Protein AF-A0A5C5W074-F1 (afdb_monomer)

Nearest PDB structures (foldseek):
  8ye5-assembly1_B  TM=7.922E-01  e=2.888E-03  Dehalobacter sp.
  8ye5-assembly1_A  TM=7.714E-01  e=2.249E-03  Dehalobacter sp.
  5lyp-assembly1_A  TM=6.395E-01  e=1.062E-03  Saccharomyces cerevisiae
  5lyn-assembly1_B  TM=6.339E-01  e=1.433E-03  Saccharomyces cerevisiae
  2gw1-assembly1_B  TM=4.947E-01  e=5.813E-02  Saccharomyces cerevisiae

Mean predicted aligned error: 18.04 Å

Radius of gyration: 32.76 Å; Cα contacts (8 Å, |Δi|>4): 871; chains: 1; bounding box: 97×70×92 Å

Structure (mmCIF, N/CA/C/O backbone):
data_AF-A0A5C5W074-F1
#
_entry.id   AF-A0A5C5W074-F1
#
loop_
_atom_site.group_PDB
_atom_site.id
_atom_site.type_symbol
_atom_site.label_atom_id
_atom_site.label_alt_id
_atom_site.label_comp_id
_atom_site.label_asym_id
_atom_site.label_entity_id
_atom_site.label_seq_id
_atom_site.pdbx_PDB_ins_code
_atom_site.Cartn_x
_atom_site.Cartn_y
_atom_site.Cartn_z
_atom_site.occupancy
_atom_site.B_iso_or_equiv
_atom_site.auth_seq_id
_atom_site.auth_comp_id
_atom_site.auth_asym_id
_atom_site.auth_atom_id
_atom_site.pdbx_PDB_model_num
ATOM 1 N N . MET A 1 1 ? 22.746 -14.419 -32.318 1.00 62.41 1 MET A N 1
ATOM 2 C CA . MET A 1 1 ? 24.098 -14.282 -31.760 1.00 62.41 1 MET A CA 1
ATOM 3 C C . MET A 1 1 ? 23.910 -13.602 -30.438 1.00 62.41 1 MET A C 1
ATOM 5 O O . MET A 1 1 ? 23.234 -12.578 -30.419 1.00 62.41 1 MET A O 1
ATOM 9 N N . ASP A 1 2 ? 24.419 -14.206 -29.378 1.00 82.12 2 ASP A N 1
ATOM 10 C CA . ASP A 1 2 ? 24.445 -13.544 -28.083 1.00 82.12 2 ASP A CA 1
ATOM 11 C C . ASP A 1 2 ? 25.554 -12.498 -28.132 1.00 82.12 2 ASP A C 1
ATOM 13 O O . ASP A 1 2 ? 26.564 -12.685 -28.812 1.00 82.12 2 ASP A O 1
ATOM 17 N N . ALA A 1 3 ? 25.307 -11.354 -27.521 1.00 85.56 3 ALA A N 1
ATOM 18 C CA . ALA A 1 3 ? 26.272 -10.278 -27.383 1.00 85.56 3 ALA A CA 1
ATOM 19 C C . ALA A 1 3 ? 26.004 -9.581 -26.053 1.00 85.56 3 ALA A C 1
ATOM 21 O O . ALA A 1 3 ? 24.945 -9.752 -25.444 1.00 85.56 3 ALA A O 1
ATOM 22 N N . PHE A 1 4 ? 26.931 -8.759 -25.590 1.00 87.69 4 PHE A N 1
ATOM 23 C CA . PHE A 1 4 ? 26.681 -7.907 -24.439 1.00 87.69 4 PHE A CA 1
ATOM 24 C C . PHE A 1 4 ? 27.452 -6.599 -24.545 1.00 87.69 4 PHE A C 1
ATOM 26 O O . PHE A 1 4 ? 28.442 -6.483 -25.262 1.00 87.69 4 PHE A O 1
ATOM 33 N N . ILE A 1 5 ? 26.968 -5.588 -23.833 1.00 85.81 5 ILE A N 1
ATOM 34 C CA . ILE A 1 5 ? 27.649 -4.306 -23.691 1.00 85.81 5 ILE A CA 1
ATOM 35 C C . ILE A 1 5 ? 28.096 -4.163 -22.252 1.00 85.81 5 ILE A C 1
ATOM 37 O O . ILE A 1 5 ? 27.284 -4.269 -21.334 1.00 85.81 5 ILE A O 1
ATOM 41 N N . GLU A 1 6 ? 29.374 -3.865 -22.071 1.00 87.06 6 GLU A N 1
ATOM 42 C CA . GLU A 1 6 ? 29.959 -3.536 -20.786 1.00 87.06 6 GLU A CA 1
ATOM 43 C C . GLU A 1 6 ? 30.150 -2.018 -20.671 1.00 87.06 6 GLU A C 1
ATOM 45 O O . GLU A 1 6 ? 30.940 -1.419 -21.392 1.00 87.06 6 GLU A O 1
ATOM 50 N N . LEU A 1 7 ? 29.443 -1.375 -19.747 1.00 84.06 7 LEU A N 1
ATOM 51 C CA . LEU A 1 7 ? 29.682 0.010 -19.356 1.00 84.06 7 LEU A CA 1
ATOM 52 C C . LEU A 1 7 ? 30.682 0.036 -18.197 1.00 84.06 7 LEU A C 1
ATOM 54 O O . LEU A 1 7 ? 30.386 -0.480 -17.117 1.00 84.06 7 LEU A O 1
ATOM 58 N N . THR A 1 8 ? 31.816 0.707 -18.399 1.00 80.38 8 THR A N 1
ATOM 59 C CA . THR A 1 8 ? 32.782 0.992 -17.331 1.00 80.38 8 THR A CA 1
ATOM 60 C C . THR A 1 8 ? 32.800 2.487 -17.041 1.00 80.38 8 THR A C 1
ATOM 62 O O . THR A 1 8 ? 33.003 3.303 -17.941 1.00 80.38 8 THR A O 1
ATOM 65 N N . TYR A 1 9 ? 32.595 2.868 -15.780 1.00 78.38 9 TYR A N 1
ATOM 66 C CA . TYR A 1 9 ? 32.749 4.261 -15.360 1.00 78.38 9 TYR A CA 1
ATOM 67 C C . TYR A 1 9 ? 33.273 4.387 -13.932 1.00 78.38 9 TYR A C 1
ATOM 69 O O . TYR A 1 9 ? 32.958 3.577 -13.060 1.00 78.38 9 TYR A O 1
ATOM 77 N N . THR A 1 10 ? 34.031 5.453 -13.676 1.00 73.06 10 THR A N 1
ATOM 78 C CA . THR A 1 10 ? 34.528 5.779 -12.338 1.00 73.06 10 THR A CA 1
ATOM 79 C C . THR A 1 10 ? 33.495 6.621 -11.592 1.00 73.06 10 THR A C 1
ATOM 81 O O . THR A 1 10 ? 33.108 7.719 -12.012 1.00 73.06 10 THR A O 1
ATOM 84 N N . ARG A 1 11 ? 33.009 6.114 -10.459 1.00 67.75 11 ARG A N 1
ATOM 85 C CA . ARG A 1 11 ? 31.995 6.797 -9.656 1.00 67.75 11 ARG A CA 1
ATOM 86 C C . ARG A 1 11 ? 32.613 7.977 -8.902 1.00 67.75 11 ARG A C 1
ATOM 88 O O . ARG A 1 11 ? 33.387 7.789 -7.975 1.00 67.75 11 ARG A O 1
ATOM 95 N N . ARG A 1 12 ? 32.162 9.200 -9.201 1.00 58.00 12 ARG A N 1
ATOM 96 C CA . ARG A 1 12 ? 32.668 10.454 -8.590 1.00 58.00 12 ARG A CA 1
ATOM 97 C C . ARG A 1 12 ? 32.648 10.527 -7.057 1.00 58.00 12 ARG A C 1
ATOM 99 O O . ARG A 1 12 ? 33.283 11.411 -6.496 1.00 58.00 12 ARG A O 1
ATOM 106 N N . ILE A 1 13 ? 31.846 9.703 -6.378 1.00 51.53 13 ILE A N 1
ATOM 107 C CA . ILE A 1 13 ? 31.707 9.783 -4.916 1.00 51.53 13 ILE A CA 1
ATOM 108 C C . ILE A 1 13 ? 32.888 9.141 -4.181 1.00 51.53 13 ILE A C 1
ATOM 110 O O . ILE A 1 13 ? 33.173 9.526 -3.050 1.00 51.53 13 ILE A O 1
ATOM 114 N N . ASP A 1 14 ? 33.544 8.157 -4.798 1.00 61.69 14 ASP A N 1
ATOM 115 C CA . ASP A 1 14 ? 34.573 7.340 -4.149 1.00 61.69 14 ASP A CA 1
ATOM 116 C C . ASP A 1 14 ? 35.661 6.814 -5.095 1.00 61.69 14 ASP A C 1
ATOM 118 O O . ASP A 1 14 ? 36.441 5.953 -4.692 1.00 61.69 14 ASP A O 1
ATOM 122 N N . ASP A 1 15 ? 35.703 7.319 -6.329 1.00 73.19 15 ASP A N 1
ATOM 123 C CA . ASP A 1 15 ? 36.675 6.983 -7.373 1.00 73.19 15 ASP A CA 1
ATOM 124 C C . ASP A 1 15 ? 36.816 5.475 -7.647 1.00 73.19 15 ASP A C 1
ATOM 126 O O . ASP A 1 15 ? 37.870 4.998 -8.063 1.00 73.19 15 ASP A O 1
ATOM 130 N N . ARG A 1 16 ? 35.750 4.700 -7.411 1.00 65.25 16 ARG A N 1
ATOM 131 C CA . ARG A 1 16 ? 35.710 3.273 -7.748 1.00 65.25 16 ARG A CA 1
ATOM 132 C C . ARG A 1 16 ? 35.143 3.056 -9.137 1.00 65.25 16 ARG A C 1
ATOM 134 O O . ARG A 1 16 ? 34.126 3.658 -9.492 1.00 65.25 16 ARG A O 1
ATOM 141 N N . ASP A 1 17 ? 35.753 2.134 -9.867 1.00 74.75 17 ASP A N 1
ATOM 142 C CA . ASP A 1 17 ? 35.232 1.671 -11.145 1.00 74.75 17 ASP A CA 1
ATOM 143 C C . ASP A 1 17 ? 34.003 0.785 -10.928 1.00 74.75 17 ASP A C 1
ATOM 145 O O . ASP A 1 17 ? 33.969 -0.095 -10.062 1.00 74.75 17 ASP A O 1
ATOM 149 N N . VAL A 1 18 ? 32.961 1.067 -11.701 1.00 70.88 18 VAL A N 1
ATOM 150 C CA . VAL A 1 18 ? 31.712 0.314 -11.741 1.00 70.88 18 VAL A CA 1
ATOM 151 C C . VAL A 1 18 ? 31.592 -0.300 -13.127 1.00 70.88 18 VAL A C 1
ATOM 153 O O . VAL A 1 18 ? 31.662 0.417 -14.125 1.00 70.88 18 VAL A O 1
ATOM 156 N N . HIS A 1 19 ? 31.381 -1.615 -13.162 1.00 77.62 19 HIS A N 1
ATOM 157 C CA . HIS A 1 19 ? 31.169 -2.387 -14.382 1.00 77.62 19 HIS A CA 1
ATOM 158 C C . HIS A 1 19 ? 29.713 -2.843 -14.438 1.00 77.62 19 HIS A C 1
ATOM 160 O O . HIS A 1 19 ? 29.252 -3.599 -13.577 1.00 77.62 19 HIS A O 1
ATOM 166 N N . LEU A 1 20 ? 28.975 -2.371 -15.433 1.00 77.19 20 LEU A N 1
ATOM 167 C CA . LEU A 1 20 ? 27.599 -2.779 -15.689 1.00 77.19 20 LEU A CA 1
ATOM 168 C C . LEU A 1 20 ? 27.561 -3.537 -17.013 1.00 77.19 20 LEU A C 1
ATOM 170 O O . LEU A 1 20 ? 28.110 -3.056 -17.996 1.00 77.19 20 LEU A O 1
ATOM 174 N N . VAL A 1 21 ? 26.884 -4.682 -17.059 1.00 82.25 21 VAL A N 1
ATOM 175 C CA . VAL A 1 21 ? 26.731 -5.469 -18.290 1.00 82.25 21 VAL A CA 1
ATOM 176 C C . VAL A 1 21 ? 25.268 -5.548 -18.720 1.00 82.25 21 VAL A C 1
ATOM 178 O O . VAL A 1 21 ? 24.417 -5.872 -17.899 1.00 82.25 21 VAL A O 1
ATOM 181 N N . ALA A 1 22 ? 24.968 -5.290 -19.990 1.00 80.12 22 ALA A N 1
ATOM 182 C CA . ALA A 1 22 ? 23.648 -5.494 -20.589 1.00 80.12 22 ALA A CA 1
ATOM 183 C C . ALA A 1 22 ? 23.718 -6.560 -21.688 1.00 80.12 22 ALA A C 1
ATOM 185 O O . ALA A 1 22 ? 24.549 -6.463 -22.586 1.00 80.12 22 ALA A O 1
ATOM 186 N N . ILE A 1 23 ? 22.839 -7.563 -21.624 1.00 82.88 23 ILE A N 1
ATOM 187 C CA . ILE A 1 23 ? 22.784 -8.669 -22.594 1.00 82.88 23 ILE A CA 1
ATOM 188 C C . ILE A 1 23 ? 21.986 -8.243 -23.832 1.00 82.88 23 ILE A C 1
ATOM 190 O O . ILE A 1 23 ? 20.931 -7.615 -23.723 1.00 82.88 23 ILE A O 1
ATOM 194 N N . LEU A 1 24 ? 22.485 -8.624 -25.002 1.00 79.19 24 LEU A N 1
ATOM 195 C CA . LEU A 1 24 ? 21.924 -8.403 -26.327 1.00 79.19 24 LEU A CA 1
ATOM 196 C C . LEU A 1 24 ? 21.700 -9.752 -27.049 1.00 79.19 24 LEU A C 1
ATOM 198 O O . LEU A 1 24 ? 22.423 -10.712 -26.788 1.00 79.19 24 LEU A O 1
ATOM 202 N N . PRO A 1 25 ? 20.746 -9.840 -27.996 1.00 62.56 25 PRO A N 1
ATOM 203 C CA . PRO A 1 25 ? 19.878 -8.769 -28.472 1.00 62.56 25 PRO A CA 1
ATOM 204 C C . PRO A 1 25 ? 18.751 -8.450 -27.487 1.00 62.56 25 PRO A C 1
ATOM 206 O O . PRO A 1 25 ? 18.104 -9.332 -26.930 1.00 62.56 25 PRO A O 1
ATOM 209 N N . THR A 1 26 ? 18.466 -7.163 -27.311 1.00 63.34 26 THR A N 1
ATOM 210 C CA . THR A 1 26 ? 17.226 -6.719 -26.672 1.00 63.34 26 THR A CA 1
ATOM 211 C C . THR A 1 26 ? 16.082 -6.743 -27.683 1.00 63.34 26 THR A C 1
ATOM 213 O O . THR A 1 26 ? 16.281 -6.535 -28.877 1.00 63.34 26 THR A O 1
ATOM 216 N N . VAL A 1 27 ? 14.848 -6.955 -27.213 1.00 55.09 27 VAL A N 1
ATOM 217 C CA . VAL A 1 27 ? 13.659 -7.022 -28.091 1.00 55.09 27 VAL A CA 1
ATOM 218 C C . VAL A 1 27 ? 13.381 -5.710 -28.844 1.00 55.09 27 VAL A C 1
ATOM 220 O O . VAL A 1 27 ? 12.707 -5.699 -29.872 1.00 55.09 27 VAL A O 1
ATOM 223 N N . ARG A 1 28 ? 13.905 -4.589 -28.342 1.00 71.56 28 ARG A N 1
ATOM 224 C CA . ARG A 1 28 ? 13.913 -3.291 -29.024 1.00 71.56 28 ARG A CA 1
ATOM 225 C C . ARG A 1 28 ? 15.347 -2.783 -29.152 1.00 71.56 28 ARG A C 1
ATOM 227 O O . ARG A 1 28 ? 16.177 -3.192 -28.335 1.00 71.56 28 ARG A O 1
ATOM 234 N N . PRO A 1 29 ? 15.619 -1.872 -30.100 1.00 82.44 29 PRO A N 1
ATOM 235 C CA . PRO A 1 29 ? 16.871 -1.137 -30.108 1.00 82.44 29 PRO A CA 1
ATOM 236 C C . PRO A 1 29 ? 17.114 -0.468 -28.748 1.00 82.44 29 PRO A C 1
ATOM 238 O O . PRO A 1 29 ? 16.187 0.089 -28.160 1.00 82.44 29 PRO A O 1
ATOM 241 N N . LEU A 1 30 ? 18.334 -0.584 -28.235 1.00 83.38 30 LEU A N 1
ATOM 242 C CA . LEU A 1 30 ? 18.757 -0.071 -26.938 1.00 83.38 30 LEU A CA 1
ATOM 243 C C . LEU A 1 30 ? 19.098 1.419 -27.070 1.00 83.38 30 LEU A C 1
ATOM 245 O O . LEU A 1 30 ? 20.127 1.757 -27.651 1.00 83.38 30 LEU A O 1
ATOM 249 N N . SER A 1 31 ? 18.259 2.305 -26.534 1.00 86.44 31 SER A N 1
ATOM 250 C CA . SER A 1 31 ? 18.546 3.748 -26.489 1.00 86.44 31 SER A CA 1
ATOM 251 C C . SER A 1 31 ? 19.517 4.087 -25.351 1.00 86.44 31 SER A C 1
ATOM 253 O O . SER A 1 31 ? 19.350 3.604 -24.230 1.00 86.44 31 SER A O 1
ATOM 255 N N . ILE A 1 32 ? 20.514 4.933 -25.620 1.00 86.94 32 ILE A N 1
ATOM 256 C CA . ILE A 1 32 ? 21.580 5.340 -24.694 1.00 86.94 32 ILE A CA 1
ATOM 257 C C . ILE A 1 32 ? 21.481 6.835 -24.393 1.00 86.94 32 ILE A C 1
ATOM 259 O O . ILE A 1 32 ? 21.684 7.656 -25.286 1.00 86.94 32 ILE A O 1
ATOM 263 N N . GLY A 1 33 ? 21.243 7.218 -23.135 1.00 84.75 33 GLY A N 1
ATOM 264 C CA . GLY A 1 33 ? 21.153 8.630 -22.763 1.00 84.75 33 GLY A CA 1
ATOM 265 C C . GLY A 1 33 ? 20.686 8.914 -21.340 1.00 84.75 33 GLY A C 1
ATOM 266 O O . GLY A 1 33 ? 21.059 8.238 -20.387 1.00 84.75 33 GLY A O 1
ATOM 267 N N . GLY A 1 34 ? 19.902 9.977 -21.183 1.00 70.12 34 GLY A N 1
ATOM 268 C CA . GLY A 1 34 ? 19.206 10.339 -19.954 1.00 70.12 34 GLY A CA 1
ATOM 269 C C . GLY A 1 34 ? 17.771 9.812 -19.944 1.00 70.12 34 GLY A C 1
ATOM 270 O O . GLY A 1 34 ? 17.312 9.165 -20.879 1.00 70.12 34 GLY A O 1
ATOM 271 N N . ASN A 1 35 ? 17.032 10.040 -18.860 1.00 48.75 35 ASN A N 1
ATOM 272 C CA . ASN A 1 35 ? 15.677 9.496 -18.711 1.00 48.75 35 ASN A CA 1
ATOM 273 C C . ASN A 1 35 ? 14.675 10.140 -19.701 1.00 48.75 35 ASN A C 1
ATOM 275 O O . ASN A 1 35 ? 14.510 11.352 -19.608 1.00 48.75 35 ASN A O 1
ATOM 279 N N . PRO A 1 36 ? 13.939 9.413 -20.560 1.00 53.22 36 PRO A N 1
ATOM 280 C CA . PRO A 1 36 ? 13.868 7.957 -20.664 1.00 53.22 36 PRO A CA 1
ATOM 281 C C . PRO A 1 36 ? 14.793 7.391 -21.756 1.00 53.22 36 PRO A C 1
ATOM 283 O O . PRO A 1 36 ? 14.598 7.658 -22.933 1.00 53.22 36 PRO A O 1
ATOM 286 N N . SER A 1 37 ? 15.744 6.547 -21.355 1.00 67.06 37 SER A N 1
ATOM 287 C CA . SER A 1 37 ? 16.586 5.701 -22.220 1.00 67.06 37 SER A CA 1
ATOM 288 C C . SER A 1 37 ? 16.736 4.322 -21.570 1.00 67.06 37 SER A C 1
ATOM 290 O O . SER A 1 37 ? 16.529 4.189 -20.354 1.00 67.06 37 SER A O 1
ATOM 292 N N . ASP A 1 38 ? 17.055 3.303 -22.373 1.00 68.94 38 ASP A N 1
ATOM 293 C CA . ASP A 1 38 ? 17.299 1.936 -21.896 1.00 68.94 38 ASP A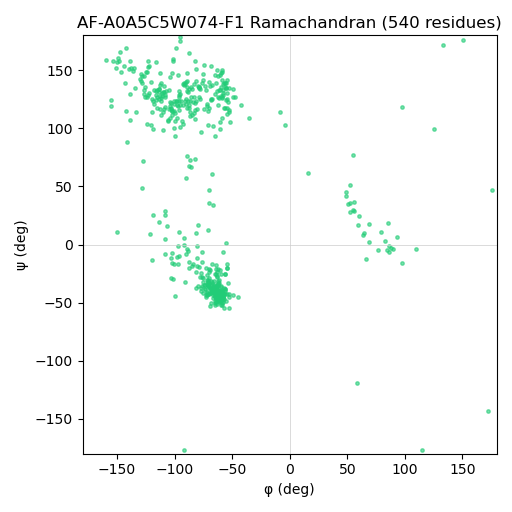 CA 1
ATOM 294 C C . ASP A 1 38 ? 18.626 1.846 -21.125 1.00 68.94 38 ASP A C 1
ATOM 296 O O . ASP A 1 38 ? 18.696 1.262 -20.044 1.00 68.94 38 ASP A O 1
ATOM 300 N N . LEU A 1 39 ? 19.671 2.492 -21.650 1.00 76.69 39 LEU A N 1
ATOM 301 C CA . LEU A 1 39 ? 20.938 2.720 -20.971 1.00 76.69 39 LEU A CA 1
ATOM 302 C C . LEU A 1 39 ? 20.978 4.150 -20.425 1.00 76.69 39 LEU A C 1
ATOM 304 O O . LEU A 1 39 ? 21.280 5.102 -21.148 1.00 76.69 39 LEU A O 1
ATOM 308 N N . ARG A 1 40 ? 20.709 4.289 -19.123 1.00 77.12 40 ARG A N 1
ATOM 309 C CA . ARG A 1 40 ? 20.773 5.580 -18.432 1.00 77.12 40 ARG A CA 1
ATOM 310 C C . ARG A 1 40 ? 22.188 5.890 -17.977 1.00 77.12 40 ARG A C 1
ATOM 312 O O . ARG A 1 40 ? 22.690 5.282 -17.033 1.00 77.12 40 ARG A O 1
ATOM 319 N N . LEU A 1 41 ? 22.791 6.892 -18.595 1.00 78.00 41 LEU A N 1
ATOM 320 C CA . LEU A 1 41 ? 24.086 7.422 -1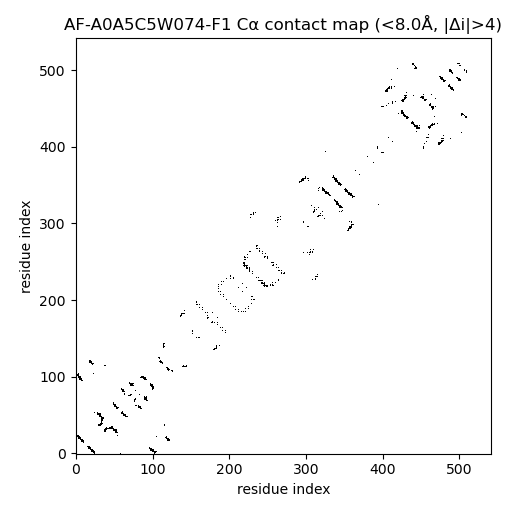8.199 1.00 78.00 41 LEU A CA 1
ATOM 321 C C . LEU A 1 41 ? 23.907 8.401 -17.020 1.00 78.00 41 LEU A C 1
ATOM 323 O O . LEU A 1 41 ? 23.136 9.364 -17.120 1.00 78.00 41 LEU A O 1
ATOM 327 N N . PRO A 1 42 ? 24.576 8.182 -15.871 1.00 70.12 42 PRO A N 1
ATOM 328 C CA . PRO A 1 42 ? 24.468 9.081 -14.727 1.00 70.12 42 PRO A CA 1
ATOM 329 C C . PRO A 1 42 ? 24.811 10.538 -15.086 1.00 70.12 42 PRO A C 1
ATOM 331 O O . PRO A 1 42 ? 25.750 10.823 -15.819 1.00 70.12 42 PRO A O 1
ATOM 334 N N . GLY A 1 43 ? 24.062 11.506 -14.561 1.00 73.50 43 GLY A N 1
ATOM 335 C CA . GLY A 1 43 ? 24.340 12.928 -14.813 1.00 73.50 43 GLY A CA 1
ATOM 336 C C . GLY A 1 43 ? 23.921 13.456 -16.192 1.00 73.50 43 GLY A C 1
ATOM 337 O O . GLY A 1 43 ? 23.979 14.667 -16.390 1.00 73.50 43 GLY A O 1
ATOM 338 N N . VAL A 1 44 ? 23.425 12.603 -17.093 1.00 78.25 44 VAL A N 1
ATOM 339 C CA . VAL A 1 44 ? 22.810 13.030 -18.355 1.00 78.25 44 VAL A CA 1
ATOM 340 C C . VAL A 1 44 ? 21.381 13.519 -18.100 1.00 78.25 44 VAL A C 1
ATOM 342 O O . VAL A 1 44 ? 20.613 12.901 -17.355 1.00 78.25 44 VAL A O 1
ATOM 345 N N . ALA A 1 45 ? 21.017 14.657 -18.697 1.00 75.19 45 ALA A N 1
ATOM 346 C CA . ALA A 1 45 ? 19.706 15.274 -18.513 1.00 75.19 45 ALA A CA 1
ATOM 347 C C . ALA A 1 45 ? 18.566 14.400 -19.066 1.00 75.19 45 ALA A C 1
ATOM 349 O O . ALA A 1 45 ? 18.707 13.722 -20.082 1.00 75.19 45 ALA A O 1
ATOM 350 N N . ALA A 1 46 ? 17.405 14.447 -18.409 1.00 74.56 46 ALA A N 1
ATOM 351 C CA . ALA A 1 46 ? 16.205 13.774 -18.895 1.00 74.56 46 ALA A CA 1
ATOM 352 C C . ALA A 1 46 ? 15.819 14.266 -20.308 1.00 74.56 46 ALA A C 1
ATOM 354 O O . ALA A 1 46 ? 15.882 15.462 -20.587 1.00 74.56 46 ALA A O 1
ATOM 355 N N . GLY A 1 47 ? 15.419 13.346 -21.185 1.00 78.06 47 GLY A N 1
ATOM 356 C CA . GLY A 1 47 ? 15.030 13.591 -22.574 1.00 78.06 47 GLY A CA 1
ATOM 357 C C . GLY A 1 47 ? 16.191 13.640 -23.569 1.00 78.06 47 GLY A C 1
ATOM 358 O O . GLY A 1 47 ? 15.941 13.753 -24.764 1.00 78.06 47 GLY A O 1
ATOM 359 N N . VAL A 1 48 ? 17.443 13.551 -23.107 1.00 84.31 48 VAL A N 1
ATOM 360 C CA . VAL A 1 48 ? 18.615 13.466 -23.988 1.00 84.31 48 VAL A CA 1
ATOM 361 C C . VAL A 1 48 ? 18.846 12.012 -24.370 1.00 84.31 48 VAL A C 1
ATOM 363 O O . VAL A 1 48 ? 18.984 11.170 -23.489 1.00 84.31 48 VAL A O 1
ATOM 366 N N . SER A 1 49 ? 18.940 11.730 -25.664 1.00 86.44 49 SER A N 1
ATOM 367 C CA . SER A 1 49 ? 19.408 10.446 -26.175 1.00 86.44 49 SER A CA 1
ATOM 368 C C . SER A 1 49 ? 20.560 10.669 -27.145 1.00 86.44 49 SER A C 1
ATOM 370 O O . SER A 1 49 ? 20.514 11.591 -27.964 1.00 86.44 49 SER A O 1
ATOM 372 N N . TYR A 1 50 ? 21.610 9.866 -27.003 1.00 89.69 50 TYR A N 1
ATOM 373 C CA . TYR A 1 50 ? 22.844 9.977 -27.774 1.00 89.69 50 TYR A CA 1
ATOM 374 C C . TYR A 1 50 ? 22.900 8.977 -28.920 1.00 89.69 50 TYR A C 1
ATOM 376 O O . TYR A 1 50 ? 23.322 9.332 -30.018 1.00 89.69 50 TYR A O 1
ATOM 384 N N . ALA A 1 51 ? 22.517 7.727 -28.666 1.00 91.31 51 ALA A N 1
ATOM 385 C CA . ALA A 1 51 ? 22.634 6.655 -29.642 1.00 91.31 51 ALA A CA 1
ATOM 386 C C . ALA A 1 51 ? 21.600 5.559 -29.410 1.00 91.31 51 ALA A C 1
ATOM 388 O O . ALA A 1 51 ? 21.108 5.376 -28.297 1.00 91.31 51 ALA A O 1
ATOM 389 N N . ILE A 1 52 ? 21.327 4.801 -30.462 1.00 90.94 52 ILE A N 1
ATOM 390 C CA . ILE A 1 52 ? 20.484 3.615 -30.441 1.00 90.94 52 ILE A CA 1
ATOM 391 C C . ILE A 1 52 ? 21.316 2.436 -30.942 1.00 90.94 52 ILE A C 1
ATOM 393 O O . ILE A 1 52 ? 21.948 2.525 -31.993 1.00 90.94 52 ILE A O 1
ATOM 397 N N . ILE A 1 53 ? 21.310 1.322 -30.209 1.00 91.56 53 ILE A N 1
ATOM 398 C CA . ILE A 1 53 ? 21.915 0.062 -30.655 1.00 91.56 53 ILE A CA 1
ATOM 399 C C . ILE A 1 53 ? 20.810 -0.891 -31.092 1.00 91.56 53 ILE A C 1
ATOM 401 O O . ILE A 1 53 ? 20.041 -1.393 -30.275 1.00 91.56 53 ILE A O 1
ATOM 405 N N . GLY A 1 54 ? 20.718 -1.125 -32.395 1.00 90.00 54 GLY A N 1
ATOM 406 C CA . GLY A 1 54 ? 19.792 -2.062 -33.017 1.00 90.00 54 GLY A CA 1
ATOM 407 C C . GLY A 1 54 ? 20.441 -3.406 -33.342 1.00 90.00 54 GLY A C 1
ATOM 408 O O . GLY A 1 54 ? 21.661 -3.561 -33.314 1.00 90.00 54 GLY A O 1
ATOM 409 N N . HIS A 1 55 ? 19.603 -4.380 -33.694 1.00 89.62 55 HIS A N 1
ATOM 410 C CA . HIS A 1 55 ? 20.030 -5.669 -34.229 1.00 89.62 55 HIS A CA 1
ATOM 411 C C . HIS A 1 55 ? 19.178 -6.009 -35.455 1.00 89.62 55 HIS A C 1
ATOM 413 O O . HIS A 1 55 ? 17.970 -6.214 -35.330 1.00 89.62 55 HIS A O 1
ATOM 419 N N . THR A 1 56 ? 19.803 -6.056 -36.632 1.00 85.00 56 THR A N 1
ATOM 420 C CA . THR A 1 56 ? 19.136 -6.344 -37.912 1.00 85.00 56 THR A CA 1
ATOM 421 C C . THR A 1 56 ? 19.965 -7.355 -38.693 1.00 85.00 56 THR A C 1
ATOM 423 O O . THR A 1 56 ? 21.184 -7.233 -38.760 1.00 85.00 56 THR A O 1
ATOM 426 N N . ASP A 1 57 ? 19.319 -8.376 -39.259 1.00 88.12 57 ASP A N 1
ATOM 427 C CA . ASP A 1 57 ? 19.964 -9.402 -40.097 1.00 88.12 57 ASP A CA 1
ATOM 428 C C . ASP A 1 57 ? 21.189 -10.086 -39.457 1.00 88.12 57 ASP A C 1
ATOM 430 O O . ASP A 1 57 ? 22.160 -10.435 -40.129 1.00 88.12 57 ASP A O 1
ATOM 434 N N . GLY A 1 58 ? 21.145 -10.292 -38.136 1.00 87.00 58 GLY A N 1
ATOM 435 C CA . GLY A 1 58 ? 22.226 -10.943 -37.392 1.00 87.00 58 GLY A CA 1
ATOM 436 C C . GLY A 1 58 ? 23.417 -10.035 -37.080 1.00 87.00 58 GLY A C 1
ATOM 437 O O . GLY A 1 58 ? 24.451 -10.545 -36.660 1.00 87.00 58 GLY A O 1
ATOM 438 N N . ARG A 1 59 ? 23.295 -8.722 -37.304 1.00 90.81 59 ARG A N 1
ATOM 439 C CA . ARG A 1 59 ? 24.341 -7.726 -37.048 1.00 90.81 59 ARG A CA 1
ATOM 440 C C . ARG A 1 59 ? 23.855 -6.689 -36.054 1.00 90.81 59 ARG A C 1
ATOM 442 O O . ARG A 1 59 ? 22.709 -6.238 -36.130 1.00 90.81 59 ARG A O 1
ATOM 449 N N . PHE A 1 60 ? 24.737 -6.291 -35.147 1.00 92.00 60 PHE A N 1
ATOM 450 C CA . PHE A 1 60 ? 24.491 -5.179 -34.239 1.00 92.00 60 PHE A CA 1
ATOM 451 C C . PHE A 1 60 ? 24.938 -3.879 -34.893 1.00 92.00 60 PHE A C 1
ATOM 453 O O . PHE A 1 60 ? 26.034 -3.793 -35.440 1.00 92.00 60 PHE A O 1
ATOM 460 N N . THR A 1 61 ? 24.081 -2.866 -34.855 1.00 93.88 61 THR A N 1
ATOM 461 C CA . THR A 1 61 ? 24.368 -1.553 -35.437 1.00 93.88 61 THR A CA 1
ATOM 462 C C . THR A 1 61 ? 24.122 -0.469 -34.412 1.00 93.88 61 THR A C 1
ATOM 464 O O . THR A 1 61 ? 23.116 -0.518 -33.710 1.00 93.88 61 THR A O 1
ATOM 467 N N . ILE A 1 62 ? 24.993 0.530 -34.365 1.00 94.12 62 ILE A N 1
ATOM 468 C CA . ILE A 1 62 ? 24.791 1.743 -33.583 1.00 94.12 62 ILE A CA 1
ATOM 469 C C . ILE A 1 62 ? 24.490 2.917 -34.513 1.00 94.12 62 ILE A C 1
ATOM 471 O O . ILE A 1 62 ? 25.177 3.135 -35.512 1.00 94.12 62 ILE A O 1
ATOM 475 N N . GLU A 1 63 ? 23.450 3.670 -34.184 1.00 93.44 63 GLU A N 1
ATOM 476 C CA . GLU A 1 63 ? 23.050 4.886 -34.886 1.00 93.44 63 GLU A CA 1
ATOM 477 C C . GLU A 1 63 ? 22.962 6.059 -33.910 1.00 93.44 63 GLU A C 1
ATOM 479 O O . GLU A 1 63 ? 22.676 5.881 -32.724 1.00 93.44 63 GLU A O 1
ATOM 484 N N . ARG A 1 64 ? 23.255 7.267 -34.396 1.00 91.44 64 ARG A N 1
ATOM 485 C CA . ARG A 1 64 ? 23.233 8.482 -33.580 1.00 91.44 64 ARG A CA 1
ATOM 486 C C . ARG A 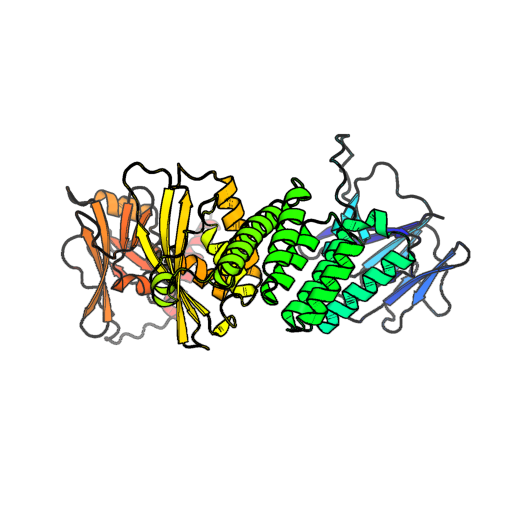1 64 ? 21.795 8.963 -33.396 1.00 91.44 64 ARG A C 1
ATOM 488 O O . ARG A 1 64 ? 21.048 9.065 -34.363 1.00 91.44 64 ARG A O 1
ATOM 495 N N . GLU A 1 65 ? 21.425 9.337 -32.173 1.00 87.19 65 GLU A N 1
ATOM 496 C CA . GLU A 1 65 ? 20.150 9.999 -31.885 1.00 87.19 65 GLU A CA 1
ATOM 497 C C . GLU A 1 65 ? 20.373 11.514 -31.692 1.00 87.19 65 GLU A C 1
ATOM 499 O O . GLU A 1 65 ? 21.445 11.955 -31.280 1.00 87.19 65 GLU A O 1
ATOM 504 N N . ALA A 1 66 ? 19.382 12.324 -32.077 1.00 66.94 66 ALA A N 1
ATOM 505 C CA . ALA A 1 66 ? 19.476 13.713 -32.561 1.00 66.94 66 ALA A CA 1
ATOM 506 C C . ALA A 1 66 ? 20.192 14.789 -31.698 1.00 66.94 66 ALA A C 1
ATOM 508 O O . ALA A 1 66 ? 20.207 15.953 -32.101 1.00 66.94 66 ALA A O 1
ATOM 509 N N . ALA A 1 67 ? 20.758 14.468 -30.530 1.00 60.56 67 ALA A N 1
ATOM 510 C CA . ALA A 1 67 ? 21.151 15.454 -29.522 1.00 60.56 67 ALA A CA 1
ATOM 511 C C . ALA A 1 67 ? 22.637 15.476 -29.106 1.00 60.56 67 ALA A C 1
ATOM 513 O O . ALA A 1 67 ? 22.970 16.215 -28.179 1.00 60.56 67 ALA A O 1
ATOM 514 N N . GLY A 1 68 ? 23.560 14.762 -29.765 1.00 59.00 68 GLY A N 1
ATOM 515 C CA . GLY A 1 68 ? 24.972 14.854 -29.364 1.00 59.00 68 GLY A CA 1
ATOM 516 C C . GLY A 1 68 ? 26.014 14.525 -30.428 1.00 59.00 68 GLY A C 1
ATOM 517 O O . GLY A 1 68 ? 26.101 13.397 -30.892 1.00 59.00 68 GLY A O 1
ATOM 518 N N . ASP A 1 69 ? 26.927 15.468 -30.678 1.00 65.94 69 ASP A N 1
ATOM 519 C CA . ASP A 1 69 ? 28.207 15.240 -31.382 1.00 65.94 69 ASP A CA 1
ATOM 520 C C . ASP A 1 69 ? 29.222 14.437 -30.533 1.00 65.94 69 ASP A C 1
ATOM 522 O O . ASP A 1 69 ? 30.416 14.382 -30.827 1.00 65.94 69 ASP A O 1
ATOM 526 N N . ALA A 1 70 ? 28.757 13.846 -29.430 1.00 78.00 70 ALA A N 1
ATOM 527 C CA . ALA A 1 70 ? 29.581 13.250 -28.387 1.00 78.00 70 ALA A CA 1
ATOM 528 C C . ALA A 1 70 ? 29.748 11.729 -28.516 1.00 78.00 70 ALA A C 1
ATOM 530 O O . ALA A 1 70 ? 30.439 11.153 -27.680 1.00 78.00 70 ALA A O 1
ATOM 531 N N . VAL A 1 71 ? 29.132 11.083 -29.516 1.00 90.94 71 VAL A N 1
ATOM 532 C CA . VAL A 1 71 ? 29.241 9.628 -29.715 1.00 90.94 71 VAL A CA 1
ATOM 533 C C . VAL A 1 71 ? 30.406 9.312 -30.641 1.00 90.94 71 VAL A C 1
ATOM 535 O O . VAL A 1 71 ? 30.458 9.793 -31.775 1.00 90.94 71 VAL A O 1
ATOM 538 N N . ARG A 1 72 ? 31.330 8.483 -30.162 1.00 92.50 72 ARG A N 1
ATOM 539 C CA . ARG A 1 72 ? 32.446 7.956 -30.952 1.00 92.50 72 ARG A CA 1
ATOM 540 C C . ARG A 1 72 ? 32.511 6.445 -30.838 1.00 92.50 72 ARG A C 1
ATOM 542 O O . ARG A 1 72 ? 32.243 5.916 -29.766 1.00 92.50 72 ARG A O 1
ATOM 549 N N . VAL A 1 73 ? 32.905 5.771 -31.910 1.00 94.44 73 VAL A N 1
ATOM 550 C CA . VAL A 1 73 ? 33.193 4.332 -31.922 1.00 94.44 73 VAL A CA 1
ATOM 551 C C . VAL A 1 73 ? 34.652 4.158 -32.325 1.00 94.44 73 VAL A C 1
ATOM 553 O O . VAL A 1 73 ? 35.017 4.493 -33.449 1.00 94.44 73 VAL A O 1
ATOM 556 N N . ASN A 1 74 ? 35.484 3.658 -31.411 1.00 94.19 74 ASN A N 1
ATOM 557 C CA . ASN A 1 74 ? 36.940 3.556 -31.569 1.00 94.19 74 ASN A CA 1
ATOM 558 C C . ASN A 1 74 ? 37.585 4.898 -31.963 1.00 94.19 74 ASN A C 1
ATOM 560 O O . ASN A 1 74 ? 38.305 4.979 -32.952 1.00 94.19 74 ASN A O 1
ATOM 564 N N . ASP A 1 75 ? 37.279 5.957 -31.208 1.00 92.38 75 ASP A N 1
ATOM 565 C CA . ASP A 1 75 ? 37.709 7.351 -31.433 1.00 92.38 75 ASP A CA 1
ATOM 566 C C . ASP A 1 75 ? 37.171 8.050 -32.693 1.00 92.38 75 ASP A C 1
ATOM 568 O O . ASP A 1 75 ? 37.227 9.284 -32.766 1.00 92.38 75 ASP A O 1
ATOM 572 N N . ASP A 1 76 ? 36.573 7.316 -33.630 1.00 92.06 76 ASP A N 1
ATOM 573 C CA . ASP A 1 76 ? 35.916 7.901 -34.794 1.00 92.06 76 ASP A CA 1
ATOM 574 C C . ASP A 1 76 ? 34.538 8.458 -34.405 1.00 92.06 76 ASP A C 1
ATOM 576 O O . ASP A 1 76 ? 33.769 7.758 -33.738 1.00 92.06 76 ASP A O 1
ATOM 580 N N . PRO A 1 77 ? 34.171 9.679 -34.829 1.00 92.56 77 PRO A N 1
ATOM 581 C CA . PRO A 1 77 ? 32.810 10.176 -34.662 1.00 92.56 77 PRO A CA 1
ATOM 582 C C . PRO A 1 77 ? 31.796 9.231 -35.320 1.00 92.56 77 PRO A C 1
ATOM 584 O O . PRO A 1 77 ? 32.035 8.687 -36.400 1.00 92.56 77 PRO A O 1
ATOM 587 N N . LEU A 1 78 ? 30.667 9.010 -34.643 1.00 91.69 78 LEU A N 1
ATOM 588 C CA . LEU A 1 78 ? 29.559 8.252 -35.210 1.00 91.69 78 LEU A CA 1
ATOM 589 C C . LEU A 1 78 ? 28.792 9.144 -36.198 1.00 91.69 78 LEU A C 1
ATOM 591 O O . LEU A 1 78 ? 27.956 9.954 -35.792 1.00 91.69 78 LEU A O 1
ATOM 595 N N . ASP A 1 79 ? 29.116 9.003 -37.480 1.00 85.94 79 ASP A N 1
ATOM 596 C CA . ASP A 1 79 ? 28.447 9.685 -38.592 1.00 85.94 79 ASP A CA 1
ATOM 597 C C . ASP A 1 79 ? 27.230 8.882 -39.100 1.00 85.94 79 ASP A C 1
ATOM 599 O O . ASP A 1 79 ? 27.103 7.691 -38.820 1.00 85.94 79 ASP A O 1
ATOM 603 N N . ASP A 1 80 ? 26.347 9.514 -39.883 1.00 81.88 80 ASP A N 1
ATOM 604 C CA . ASP A 1 80 ? 25.308 8.809 -40.652 1.00 81.88 80 ASP A CA 1
ATOM 605 C C . ASP A 1 80 ? 25.944 8.202 -41.916 1.00 81.88 80 ASP A C 1
ATOM 607 O O . ASP A 1 80 ? 26.572 8.950 -42.681 1.00 81.88 80 ASP A O 1
ATOM 611 N N . PRO A 1 81 ? 25.799 6.889 -42.212 1.00 86.62 81 PRO A N 1
ATOM 612 C CA . PRO A 1 81 ? 24.759 5.928 -41.785 1.00 86.62 81 PRO A CA 1
ATOM 613 C C . PRO A 1 81 ? 25.098 5.061 -40.543 1.00 86.62 81 PRO A C 1
ATOM 615 O O . PRO A 1 81 ? 26.240 5.082 -40.092 1.00 86.62 81 PRO A O 1
ATOM 618 N N . PRO A 1 82 ? 24.152 4.226 -40.037 1.00 91.00 82 PRO A N 1
ATOM 619 C CA . PRO A 1 82 ? 24.392 3.315 -38.911 1.00 91.00 82 PRO A CA 1
ATOM 620 C C . PRO A 1 82 ? 25.670 2.482 -39.069 1.00 91.00 82 PRO A C 1
ATOM 622 O O . PRO A 1 82 ? 25.916 1.890 -40.125 1.00 91.00 82 PRO A O 1
ATOM 625 N N . ARG A 1 83 ? 26.471 2.408 -38.002 1.00 95.25 83 ARG A N 1
ATOM 626 C CA . ARG A 1 83 ? 27.747 1.682 -37.975 1.00 95.25 83 ARG A CA 1
ATOM 627 C C . ARG A 1 83 ? 27.545 0.283 -37.410 1.00 95.25 83 ARG A C 1
ATOM 629 O O . ARG A 1 83 ? 26.967 0.126 -36.341 1.00 95.25 83 ARG A O 1
ATOM 636 N N . GLU A 1 84 ? 28.043 -0.730 -38.110 1.00 95.69 84 GLU A N 1
ATOM 637 C CA . GLU A 1 84 ? 28.099 -2.105 -37.601 1.00 95.69 84 GLU A CA 1
ATOM 638 C C . GLU A 1 84 ? 29.112 -2.191 -36.449 1.00 95.69 84 GLU A C 1
ATOM 640 O O . GLU A 1 84 ? 30.263 -1.781 -36.619 1.00 95.69 84 GLU A O 1
ATOM 645 N N . LEU A 1 85 ? 28.665 -2.686 -35.293 1.00 94.88 85 LEU A N 1
ATOM 646 C CA . LEU A 1 85 ? 29.501 -2.943 -34.122 1.00 94.88 85 LEU A CA 1
ATOM 647 C C . LEU A 1 85 ? 30.216 -4.284 -34.282 1.00 94.88 85 LEU A C 1
ATOM 649 O O . LEU A 1 85 ? 29.627 -5.250 -34.765 1.00 94.88 85 LEU A O 1
ATOM 653 N N . ARG A 1 86 ? 31.476 -4.335 -33.858 1.00 95.69 86 ARG A N 1
ATOM 654 C CA . ARG A 1 86 ? 32.317 -5.537 -33.834 1.00 95.69 86 ARG A CA 1
ATOM 655 C C . ARG A 1 86 ? 32.820 -5.801 -32.429 1.00 95.69 86 ARG A C 1
ATOM 657 O O . ARG A 1 86 ? 33.003 -4.862 -31.657 1.00 95.69 86 ARG A O 1
ATOM 664 N N . ASP A 1 87 ? 33.090 -7.067 -32.125 1.00 95.00 87 ASP A N 1
ATOM 665 C CA . ASP A 1 87 ? 33.698 -7.459 -30.852 1.00 95.00 87 ASP A CA 1
ATOM 666 C C . ASP A 1 87 ? 34.919 -6.590 -30.505 1.00 95.00 87 ASP A C 1
ATOM 668 O O . ASP A 1 87 ? 35.841 -6.423 -31.311 1.00 95.00 87 ASP A O 1
ATOM 672 N N . GLY A 1 88 ? 34.901 -6.014 -29.304 1.00 92.06 88 GLY A N 1
ATOM 673 C CA . GLY A 1 88 ? 35.932 -5.115 -28.800 1.00 92.06 88 GLY A CA 1
ATOM 674 C C . GLY A 1 88 ? 35.746 -3.635 -29.142 1.00 92.06 88 GLY A C 1
ATOM 675 O O . GLY A 1 88 ? 36.548 -2.830 -28.667 1.00 92.06 88 GLY A O 1
ATOM 676 N N . ASP A 1 89 ? 34.719 -3.252 -29.907 1.00 95.44 89 ASP A N 1
ATOM 677 C CA . ASP A 1 89 ? 34.441 -1.845 -30.206 1.00 95.44 89 ASP A CA 1
ATOM 678 C C . ASP A 1 89 ? 34.174 -1.042 -28.923 1.00 95.44 89 ASP A C 1
ATOM 680 O O . ASP A 1 89 ? 33.378 -1.436 -28.066 1.00 95.44 89 ASP A O 1
ATOM 684 N N . ILE A 1 90 ? 34.821 0.121 -28.813 1.00 94.12 90 ILE A N 1
ATOM 685 C CA . ILE A 1 90 ? 34.666 1.060 -27.701 1.00 94.12 90 ILE A CA 1
ATOM 686 C C . ILE A 1 90 ? 33.772 2.216 -28.143 1.00 94.12 90 ILE A C 1
ATOM 688 O O . ILE A 1 90 ? 34.146 3.016 -29.000 1.00 94.12 90 ILE A O 1
ATOM 692 N N . ILE A 1 91 ? 32.607 2.334 -27.518 1.00 93.06 91 ILE A N 1
ATOM 693 C CA . ILE A 1 91 ? 31.642 3.408 -27.724 1.00 93.06 91 ILE A CA 1
ATOM 694 C C . ILE A 1 91 ? 31.847 4.450 -26.617 1.00 93.06 91 ILE A C 1
ATOM 696 O O . ILE A 1 91 ? 31.533 4.209 -25.450 1.00 93.06 91 ILE A O 1
ATOM 700 N N . ALA A 1 92 ? 32.378 5.617 -26.970 1.00 91.06 92 ALA A N 1
ATOM 701 C CA . ALA A 1 92 ? 32.564 6.733 -26.048 1.00 91.06 92 ALA A CA 1
ATOM 702 C C . ALA A 1 92 ? 31.395 7.721 -26.160 1.00 91.06 92 ALA A C 1
ATOM 704 O O . ALA A 1 92 ? 31.081 8.176 -27.261 1.00 91.06 92 ALA A O 1
ATOM 705 N N . ILE A 1 93 ? 30.754 8.052 -25.033 1.00 89.62 93 ILE A N 1
ATOM 706 C CA . ILE A 1 93 ? 29.588 8.950 -24.958 1.00 89.62 93 ILE A CA 1
ATOM 707 C C . ILE A 1 93 ? 29.697 9.814 -23.703 1.00 89.62 93 ILE A C 1
ATOM 709 O O . ILE A 1 93 ? 29.620 9.293 -22.599 1.00 89.62 93 ILE A O 1
ATOM 713 N N . ASP A 1 94 ? 29.852 11.130 -23.850 1.00 83.81 94 ASP A N 1
ATOM 714 C CA . ASP A 1 94 ? 29.799 12.100 -22.734 1.00 83.81 94 ASP A CA 1
ATOM 715 C C . ASP A 1 94 ? 30.665 11.725 -21.504 1.00 83.81 94 ASP A C 1
ATOM 717 O O . ASP A 1 94 ? 30.254 11.829 -20.349 1.00 83.81 94 ASP A O 1
ATOM 721 N N . GLY A 1 95 ? 31.887 11.236 -21.753 1.00 81.75 95 GLY A N 1
ATOM 722 C CA . GLY A 1 95 ? 32.825 10.807 -20.705 1.00 81.75 95 GLY A CA 1
ATOM 723 C C . GLY A 1 95 ? 32.604 9.387 -20.169 1.00 81.75 95 GLY A C 1
ATOM 724 O O . GLY A 1 95 ? 33.334 8.964 -19.275 1.00 81.75 95 GLY A O 1
ATOM 725 N N . TYR A 1 96 ? 31.640 8.651 -20.721 1.00 85.94 96 TYR A N 1
ATOM 726 C CA . TYR A 1 96 ? 31.435 7.222 -20.497 1.00 85.94 96 TYR A CA 1
ATOM 727 C C . TYR A 1 96 ? 32.078 6.400 -21.610 1.00 85.94 96 TYR A C 1
ATOM 729 O O . TYR A 1 96 ? 32.063 6.814 -22.769 1.00 85.94 96 TYR A O 1
ATOM 737 N N . CYS A 1 97 ? 32.589 5.221 -21.258 1.00 87.88 97 CYS A N 1
ATOM 738 C CA . CYS A 1 97 ? 33.100 4.241 -22.209 1.00 87.88 97 CYS A CA 1
ATOM 739 C C . CYS A 1 97 ? 32.301 2.947 -22.082 1.00 87.88 97 CYS A C 1
ATOM 741 O O . CYS A 1 97 ? 32.193 2.368 -20.997 1.00 87.88 97 CYS A O 1
ATOM 743 N N . LEU A 1 98 ? 31.755 2.499 -23.203 1.00 91.31 98 LEU A N 1
ATOM 744 C CA . LEU A 1 98 ? 31.088 1.216 -23.333 1.00 91.31 98 LEU A CA 1
ATOM 745 C C . LEU A 1 98 ? 31.909 0.326 -24.247 1.00 91.31 98 LEU A C 1
ATOM 747 O O . LEU A 1 98 ? 32.379 0.792 -25.277 1.00 91.31 98 LEU A O 1
ATOM 751 N N . GLN A 1 99 ? 32.061 -0.938 -23.896 1.00 92.81 99 GLN A N 1
ATOM 752 C CA . GLN A 1 99 ? 32.707 -1.929 -24.737 1.00 92.81 99 GLN A CA 1
ATOM 753 C C . GLN A 1 99 ? 31.662 -2.925 -25.228 1.00 92.81 99 GLN A C 1
ATOM 755 O O . GLN A 1 99 ? 30.881 -3.459 -24.440 1.00 92.81 99 GLN A O 1
ATOM 760 N N . PHE A 1 100 ? 31.611 -3.133 -26.538 1.00 93.12 100 PHE A N 1
ATOM 761 C CA . PHE A 1 100 ? 30.748 -4.130 -27.153 1.00 93.12 100 PHE A CA 1
ATOM 762 C C . PHE A 1 100 ? 31.484 -5.467 -27.251 1.00 93.12 100 PHE A C 1
ATOM 764 O O . PHE A 1 100 ? 32.648 -5.511 -27.652 1.00 93.12 100 PHE A O 1
ATOM 771 N N . HIS A 1 101 ? 30.793 -6.547 -26.898 1.00 91.69 101 HIS A N 1
ATOM 772 C CA . HIS A 1 101 ? 31.313 -7.905 -26.942 1.00 91.69 101 HIS A CA 1
ATOM 773 C C . HIS A 1 101 ? 30.384 -8.809 -27.750 1.00 91.69 101 HIS A C 1
ATOM 775 O O . HIS A 1 101 ? 29.181 -8.857 -27.480 1.00 91.69 101 HIS A O 1
ATOM 781 N N . GLU A 1 102 ? 30.935 -9.549 -28.713 1.00 90.50 102 GLU A N 1
ATOM 782 C CA . GLU A 1 102 ? 30.207 -10.639 -29.372 1.00 90.50 102 GLU A CA 1
ATOM 783 C C . GLU A 1 102 ? 30.386 -11.938 -28.582 1.00 90.50 102 GLU A C 1
ATOM 785 O O . GLU A 1 102 ? 31.498 -12.321 -28.224 1.00 90.50 102 GLU A O 1
ATOM 790 N N . GLY A 1 103 ? 29.289 -12.654 -28.353 1.00 89.62 103 GLY A N 1
ATOM 791 C CA . GLY A 1 103 ? 29.268 -13.928 -27.646 1.00 89.62 103 GLY A CA 1
ATOM 792 C C . GLY A 1 103 ? 28.507 -13.890 -26.323 1.00 89.62 103 GLY A C 1
ATOM 793 O O . GLY A 1 103 ? 27.883 -12.901 -25.936 1.00 89.62 103 GLY A O 1
ATOM 794 N N . GLU A 1 104 ? 28.542 -15.029 -25.639 1.00 85.38 104 GLU A N 1
ATOM 795 C CA . GLU A 1 104 ? 27.939 -15.198 -24.321 1.00 85.38 104 GLU A CA 1
ATOM 796 C C . GLU A 1 104 ? 28.777 -14.501 -23.236 1.00 85.38 104 GLU A C 1
ATOM 798 O O . GLU A 1 104 ? 29.991 -14.322 -23.361 1.00 85.38 104 GLU A O 1
ATOM 803 N N . LEU A 1 105 ? 28.114 -14.120 -22.144 1.00 83.81 105 LEU A N 1
ATOM 804 C CA . LEU A 1 105 ? 28.775 -13.631 -20.935 1.00 83.81 105 LEU A CA 1
ATOM 805 C C . LEU A 1 105 ? 29.786 -14.677 -20.417 1.00 83.81 105 LEU A C 1
ATOM 807 O O . LEU A 1 105 ? 29.425 -15.853 -20.341 1.00 83.81 105 LEU A O 1
ATOM 811 N N . PRO A 1 106 ? 31.011 -14.286 -20.013 1.00 80.56 106 PRO A N 1
ATOM 812 C CA . PRO A 1 106 ? 32.008 -15.225 -19.502 1.00 80.56 106 PRO A CA 1
ATOM 813 C C . PRO A 1 106 ? 31.473 -16.062 -18.329 1.00 80.56 106 PRO A C 1
ATOM 815 O O . PRO A 1 106 ? 31.015 -15.522 -17.320 1.00 80.56 106 PRO A O 1
ATOM 818 N N . GLU A 1 107 ? 31.553 -17.391 -18.434 1.00 75.56 107 GLU A N 1
ATOM 819 C CA . GLU A 1 107 ? 31.158 -18.289 -17.345 1.00 75.56 107 GLU A CA 1
ATOM 820 C C . GLU A 1 107 ? 32.074 -18.100 -16.117 1.00 75.56 107 GLU A C 1
ATOM 822 O O . GLU A 1 107 ? 33.300 -18.162 -16.221 1.00 75.56 107 GLU A O 1
ATOM 827 N N . GLY A 1 108 ? 31.479 -17.907 -14.932 1.00 70.00 108 GLY A N 1
ATOM 828 C CA . GLY A 1 108 ? 32.191 -17.853 -13.645 1.00 70.00 108 GLY A CA 1
ATOM 829 C C . GLY A 1 108 ? 32.262 -16.481 -12.963 1.00 70.00 108 GLY A C 1
ATOM 830 O O . GLY A 1 108 ? 32.746 -16.403 -11.831 1.00 70.00 108 GLY A O 1
ATOM 831 N N . GLU A 1 109 ? 31.758 -15.416 -13.591 1.00 69.12 109 GLU A N 1
ATOM 832 C CA . GLU A 1 109 ? 31.684 -14.083 -12.981 1.00 69.12 109 GLU A CA 1
ATOM 833 C C . GLU A 1 109 ? 30.347 -13.844 -12.262 1.00 69.12 109 GLU A C 1
ATOM 835 O O . GLU A 1 109 ? 29.271 -14.203 -12.745 1.00 69.12 109 GLU A O 1
ATOM 840 N N . MET A 1 110 ? 30.405 -13.238 -11.070 1.00 54.28 110 MET A N 1
ATOM 841 C CA . MET A 1 110 ? 29.203 -12.896 -10.314 1.00 54.28 110 MET A CA 1
ATOM 842 C C . MET A 1 110 ? 28.589 -11.606 -10.856 1.00 54.28 110 MET A C 1
ATOM 844 O O . MET A 1 110 ? 29.163 -10.517 -10.768 1.00 54.28 110 MET A O 1
ATOM 848 N N . HIS A 1 111 ? 27.381 -11.759 -11.374 1.00 68.38 111 HIS A N 1
ATOM 849 C CA . HIS A 1 111 ? 26.556 -10.695 -11.902 1.00 68.38 111 HIS A CA 1
ATOM 850 C C . HIS A 1 111 ? 25.341 -10.508 -10.993 1.00 68.38 111 HIS A C 1
ATOM 852 O O . HIS A 1 111 ? 24.598 -11.460 -10.769 1.00 68.38 111 HIS A O 1
ATOM 858 N N . PHE A 1 112 ? 25.130 -9.298 -10.479 1.00 55.66 112 PHE A N 1
ATOM 859 C CA . PHE A 1 112 ? 23.912 -8.972 -9.733 1.00 55.66 112 PHE A CA 1
ATOM 860 C C . PHE A 1 112 ? 22.914 -8.307 -10.662 1.00 55.66 112 PHE A C 1
ATOM 862 O O . PHE A 1 112 ? 23.237 -7.269 -11.247 1.00 55.66 112 PHE A O 1
ATOM 869 N N . ASP A 1 113 ? 21.713 -8.864 -10.779 1.00 53.50 113 ASP A N 1
ATOM 870 C CA . ASP A 1 113 ? 20.655 -8.227 -11.548 1.00 53.50 113 ASP A CA 1
ATOM 871 C C . ASP A 1 113 ? 20.305 -6.874 -10.908 1.00 53.50 113 ASP A C 1
ATOM 873 O O . ASP A 1 113 ? 20.064 -6.741 -9.707 1.00 53.50 113 ASP A O 1
ATOM 877 N N . THR A 1 114 ? 20.334 -5.824 -11.719 1.00 48.28 114 THR A N 1
ATOM 878 C CA . THR A 1 114 ? 19.943 -4.474 -11.321 1.00 48.28 114 THR A CA 1
ATOM 879 C C . THR A 1 114 ? 18.541 -4.170 -11.847 1.00 48.28 114 THR A C 1
ATOM 881 O O . THR A 1 114 ? 18.111 -4.747 -12.850 1.00 48.28 114 THR A O 1
ATOM 884 N N . PRO A 1 115 ? 17.846 -3.178 -11.263 1.00 34.19 115 PRO A N 1
ATOM 885 C CA . PRO A 1 115 ? 16.541 -2.717 -11.736 1.00 34.19 115 PRO A CA 1
ATOM 886 C C . PRO A 1 115 ? 16.479 -2.227 -13.190 1.00 34.19 115 PRO A C 1
ATOM 888 O O . PRO A 1 115 ? 15.404 -1.876 -13.644 1.00 34.19 115 PRO A O 1
ATOM 891 N N . LEU A 1 116 ? 17.601 -2.110 -13.905 1.00 44.97 116 LEU A N 1
ATOM 892 C CA . LEU A 1 116 ? 17.683 -1.431 -15.204 1.00 44.97 116 LEU A CA 1
ATOM 893 C C . LEU A 1 116 ? 18.125 -2.365 -16.347 1.00 44.97 116 LEU A C 1
ATOM 895 O O . LEU A 1 116 ? 18.700 -1.897 -17.321 1.00 44.97 116 LEU A O 1
ATOM 899 N N . ARG A 1 117 ? 17.888 -3.683 -16.233 1.00 59.41 117 ARG A N 1
ATOM 900 C CA . ARG A 1 117 ? 18.402 -4.735 -17.147 1.00 59.41 117 ARG A CA 1
ATOM 901 C C . ARG A 1 117 ? 19.930 -4.886 -17.167 1.00 59.41 117 ARG A C 1
ATOM 903 O O . ARG A 1 117 ? 20.453 -5.646 -17.979 1.00 59.41 117 ARG A O 1
ATOM 910 N N . TRP A 1 118 ? 20.642 -4.203 -16.271 1.00 64.94 118 TRP A N 1
ATOM 911 C CA . TRP A 1 118 ? 22.084 -4.377 -16.108 1.00 64.94 118 TRP A CA 1
ATOM 912 C C . TRP A 1 118 ? 22.373 -5.463 -15.099 1.00 64.94 118 TRP A C 1
ATOM 914 O O . TRP A 1 118 ? 21.677 -5.590 -14.096 1.00 64.94 118 TRP A O 1
ATOM 924 N N . ARG A 1 119 ? 23.468 -6.161 -15.324 1.00 73.50 119 ARG A N 1
ATOM 925 C CA . ARG A 1 119 ? 24.141 -7.002 -14.358 1.00 73.50 119 ARG A CA 1
ATOM 926 C C . ARG A 1 119 ? 25.340 -6.240 -13.814 1.00 73.50 119 ARG A C 1
ATOM 928 O O . ARG A 1 119 ? 26.255 -5.921 -14.569 1.00 73.50 119 ARG A O 1
ATOM 935 N N . LEU A 1 120 ? 25.345 -5.913 -12.525 1.00 68.31 120 LEU A N 1
ATOM 936 C CA . LEU A 1 120 ? 26.517 -5.334 -11.869 1.00 68.31 120 LEU A CA 1
ATOM 937 C C . LEU A 1 120 ? 27.590 -6.419 -11.764 1.00 68.31 120 LEU A C 1
ATOM 939 O O . LEU A 1 120 ? 27.378 -7.424 -11.084 1.00 68.31 120 LEU A O 1
ATOM 943 N N . ARG A 1 121 ? 28.736 -6.207 -12.416 1.00 73.31 121 ARG A N 1
ATOM 944 C CA . ARG A 1 121 ? 29.914 -7.062 -12.265 1.00 73.31 121 ARG A CA 1
ATOM 945 C C . ARG A 1 121 ? 30.753 -6.548 -11.097 1.00 73.31 121 ARG A C 1
ATOM 947 O O . ARG A 1 121 ? 31.170 -5.390 -11.095 1.00 73.31 121 ARG A O 1
ATOM 954 N N . ILE A 1 122 ? 31.022 -7.410 -10.115 1.00 67.06 122 ILE A N 1
ATOM 955 C CA . ILE A 1 122 ? 31.971 -7.128 -9.027 1.00 67.06 122 ILE A CA 1
ATOM 956 C C . ILE A 1 122 ? 33.249 -7.939 -9.282 1.00 67.06 122 ILE A C 1
ATOM 958 O O . ILE A 1 122 ? 33.237 -9.157 -9.086 1.00 67.06 122 ILE A O 1
ATOM 962 N N . PRO A 1 123 ? 34.359 -7.305 -9.705 1.00 60.31 123 PRO A N 1
ATOM 963 C CA . PRO A 1 123 ? 35.605 -8.016 -9.968 1.00 60.31 123 PRO A CA 1
ATOM 964 C C . PRO A 1 123 ? 36.104 -8.768 -8.722 1.00 60.31 123 PRO A C 1
ATOM 966 O O . PRO A 1 123 ? 36.238 -8.180 -7.648 1.00 60.31 123 PRO A O 1
ATOM 969 N N . GLY A 1 124 ? 36.411 -10.062 -8.867 1.00 60.28 124 GLY A N 1
ATOM 970 C CA . GLY A 1 124 ? 37.099 -10.859 -7.840 1.00 60.28 124 GLY A CA 1
ATOM 971 C C . GLY A 1 124 ? 36.221 -11.640 -6.852 1.00 60.28 124 GLY A C 1
ATOM 972 O O . GLY A 1 124 ? 36.768 -12.239 -5.926 1.00 60.28 124 GLY A O 1
ATOM 973 N N . VAL A 1 125 ? 34.896 -11.682 -7.031 1.00 53.66 125 VAL A N 1
ATOM 974 C CA . VAL A 1 125 ? 34.001 -12.532 -6.221 1.00 53.66 125 VAL A CA 1
ATOM 975 C C . VAL A 1 125 ? 33.651 -13.803 -7.003 1.00 53.66 125 VAL A C 1
ATOM 977 O O . VAL A 1 125 ? 32.871 -13.758 -7.948 1.00 53.66 125 VAL A O 1
ATOM 980 N N . VAL A 1 126 ? 34.236 -14.941 -6.615 1.00 50.78 126 VAL A N 1
ATOM 981 C CA . VAL A 1 126 ? 33.961 -16.259 -7.219 1.00 50.78 126 VAL A CA 1
ATOM 982 C C . VAL A 1 126 ? 32.739 -16.888 -6.546 1.00 50.78 126 VAL A C 1
ATOM 984 O O . VAL A 1 126 ? 32.627 -16.873 -5.320 1.00 50.78 126 VAL A O 1
ATOM 987 N N . GLN A 1 127 ? 31.833 -17.460 -7.339 1.00 50.16 127 GLN A N 1
ATOM 988 C CA . GLN A 1 127 ? 30.621 -18.134 -6.869 1.00 50.16 127 GLN A CA 1
ATOM 989 C C . GLN A 1 127 ? 30.977 -19.266 -5.879 1.00 50.16 127 GLN A C 1
ATOM 991 O O . GLN A 1 127 ? 31.673 -20.221 -6.224 1.00 50.16 127 GLN A O 1
ATOM 996 N N . HIS A 1 128 ? 30.530 -19.171 -4.624 1.00 46.75 128 HIS A N 1
ATOM 997 C CA . HIS A 1 128 ? 30.486 -20.317 -3.710 1.00 46.75 128 HIS A CA 1
ATOM 998 C C . HIS A 1 128 ? 29.080 -20.912 -3.789 1.00 46.75 128 HIS A C 1
ATOM 1000 O O . HIS A 1 128 ? 28.099 -20.203 -3.593 1.00 46.75 128 HIS A O 1
ATOM 1006 N N . GLY A 1 129 ? 29.010 -22.188 -4.179 1.00 43.38 129 GLY A N 1
ATOM 1007 C CA . GLY A 1 129 ? 27.829 -22.890 -4.696 1.00 43.38 129 GLY A CA 1
ATOM 1008 C C . GLY A 1 129 ? 26.698 -23.185 -3.709 1.00 43.38 129 GLY A C 1
ATOM 1009 O O . GLY A 1 129 ? 26.174 -24.294 -3.715 1.00 43.38 129 GLY A O 1
ATOM 1010 N N . GLU A 1 130 ? 26.285 -22.215 -2.901 1.00 42.31 130 GLU A N 1
ATOM 1011 C CA . GLU A 1 130 ? 24.980 -22.259 -2.246 1.00 42.31 130 GLU A CA 1
ATOM 1012 C C . GLU A 1 130 ? 23.996 -21.467 -3.106 1.00 42.31 130 GLU A C 1
ATOM 1014 O O . GLU A 1 130 ? 24.003 -20.238 -3.142 1.00 42.31 130 GLU A O 1
ATOM 1019 N N . SER A 1 131 ? 23.184 -22.196 -3.873 1.00 38.34 131 SER A N 1
ATOM 1020 C CA . SER A 1 131 ? 22.081 -21.644 -4.649 1.00 38.34 131 SER A CA 1
ATOM 1021 C C . SER A 1 131 ? 21.089 -20.968 -3.703 1.00 38.34 131 SER A C 1
ATOM 1023 O O . SER A 1 131 ? 20.267 -21.635 -3.074 1.00 38.34 131 SER A O 1
ATOM 1025 N N . ILE A 1 132 ? 21.177 -19.645 -3.596 1.00 38.06 132 ILE A N 1
ATOM 1026 C CA . ILE A 1 132 ? 20.108 -18.820 -3.041 1.00 38.06 132 ILE A CA 1
ATOM 1027 C C . ILE A 1 132 ? 18.909 -19.012 -3.971 1.00 38.06 132 ILE A C 1
ATOM 1029 O O . ILE A 1 132 ? 19.015 -18.789 -5.178 1.00 38.06 132 ILE A O 1
ATOM 1033 N N . GLU A 1 133 ? 17.806 -19.515 -3.420 1.00 42.75 133 GLU A N 1
ATOM 1034 C CA . GLU A 1 133 ? 16.566 -19.741 -4.155 1.00 42.75 133 GLU A CA 1
ATOM 1035 C C . GLU A 1 133 ? 16.142 -18.458 -4.884 1.00 42.75 133 GLU A C 1
ATOM 1037 O O . GLU A 1 133 ? 15.891 -17.425 -4.269 1.00 42.75 133 GLU A O 1
ATOM 1042 N N . ILE A 1 134 ? 16.144 -18.584 -6.211 1.00 40.91 134 ILE A N 1
ATOM 1043 C CA . ILE A 1 134 ? 15.665 -17.706 -7.281 1.00 40.91 134 ILE A CA 1
ATOM 1044 C C . ILE A 1 134 ? 14.963 -16.437 -6.775 1.00 40.91 134 ILE A C 1
ATOM 1046 O O . ILE A 1 134 ? 13.788 -16.439 -6.400 1.00 40.91 134 ILE A O 1
ATOM 1050 N N . GLU A 1 135 ? 15.712 -15.338 -6.841 1.00 54.78 135 GLU A N 1
ATOM 1051 C CA . GLU A 1 135 ? 15.210 -13.971 -6.816 1.00 54.78 135 GLU A CA 1
ATOM 1052 C C . GLU A 1 135 ? 14.060 -13.845 -7.834 1.00 54.78 135 GLU A C 1
ATOM 1054 O O . GLU A 1 135 ? 14.176 -14.262 -8.986 1.00 54.78 135 GLU A O 1
ATOM 1059 N N . ASP A 1 136 ? 12.905 -13.347 -7.388 1.00 69.44 136 ASP A N 1
ATOM 1060 C CA . ASP A 1 136 ? 11.717 -13.166 -8.224 1.00 69.44 136 ASP A CA 1
ATOM 1061 C C . ASP A 1 136 ? 12.078 -12.370 -9.485 1.00 69.44 136 ASP A C 1
ATOM 1063 O O . ASP A 1 136 ? 12.393 -11.181 -9.388 1.00 69.44 136 ASP A O 1
ATOM 1067 N N . ALA A 1 137 ? 11.992 -13.001 -10.664 1.00 73.50 137 ALA A N 1
ATOM 1068 C CA . ALA A 1 137 ? 12.309 -12.381 -11.955 1.00 73.50 137 ALA A CA 1
ATOM 1069 C C . ALA A 1 137 ? 11.520 -11.080 -12.207 1.00 73.50 137 ALA A C 1
ATOM 1071 O O . ALA A 1 137 ? 11.900 -10.272 -13.049 1.00 73.50 137 ALA A O 1
ATOM 1072 N N . SER A 1 138 ? 10.440 -10.847 -11.453 1.00 78.44 138 SER A N 1
ATOM 1073 C CA . SER A 1 138 ? 9.616 -9.636 -11.478 1.00 78.44 138 SER A CA 1
ATOM 1074 C C . SER A 1 138 ? 10.209 -8.444 -10.713 1.00 78.44 138 SER A C 1
ATOM 1076 O O . SER A 1 138 ? 9.768 -7.310 -10.919 1.00 78.44 138 SER A O 1
ATOM 1078 N N . SER A 1 139 ? 11.161 -8.667 -9.801 1.00 77.81 139 SER A N 1
ATOM 1079 C CA . SER A 1 139 ? 11.690 -7.644 -8.884 1.00 77.81 139 SER A CA 1
ATOM 1080 C C . SER A 1 139 ? 12.376 -6.472 -9.609 1.00 77.81 139 SER A C 1
ATOM 1082 O O . SER A 1 139 ? 12.028 -5.315 -9.320 1.00 77.81 139 SER A O 1
ATOM 1084 N N . PRO A 1 140 ? 13.255 -6.707 -10.610 1.00 76.81 140 PRO A N 1
ATOM 1085 C CA . PRO A 1 140 ? 13.874 -5.618 -11.365 1.00 76.81 140 PRO A CA 1
ATOM 1086 C C . PRO A 1 140 ? 12.835 -4.747 -12.077 1.00 76.81 140 PRO A C 1
ATOM 1088 O O . PRO A 1 140 ? 12.840 -3.527 -11.919 1.00 76.81 140 PRO A O 1
ATOM 1091 N N . TYR A 1 141 ? 11.876 -5.377 -12.762 1.00 80.75 141 TYR A N 1
ATOM 1092 C CA . TYR A 1 141 ? 10.814 -4.684 -13.497 1.00 80.75 141 TYR A CA 1
ATOM 1093 C C . TYR A 1 141 ? 9.889 -3.879 -12.580 1.00 80.75 141 TYR A C 1
ATOM 1095 O O . TYR A 1 141 ? 9.507 -2.753 -12.897 1.00 80.75 141 TYR A O 1
ATOM 1103 N N . THR A 1 142 ? 9.564 -4.426 -11.407 1.00 82.25 142 THR A N 1
ATOM 1104 C CA . THR A 1 142 ? 8.769 -3.724 -10.392 1.00 82.25 142 THR A CA 1
ATOM 1105 C C . THR A 1 142 ? 9.477 -2.449 -9.938 1.00 82.25 142 THR A C 1
ATOM 1107 O O . THR A 1 142 ? 8.864 -1.381 -9.874 1.00 82.25 142 THR A O 1
ATOM 1110 N N . THR A 1 143 ? 10.781 -2.538 -9.670 1.00 76.94 143 THR A N 1
ATOM 1111 C CA . THR A 1 143 ? 11.595 -1.397 -9.231 1.00 76.94 143 THR A CA 1
ATOM 1112 C C . THR A 1 143 ? 11.755 -0.348 -10.338 1.00 76.94 143 THR A C 1
ATOM 1114 O O . THR A 1 143 ? 11.659 0.856 -10.071 1.00 76.94 143 THR A O 1
ATOM 1117 N N . GLU A 1 144 ? 11.946 -0.782 -11.588 1.00 79.12 144 GLU A N 1
ATOM 1118 C CA . GLU A 1 144 ? 12.005 0.099 -12.759 1.00 79.12 144 GLU A CA 1
ATOM 1119 C C . GLU A 1 144 ? 10.707 0.896 -12.917 1.00 79.12 144 GLU A C 1
ATOM 1121 O O . GLU A 1 144 ? 10.731 2.131 -12.963 1.00 79.12 144 GLU A O 1
ATOM 1126 N N . PHE A 1 145 ? 9.567 0.196 -12.920 1.00 87.25 145 PHE A N 1
ATOM 1127 C CA . PHE A 1 145 ? 8.252 0.814 -13.043 1.00 87.25 145 PHE A CA 1
ATOM 1128 C C . PHE A 1 145 ? 7.993 1.813 -11.918 1.00 87.25 145 PHE A C 1
ATOM 1130 O O . PHE A 1 145 ? 7.552 2.929 -12.178 1.00 87.25 145 PHE A O 1
ATOM 1137 N N . GLN A 1 146 ? 8.288 1.450 -10.665 1.00 84.50 146 GLN A N 1
ATOM 1138 C CA . GLN A 1 146 ? 8.130 2.359 -9.526 1.00 84.50 146 GLN A CA 1
ATOM 1139 C C . GLN A 1 146 ? 8.949 3.636 -9.710 1.00 84.50 146 GLN A C 1
ATOM 1141 O O . GLN A 1 146 ? 8.428 4.732 -9.518 1.00 84.50 146 GLN A O 1
ATOM 1146 N N . THR A 1 147 ? 10.205 3.503 -10.138 1.00 81.50 147 THR A N 1
ATOM 1147 C CA . THR A 1 147 ? 11.097 4.642 -10.385 1.00 81.50 147 THR A CA 1
ATOM 1148 C C . THR A 1 147 ? 10.552 5.551 -11.488 1.00 81.50 147 THR A C 1
ATOM 1150 O O . THR A 1 147 ? 10.582 6.774 -11.352 1.00 81.50 147 THR A O 1
ATOM 1153 N N . LEU A 1 148 ? 10.027 4.963 -12.565 1.00 81.12 148 LEU A N 1
ATOM 1154 C CA . LEU A 1 148 ? 9.421 5.685 -13.685 1.00 81.12 148 LEU A CA 1
ATOM 1155 C C . LEU A 1 148 ? 8.104 6.375 -13.309 1.00 81.12 148 LEU A C 1
ATOM 1157 O O . LEU A 1 148 ? 7.877 7.517 -13.700 1.00 81.12 148 LEU A O 1
ATOM 1161 N N . ALA A 1 149 ? 7.250 5.702 -12.539 1.00 85.25 149 ALA A N 1
ATOM 1162 C CA . ALA A 1 149 ? 5.936 6.197 -12.146 1.00 85.25 149 ALA A CA 1
ATOM 1163 C C . ALA A 1 149 ? 5.989 7.191 -10.972 1.00 85.25 149 ALA A C 1
ATOM 1165 O O . ALA A 1 149 ? 5.035 7.940 -10.761 1.00 85.25 149 ALA A O 1
ATOM 1166 N N . GLN A 1 150 ? 7.085 7.229 -10.204 1.00 87.69 150 GLN A N 1
ATOM 1167 C CA . GLN A 1 150 ? 7.219 8.055 -8.999 1.00 87.69 150 GLN A CA 1
ATOM 1168 C C . GLN A 1 150 ? 6.889 9.546 -9.215 1.00 87.69 150 GLN A C 1
ATOM 1170 O O . GLN A 1 150 ? 6.148 10.098 -8.395 1.00 87.69 150 GLN A O 1
ATOM 1175 N N . PRO A 1 151 ? 7.362 10.223 -10.283 1.00 88.81 151 PRO A N 1
ATOM 1176 C CA . PRO A 1 151 ? 7.011 11.623 -10.516 1.00 88.81 151 PRO A CA 1
ATOM 1177 C C . PRO A 1 151 ? 5.510 11.816 -10.758 1.00 88.81 151 PRO A C 1
ATOM 1179 O O . PRO A 1 151 ? 4.928 12.770 -10.249 1.00 88.81 151 PRO A O 1
ATOM 1182 N N . ALA A 1 152 ? 4.866 10.890 -11.477 1.00 90.75 152 ALA A N 1
ATOM 1183 C CA . ALA A 1 152 ? 3.427 10.933 -11.725 1.00 90.75 152 ALA A CA 1
ATOM 1184 C C . ALA A 1 152 ? 2.624 10.698 -10.435 1.00 90.75 152 ALA A C 1
ATOM 1186 O O . ALA A 1 152 ? 1.653 11.411 -10.186 1.00 90.75 152 ALA A O 1
ATOM 1187 N N . TRP A 1 153 ? 3.074 9.790 -9.557 1.00 89.50 153 TRP A N 1
ATOM 1188 C CA . TRP A 1 153 ? 2.481 9.609 -8.225 1.00 89.50 153 TRP A CA 1
ATOM 1189 C C . TRP A 1 153 ? 2.555 10.887 -7.388 1.00 89.50 153 TRP A C 1
ATOM 1191 O O . TRP A 1 153 ? 1.556 11.301 -6.802 1.00 89.50 153 TRP A O 1
ATOM 1201 N N . GLN A 1 154 ? 3.715 11.548 -7.368 1.00 86.69 154 GLN A N 1
ATOM 1202 C CA . GLN A 1 154 ? 3.914 12.800 -6.630 1.00 86.69 154 GLN A CA 1
ATOM 1203 C C . GLN A 1 154 ? 3.082 13.954 -7.200 1.00 86.69 154 GLN A C 1
ATOM 1205 O O . GLN A 1 154 ? 2.534 14.751 -6.439 1.00 86.69 154 GLN A O 1
ATOM 1210 N N . ALA A 1 155 ? 2.951 14.019 -8.526 1.00 92.44 155 ALA A N 1
ATOM 1211 C CA . ALA A 1 155 ? 2.112 14.993 -9.217 1.00 92.44 155 ALA A CA 1
ATOM 1212 C C . ALA A 1 155 ? 0.609 14.665 -9.148 1.00 92.44 155 ALA A C 1
ATOM 1214 O O . ALA A 1 155 ? -0.201 15.478 -9.588 1.00 92.44 155 ALA A O 1
ATOM 1215 N N . LYS A 1 156 ? 0.232 13.496 -8.603 1.00 94.00 156 LYS A N 1
ATOM 1216 C CA . LYS A 1 156 ? -1.133 12.943 -8.641 1.00 94.00 156 LYS A CA 1
ATOM 1217 C C . LYS A 1 156 ? -1.692 12.816 -10.071 1.00 94.00 156 LYS A C 1
ATOM 1219 O O . LYS A 1 156 ? -2.902 12.876 -10.272 1.00 94.00 156 LYS A O 1
ATOM 1224 N N . ASP A 1 157 ? -0.821 12.614 -11.062 1.00 96.56 157 ASP A N 1
ATOM 1225 C CA . ASP A 1 157 ? -1.202 12.327 -12.451 1.00 96.56 157 ASP A CA 1
ATOM 1226 C C . ASP A 1 157 ? -1.508 10.830 -12.599 1.00 96.56 157 ASP A C 1
ATOM 1228 O O . ASP A 1 157 ? -0.724 10.029 -13.117 1.00 96.56 157 ASP A O 1
ATOM 1232 N N . PHE A 1 158 ? -2.663 10.434 -12.066 1.00 95.94 158 PHE A N 1
ATOM 1233 C CA . PHE A 1 158 ? -3.106 9.041 -12.058 1.00 95.94 158 PHE A CA 1
ATOM 1234 C C . PHE A 1 158 ? -3.371 8.494 -13.465 1.00 95.94 158 PHE A C 1
ATOM 1236 O O . PHE A 1 158 ? -3.225 7.293 -13.688 1.00 95.94 158 PHE A O 1
ATOM 1243 N N . ASP A 1 159 ? -3.686 9.357 -14.430 1.00 95.88 159 ASP A N 1
ATOM 1244 C CA . ASP A 1 159 ? -3.884 8.936 -15.815 1.00 95.88 159 ASP A CA 1
ATOM 1245 C C . ASP A 1 159 ? -2.556 8.593 -16.495 1.00 95.88 159 ASP A C 1
ATOM 1247 O O . ASP A 1 159 ? -2.503 7.666 -17.301 1.00 95.88 159 ASP A O 1
ATOM 1251 N N . ALA A 1 160 ? -1.462 9.290 -16.168 1.00 94.88 160 ALA A N 1
ATOM 1252 C CA . ALA A 1 160 ? -0.135 8.892 -16.634 1.00 94.88 160 ALA A CA 1
ATOM 1253 C C . ALA A 1 160 ? 0.268 7.512 -16.097 1.00 94.88 160 ALA A C 1
ATOM 1255 O O . ALA A 1 160 ? 0.777 6.694 -16.863 1.00 94.88 160 ALA A O 1
ATOM 1256 N N . ILE A 1 161 ? -0.013 7.229 -14.822 1.00 95.50 161 ILE A N 1
ATOM 1257 C CA . ILE A 1 161 ? 0.271 5.923 -14.205 1.00 95.50 161 ILE A CA 1
ATOM 1258 C C . ILE A 1 161 ? -0.551 4.813 -14.864 1.00 95.50 161 ILE A C 1
ATOM 1260 O O . ILE A 1 161 ? -0.009 3.752 -15.174 1.00 95.50 161 ILE A O 1
ATOM 1264 N N . GLU A 1 162 ? -1.845 5.052 -15.098 1.00 96.00 162 GLU A N 1
ATOM 1265 C CA . GLU A 1 162 ? -2.723 4.098 -15.781 1.00 96.00 162 GLU A CA 1
ATOM 1266 C C . GLU A 1 162 ? -2.198 3.785 -17.186 1.00 96.00 162 GLU A C 1
ATOM 1268 O O . GLU A 1 162 ? -1.993 2.611 -17.510 1.00 96.00 162 GLU A O 1
ATOM 1273 N N . ARG A 1 163 ? -1.892 4.822 -17.982 1.00 95.75 163 ARG A N 1
ATOM 1274 C CA . ARG A 1 163 ? -1.379 4.664 -19.350 1.00 95.75 163 ARG A CA 1
ATOM 1275 C C . ARG A 1 163 ? -0.073 3.882 -19.381 1.00 95.75 163 ARG A C 1
ATOM 1277 O O . ARG A 1 163 ? 0.107 3.038 -20.262 1.00 95.75 163 ARG A O 1
ATOM 1284 N N . GLU A 1 164 ? 0.825 4.171 -18.444 1.00 94.06 164 GLU A N 1
ATOM 1285 C CA . GLU A 1 164 ? 2.124 3.516 -18.312 1.00 94.06 164 GLU A CA 1
ATOM 1286 C C . GLU A 1 164 ? 1.962 2.031 -17.963 1.00 94.06 164 GLU A C 1
ATOM 1288 O O . GLU A 1 164 ? 2.450 1.167 -18.690 1.00 94.06 164 GLU A O 1
ATOM 1293 N N . ALA A 1 165 ? 1.184 1.710 -16.926 1.00 96.06 165 ALA A N 1
ATOM 1294 C CA . ALA A 1 165 ? 0.938 0.324 -16.530 1.00 96.06 165 ALA A CA 1
ATOM 1295 C C . ALA A 1 165 ? 0.210 -0.475 -17.620 1.00 96.06 165 ALA A C 1
ATOM 1297 O O . ALA A 1 165 ? 0.557 -1.625 -17.891 1.00 96.06 165 ALA A O 1
ATOM 1298 N N . ALA A 1 166 ? -0.773 0.130 -18.292 1.00 95.88 166 ALA A N 1
ATOM 1299 C CA . ALA A 1 166 ? -1.474 -0.501 -19.404 1.00 95.88 166 ALA A CA 1
ATOM 1300 C C . ALA A 1 166 ? -0.552 -0.732 -20.613 1.00 95.88 166 ALA A C 1
ATOM 1302 O O . ALA A 1 166 ? -0.701 -1.727 -21.326 1.00 95.88 166 ALA A O 1
ATOM 1303 N N . ARG A 1 167 ? 0.403 0.175 -20.866 1.00 94.38 167 ARG A N 1
ATOM 1304 C CA . ARG A 1 167 ? 1.420 -0.004 -21.909 1.00 94.38 167 ARG A CA 1
ATOM 1305 C C . ARG A 1 167 ? 2.331 -1.182 -21.589 1.00 94.38 167 ARG A C 1
ATOM 1307 O O . ARG A 1 167 ? 2.548 -2.002 -22.478 1.00 94.38 167 ARG A O 1
ATOM 1314 N N . GLU A 1 168 ? 2.798 -1.291 -20.349 1.00 91.00 168 GLU A N 1
ATOM 1315 C CA . GLU A 1 168 ? 3.656 -2.401 -19.926 1.00 91.00 168 GLU A CA 1
ATOM 1316 C C . GLU A 1 168 ? 2.927 -3.748 -19.949 1.00 91.00 168 GLU A C 1
ATOM 1318 O O . GLU A 1 168 ? 3.469 -4.710 -20.483 1.00 91.00 168 GLU A O 1
ATOM 1323 N N . LEU A 1 169 ? 1.666 -3.818 -19.509 1.00 93.69 169 LEU A N 1
ATOM 1324 C CA . LEU A 1 169 ? 0.862 -5.043 -19.634 1.00 93.69 169 LEU A CA 1
ATOM 1325 C C . LEU A 1 169 ? 0.716 -5.485 -21.099 1.00 93.69 169 LEU A C 1
ATOM 1327 O O . LEU A 1 169 ? 0.942 -6.650 -21.414 1.00 93.69 169 LEU A O 1
ATOM 1331 N N . ARG A 1 170 ? 0.415 -4.550 -22.016 1.00 93.06 170 ARG A N 1
ATOM 1332 C CA . ARG A 1 170 ? 0.362 -4.844 -23.461 1.00 93.06 170 ARG A CA 1
ATOM 1333 C C . ARG A 1 170 ? 1.710 -5.288 -24.020 1.00 93.06 170 ARG A C 1
ATOM 1335 O O . ARG A 1 170 ? 1.741 -6.039 -24.988 1.00 93.06 170 ARG A O 1
ATOM 1342 N N . ARG A 1 171 ? 2.820 -4.789 -23.471 1.00 88.06 171 ARG A N 1
ATOM 1343 C CA . ARG A 1 171 ? 4.161 -5.217 -23.876 1.00 88.06 171 ARG A CA 1
ATOM 1344 C C . ARG A 1 171 ? 4.403 -6.663 -23.458 1.00 88.06 171 ARG A C 1
ATOM 1346 O O . ARG A 1 171 ? 4.798 -7.446 -24.307 1.00 88.06 171 ARG A O 1
ATOM 1353 N N . ILE A 1 172 ? 4.149 -7.006 -22.196 1.00 85.12 172 ILE A N 1
ATOM 1354 C CA . ILE A 1 172 ? 4.368 -8.362 -21.665 1.00 85.12 172 ILE A CA 1
ATOM 1355 C C . ILE A 1 172 ? 3.510 -9.387 -22.415 1.00 85.12 172 ILE A C 1
ATOM 1357 O O . ILE A 1 172 ? 4.012 -10.441 -22.791 1.00 85.12 172 ILE A O 1
ATOM 1361 N N . ASP A 1 173 ? 2.251 -9.044 -22.698 1.00 84.81 173 ASP A N 1
ATOM 1362 C CA . ASP A 1 173 ? 1.336 -9.877 -23.486 1.00 84.81 173 ASP A CA 1
ATOM 1363 C C . ASP A 1 173 ? 1.879 -10.161 -24.899 1.00 84.81 173 ASP A C 1
ATOM 1365 O O . ASP A 1 173 ? 1.932 -11.307 -25.332 1.00 84.81 173 ASP A O 1
ATOM 1369 N N . ARG A 1 174 ? 2.400 -9.138 -25.595 1.00 83.88 174 ARG A N 1
ATOM 1370 C CA . ARG A 1 174 ? 3.021 -9.307 -26.926 1.00 83.88 174 ARG A CA 1
ATOM 1371 C C . ARG A 1 174 ? 4.268 -10.188 -26.923 1.00 83.88 174 ARG A C 1
ATOM 1373 O O . ARG A 1 174 ? 4.598 -10.734 -27.971 1.00 83.88 174 ARG A O 1
ATOM 1380 N N . LEU A 1 175 ? 4.984 -10.256 -25.802 1.00 75.12 175 LEU A N 1
ATOM 1381 C CA . LEU A 1 175 ? 6.205 -11.053 -25.665 1.00 75.12 175 LEU A CA 1
ATOM 1382 C C . LEU A 1 175 ? 5.932 -12.486 -25.196 1.00 75.12 175 LEU A C 1
ATOM 1384 O O . LEU A 1 175 ? 6.870 -13.269 -25.122 1.00 75.12 175 LEU A O 1
ATOM 1388 N N . ASP A 1 176 ? 4.675 -12.828 -24.889 1.00 83.50 176 ASP A N 1
ATOM 1389 C CA . ASP A 1 176 ? 4.281 -14.117 -24.301 1.00 83.50 176 ASP A CA 1
ATOM 1390 C C . ASP A 1 176 ? 5.030 -14.435 -22.983 1.00 83.50 176 ASP A C 1
ATOM 1392 O O . ASP A 1 176 ? 5.250 -15.579 -22.588 1.00 83.50 176 ASP A O 1
ATOM 1396 N N . GLU A 1 177 ? 5.418 -13.383 -22.253 1.00 79.44 177 GLU A N 1
ATOM 1397 C CA . GLU A 1 177 ? 6.155 -13.472 -20.984 1.00 79.44 177 GLU A CA 1
ATOM 1398 C C . GLU A 1 177 ? 5.215 -13.492 -19.765 1.00 79.44 177 GLU A C 1
ATOM 1400 O O . GLU A 1 177 ? 5.667 -13.471 -18.620 1.00 79.44 177 GLU A O 1
ATOM 1405 N N . VAL A 1 178 ? 3.893 -13.543 -19.979 1.00 78.12 178 VAL A N 1
ATOM 1406 C CA . VAL A 1 178 ? 2.870 -13.373 -18.927 1.00 78.12 178 VAL A CA 1
ATOM 1407 C C . VAL A 1 178 ? 3.047 -14.369 -17.779 1.00 78.12 178 VAL A C 1
ATOM 1409 O O . VAL A 1 178 ? 2.876 -14.006 -16.615 1.00 78.12 178 VAL A O 1
ATOM 1412 N N . ASN A 1 179 ? 3.428 -15.611 -18.088 1.00 79.50 179 ASN A N 1
ATOM 1413 C CA . ASN A 1 179 ? 3.651 -16.641 -17.074 1.00 79.50 179 ASN A CA 1
ATOM 1414 C C . ASN A 1 179 ? 4.951 -16.414 -16.289 1.00 79.50 179 ASN A C 1
ATOM 1416 O O . ASN A 1 179 ? 4.973 -16.612 -15.075 1.00 79.50 179 ASN A O 1
ATOM 1420 N N . GLN A 1 180 ? 6.013 -15.964 -16.962 1.00 79.88 180 GLN A N 1
ATOM 1421 C CA . GLN A 1 180 ? 7.318 -15.704 -16.343 1.00 79.88 180 GLN A CA 1
ATOM 1422 C C . GLN A 1 180 ? 7.284 -14.448 -15.461 1.00 79.88 180 GLN A C 1
ATOM 1424 O O . GLN A 1 180 ? 7.920 -14.403 -14.412 1.00 79.88 180 GLN A O 1
ATOM 1429 N N . LEU A 1 181 ? 6.485 -13.453 -15.857 1.00 86.50 181 LEU A N 1
ATOM 1430 C CA . LEU A 1 181 ? 6.347 -12.156 -15.193 1.00 86.50 181 LEU A CA 1
ATOM 1431 C C . LEU A 1 181 ? 5.005 -12.003 -14.463 1.00 86.50 181 LEU A C 1
ATOM 1433 O O . LEU A 1 181 ? 4.535 -10.886 -14.252 1.00 86.50 181 LEU A O 1
ATOM 1437 N N . SER A 1 182 ? 4.375 -13.108 -14.050 1.00 89.62 182 SER A N 1
ATOM 1438 C CA . SER A 1 182 ? 3.045 -13.101 -13.418 1.00 89.62 182 SER A CA 1
ATOM 1439 C C . SER A 1 182 ? 2.955 -12.136 -12.228 1.00 89.62 182 SER A C 1
ATOM 1441 O O . SER A 1 182 ? 1.997 -11.366 -12.129 1.00 89.62 182 SER A O 1
ATOM 1443 N N . ARG A 1 183 ? 3.970 -12.094 -11.354 1.00 88.62 183 ARG A N 1
ATOM 1444 C CA . ARG A 1 183 ? 3.987 -11.169 -10.208 1.00 88.62 183 ARG A CA 1
ATOM 1445 C C . ARG A 1 183 ? 4.143 -9.710 -10.639 1.00 88.62 183 ARG A C 1
ATOM 1447 O O . ARG A 1 183 ? 3.458 -8.849 -10.088 1.00 88.62 183 ARG A O 1
ATOM 1454 N N . TYR A 1 184 ? 4.954 -9.427 -11.660 1.00 91.94 184 TYR A N 1
ATOM 1455 C CA . TYR A 1 184 ? 5.039 -8.085 -12.240 1.00 91.94 184 TYR A CA 1
ATOM 1456 C C . TYR A 1 184 ? 3.709 -7.661 -12.881 1.00 91.94 184 TYR A C 1
ATOM 1458 O O . TYR A 1 184 ? 3.236 -6.554 -12.640 1.00 91.94 184 TYR A O 1
ATOM 1466 N N . CYS A 1 185 ? 3.032 -8.550 -13.612 1.00 94.75 185 CYS A N 1
ATOM 1467 C CA . CYS A 1 185 ? 1.701 -8.275 -14.152 1.00 94.75 185 CYS A CA 1
ATOM 1468 C C . CYS A 1 185 ? 0.685 -7.968 -13.044 1.00 94.75 185 CYS A C 1
ATOM 1470 O O . CYS A 1 185 ? -0.046 -6.982 -13.141 1.00 94.75 185 CYS A O 1
ATOM 1472 N N . GLN A 1 186 ? 0.654 -8.761 -11.968 1.00 94.31 186 GLN A N 1
ATOM 1473 C CA . GLN A 1 186 ? -0.204 -8.498 -10.805 1.00 94.31 186 GLN A CA 1
ATOM 1474 C C . GLN A 1 186 ? 0.114 -7.138 -10.162 1.00 94.31 186 GLN A C 1
ATOM 1476 O O . GLN A 1 186 ? -0.800 -6.395 -9.795 1.00 94.31 186 GLN A O 1
ATOM 1481 N N . PHE A 1 187 ? 1.396 -6.772 -10.086 1.00 93.44 187 PHE A N 1
ATOM 1482 C CA . PHE A 1 187 ? 1.833 -5.456 -9.628 1.00 93.44 187 PHE A CA 1
ATOM 1483 C C . PHE A 1 187 ? 1.331 -4.320 -10.540 1.00 93.44 187 PHE A C 1
ATOM 1485 O O . PHE A 1 187 ? 0.796 -3.327 -10.042 1.00 93.44 187 PHE A O 1
ATOM 1492 N N . LEU A 1 188 ? 1.421 -4.469 -11.865 1.00 96.12 188 LEU A N 1
ATOM 1493 C CA . LEU A 1 188 ? 0.908 -3.486 -12.826 1.00 96.12 188 LEU A CA 1
ATOM 1494 C C . LEU A 1 188 ? -0.617 -3.336 -12.737 1.00 96.12 188 LEU A C 1
ATOM 1496 O O . LEU A 1 188 ? -1.130 -2.216 -12.746 1.00 96.12 188 LEU A O 1
ATOM 1500 N N . TRP A 1 189 ? -1.353 -4.440 -12.582 1.00 97.81 189 TRP A N 1
ATOM 1501 C CA . TRP A 1 189 ? -2.796 -4.403 -12.330 1.00 97.81 189 TRP A CA 1
ATOM 1502 C C . TRP A 1 189 ? -3.127 -3.641 -11.048 1.00 97.81 189 TRP A C 1
ATOM 1504 O O . TRP A 1 189 ? -3.974 -2.746 -11.065 1.00 97.81 189 TRP A O 1
ATOM 1514 N N . ARG A 1 190 ? -2.404 -3.914 -9.956 1.00 95.56 190 ARG A N 1
ATOM 1515 C CA . ARG A 1 190 ? -2.526 -3.157 -8.704 1.00 95.56 190 ARG A CA 1
ATOM 1516 C C . ARG A 1 190 ? -2.255 -1.664 -8.907 1.00 95.56 190 ARG A C 1
ATOM 1518 O O . ARG A 1 190 ? -2.984 -0.845 -8.344 1.00 95.56 190 ARG A O 1
ATOM 1525 N N . ALA A 1 191 ? -1.247 -1.293 -9.696 1.00 94.88 191 ALA A N 1
ATOM 1526 C CA . ALA A 1 191 ? -0.948 0.108 -9.992 1.00 94.88 191 ALA A CA 1
ATOM 1527 C C . ALA A 1 191 ? -2.117 0.803 -10.712 1.00 94.88 191 ALA A C 1
ATOM 1529 O O . ALA A 1 191 ? -2.527 1.885 -10.287 1.00 94.88 191 ALA A O 1
ATOM 1530 N N . ARG A 1 192 ? -2.719 0.157 -11.725 1.00 97.75 192 ARG A N 1
ATOM 1531 C CA . ARG A 1 192 ? -3.911 0.670 -12.431 1.00 97.75 192 ARG A CA 1
ATOM 1532 C C . ARG A 1 192 ? -5.103 0.843 -11.489 1.00 97.75 192 ARG A C 1
ATOM 1534 O O . ARG A 1 192 ? -5.703 1.914 -11.453 1.00 97.75 192 ARG A O 1
ATOM 1541 N N . ILE A 1 193 ? -5.401 -0.174 -10.678 1.00 96.38 193 ILE A N 1
ATOM 1542 C CA . ILE A 1 193 ? -6.495 -0.138 -9.692 1.00 96.38 193 ILE A CA 1
ATOM 1543 C C . ILE A 1 193 ? -6.293 1.004 -8.689 1.00 96.38 193 ILE A C 1
ATOM 1545 O O . ILE A 1 193 ? -7.229 1.745 -8.379 1.00 96.38 193 ILE A O 1
ATOM 1549 N N . THR A 1 194 ? -5.065 1.167 -8.190 1.00 91.94 194 THR A N 1
ATOM 1550 C CA . THR A 1 194 ? -4.722 2.221 -7.227 1.00 91.94 194 THR A CA 1
ATOM 1551 C C . THR A 1 194 ? -4.887 3.602 -7.860 1.00 91.94 194 THR A C 1
ATOM 1553 O O . THR A 1 194 ? -5.480 4.485 -7.243 1.00 91.94 194 THR A O 1
ATOM 1556 N N . ALA A 1 195 ? -4.420 3.783 -9.099 1.00 94.12 195 ALA A N 1
ATOM 1557 C CA . ALA A 1 195 ? -4.558 5.033 -9.840 1.00 94.12 195 ALA A CA 1
ATOM 1558 C C . ALA A 1 195 ? -6.036 5.404 -10.063 1.00 94.12 195 ALA A C 1
ATOM 1560 O O . ALA A 1 195 ? -6.443 6.519 -9.734 1.00 94.12 195 ALA A O 1
ATOM 1561 N N . ALA A 1 196 ? -6.868 4.459 -10.512 1.00 95.00 196 ALA A N 1
ATOM 1562 C CA . ALA A 1 196 ? -8.309 4.673 -10.668 1.00 95.00 196 ALA A CA 1
ATOM 1563 C C . ALA A 1 196 ? -8.995 5.002 -9.326 1.00 95.00 196 ALA A C 1
ATOM 1565 O O . ALA A 1 196 ? -9.779 5.948 -9.237 1.00 95.00 196 ALA A O 1
ATOM 1566 N N . SER A 1 197 ? -8.638 4.284 -8.255 1.00 89.94 197 SER A N 1
ATOM 1567 C CA . SER A 1 197 ? -9.196 4.490 -6.909 1.00 89.94 197 SER A CA 1
ATOM 1568 C C . SER A 1 197 ? -8.850 5.859 -6.318 1.00 89.94 197 SER A C 1
ATOM 1570 O O . SER A 1 197 ? -9.689 6.474 -5.654 1.00 89.94 197 SER A O 1
ATOM 1572 N N . ARG A 1 198 ? -7.615 6.330 -6.541 1.00 88.56 198 ARG A N 1
ATOM 1573 C CA . ARG A 1 198 ? -7.118 7.640 -6.086 1.00 88.56 198 ARG A CA 1
ATOM 1574 C C . ARG A 1 198 ? -7.635 8.796 -6.946 1.00 88.56 198 ARG A C 1
ATOM 1576 O O . ARG A 1 198 ? -7.755 9.903 -6.440 1.00 88.56 198 ARG A O 1
ATOM 1583 N N . ALA A 1 199 ? -7.994 8.530 -8.200 1.00 91.25 199 ALA A N 1
ATOM 1584 C CA . ALA A 1 199 ? -8.683 9.469 -9.083 1.00 91.25 199 ALA A CA 1
ATOM 1585 C C . ALA A 1 199 ? -10.209 9.532 -8.850 1.0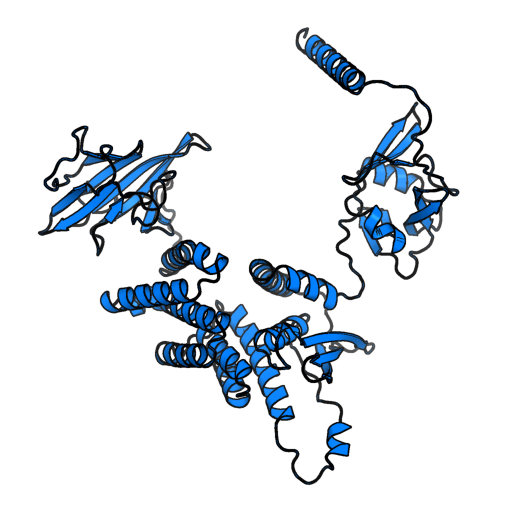0 91.25 199 ALA A C 1
ATOM 1587 O O . ALA A 1 199 ? -10.921 10.087 -9.679 1.00 91.25 199 ALA A O 1
ATOM 1588 N N . GLU A 1 200 ? -10.723 8.922 -7.774 1.00 89.81 200 GLU A N 1
ATOM 1589 C CA . GLU A 1 200 ? -12.158 8.840 -7.440 1.00 89.81 200 GLU A CA 1
ATOM 1590 C C . GLU A 1 200 ? -13.037 8.148 -8.505 1.00 89.81 200 GLU A C 1
ATOM 1592 O O . GLU A 1 200 ? -14.267 8.205 -8.456 1.00 89.81 200 GLU A O 1
ATOM 1597 N N . ARG A 1 201 ? -12.430 7.393 -9.428 1.00 92.56 201 ARG A N 1
ATOM 1598 C CA . ARG A 1 201 ? -13.121 6.620 -10.473 1.00 92.56 201 ARG A CA 1
ATOM 1599 C C . ARG A 1 201 ? -13.494 5.233 -9.950 1.00 92.56 201 ARG A C 1
ATOM 1601 O O . ARG A 1 201 ? -12.936 4.219 -10.360 1.00 92.56 201 ARG A O 1
ATOM 1608 N N . ALA A 1 202 ? -14.425 5.194 -8.995 1.00 89.56 202 ALA A N 1
ATOM 1609 C CA . ALA A 1 202 ? -14.779 3.969 -8.269 1.00 89.56 202 ALA A CA 1
ATOM 1610 C C . ALA A 1 202 ? -15.284 2.832 -9.181 1.00 89.56 202 ALA A C 1
ATOM 1612 O O . ALA A 1 202 ? -14.889 1.685 -8.984 1.00 89.56 202 ALA A O 1
ATOM 1613 N N . ASP A 1 203 ? -16.107 3.148 -10.186 1.00 92.88 203 ASP A N 1
ATOM 1614 C CA . ASP A 1 203 ? -16.648 2.141 -11.111 1.00 92.88 203 ASP A CA 1
ATOM 1615 C C . ASP A 1 203 ? -15.539 1.524 -11.985 1.00 92.88 203 ASP A C 1
ATOM 1617 O O . ASP A 1 203 ? -15.503 0.313 -12.197 1.00 92.88 203 ASP A O 1
ATOM 1621 N N . GLU A 1 204 ? -14.583 2.340 -12.436 1.00 95.00 204 GLU A N 1
ATOM 1622 C CA . GLU A 1 204 ? -13.423 1.866 -13.195 1.00 95.00 204 GLU A CA 1
ATOM 1623 C C . GLU A 1 204 ? -12.501 1.002 -12.328 1.00 95.00 204 GLU A C 1
ATOM 1625 O O . GLU A 1 204 ? -12.065 -0.061 -12.762 1.00 95.00 204 GLU A O 1
ATOM 1630 N N . ALA A 1 205 ? -12.240 1.411 -11.082 1.00 94.94 205 ALA A N 1
ATOM 1631 C CA . ALA A 1 205 ? -11.419 0.635 -10.157 1.00 94.94 205 ALA A CA 1
ATOM 1632 C C . ALA A 1 205 ? -12.020 -0.753 -9.874 1.00 94.94 205 ALA A C 1
ATOM 1634 O O . ALA A 1 205 ? -11.295 -1.746 -9.871 1.00 94.94 205 ALA A O 1
ATOM 1635 N N . GLU A 1 206 ? -13.338 -0.846 -9.663 1.00 95.31 206 GLU A N 1
ATOM 1636 C CA . GLU A 1 206 ? -14.033 -2.129 -9.510 1.00 95.31 206 GLU A CA 1
ATOM 1637 C C . GLU A 1 206 ? -13.912 -3.000 -10.766 1.00 95.31 206 GLU A C 1
ATOM 1639 O O . GLU A 1 206 ? -13.585 -4.185 -10.663 1.00 95.31 206 GLU A O 1
ATOM 1644 N N . GLN A 1 207 ? -14.127 -2.416 -11.947 1.00 97.25 207 GLN A N 1
ATOM 1645 C CA . GLN A 1 207 ? -14.010 -3.130 -13.215 1.00 97.25 207 GLN A CA 1
ATOM 1646 C C . GLN A 1 207 ? -12.590 -3.676 -13.424 1.00 97.25 207 GLN A C 1
ATOM 1648 O O . GLN A 1 207 ? -12.427 -4.860 -13.724 1.00 97.25 207 GLN A O 1
ATOM 1653 N N . LEU A 1 208 ? -11.562 -2.861 -13.168 1.00 97.81 208 LEU A N 1
ATOM 1654 C CA . LEU A 1 208 ? -10.161 -3.281 -13.221 1.00 97.81 208 LEU A CA 1
ATOM 1655 C C . LEU A 1 208 ? -9.860 -4.408 -12.222 1.00 97.81 208 LEU A C 1
ATOM 1657 O O . LEU A 1 208 ? -9.151 -5.349 -12.571 1.00 97.81 208 LEU A O 1
ATOM 1661 N N . CYS A 1 209 ? -10.415 -4.362 -11.004 1.00 97.50 209 CYS A N 1
ATOM 1662 C CA . CYS A 1 209 ? -10.287 -5.460 -10.042 1.00 97.50 209 CYS A CA 1
ATOM 1663 C C . CYS A 1 209 ? -10.904 -6.761 -10.574 1.00 97.50 209 CYS A C 1
ATOM 1665 O O . CYS A 1 209 ? -10.296 -7.823 -10.448 1.00 97.50 209 CYS A O 1
ATOM 1667 N N . ARG A 1 210 ? -12.104 -6.694 -11.166 1.00 97.81 210 ARG A N 1
ATOM 1668 C CA . ARG A 1 210 ? -12.791 -7.869 -11.728 1.00 97.81 210 ARG A CA 1
ATOM 1669 C C . ARG A 1 210 ? -12.006 -8.467 -12.898 1.00 97.81 210 ARG A C 1
ATOM 1671 O O . ARG A 1 210 ? -11.851 -9.684 -12.949 1.00 97.81 210 ARG A O 1
ATOM 1678 N N . GLU A 1 211 ? -11.473 -7.633 -13.788 1.00 97.94 211 GLU A N 1
ATOM 1679 C CA . GLU A 1 211 ? -10.606 -8.062 -14.895 1.00 97.94 211 GLU A CA 1
ATOM 1680 C C . GLU A 1 211 ? -9.314 -8.712 -14.388 1.00 97.94 211 GLU A C 1
ATOM 1682 O O . GLU A 1 211 ? -8.968 -9.816 -14.809 1.00 97.94 211 GLU A O 1
ATOM 1687 N N . ALA A 1 212 ? -8.637 -8.076 -13.430 1.00 97.44 212 ALA A N 1
ATOM 1688 C CA . ALA A 1 212 ? -7.402 -8.598 -12.857 1.00 97.44 212 ALA A CA 1
ATOM 1689 C C . ALA A 1 212 ? -7.617 -9.952 -12.159 1.00 97.44 212 ALA A C 1
ATOM 1691 O O . ALA A 1 212 ? -6.830 -10.875 -12.355 1.00 97.44 212 ALA A O 1
ATOM 1692 N N . VAL A 1 213 ? -8.699 -10.106 -11.386 1.00 97.81 213 VAL A N 1
ATOM 1693 C CA . VAL A 1 213 ? -9.047 -11.372 -10.714 1.00 97.81 213 VAL A CA 1
ATOM 1694 C C . VAL A 1 213 ? -9.507 -12.440 -11.712 1.00 97.81 213 VAL A C 1
ATOM 1696 O O . VAL A 1 213 ? -9.304 -13.622 -11.458 1.00 97.81 213 VAL A O 1
ATOM 1699 N N . ALA A 1 214 ? -10.094 -12.075 -12.854 1.00 97.44 214 ALA A N 1
ATOM 1700 C CA . ALA A 1 214 ? -10.408 -13.049 -13.902 1.00 97.44 214 ALA A CA 1
ATOM 1701 C C . ALA A 1 214 ? -9.136 -13.657 -14.521 1.00 97.44 214 ALA A C 1
ATOM 1703 O O . ALA A 1 214 ? -9.122 -14.845 -14.838 1.00 97.44 214 ALA A O 1
ATOM 1704 N N . LEU A 1 215 ? -8.070 -12.860 -14.653 1.00 96.06 215 LEU A N 1
ATOM 1705 C CA . LEU A 1 215 ? -6.765 -13.313 -15.146 1.00 96.06 215 LEU A CA 1
ATOM 1706 C C . LEU A 1 215 ? -5.943 -14.035 -14.067 1.00 96.06 215 LEU A C 1
ATOM 1708 O O . LEU A 1 215 ? -5.247 -15.002 -14.364 1.00 96.06 215 LEU A O 1
ATOM 1712 N N . TYR A 1 216 ? -6.041 -13.584 -12.815 1.00 95.75 216 TYR A N 1
ATOM 1713 C CA . TYR A 1 216 ? -5.281 -14.101 -11.676 1.00 95.75 216 TYR A CA 1
ATOM 1714 C C . TYR A 1 216 ? -6.223 -14.465 -10.513 1.00 95.75 216 TYR A C 1
ATOM 1716 O O . TYR A 1 216 ? -6.252 -13.767 -9.492 1.00 95.75 216 TYR A O 1
ATOM 1724 N N . PRO A 1 217 ? -7.005 -15.555 -10.637 1.00 96.06 217 PRO A N 1
ATOM 1725 C CA . PRO A 1 217 ? -8.095 -15.882 -9.709 1.00 96.06 217 PRO A CA 1
ATOM 1726 C C . PRO A 1 217 ? -7.656 -16.185 -8.276 1.00 96.06 217 PRO A C 1
ATOM 1728 O O . PRO A 1 217 ? -8.476 -16.041 -7.361 1.00 96.06 217 PRO A O 1
ATOM 1731 N N . ASP A 1 218 ? -6.387 -16.557 -8.097 1.00 94.38 218 ASP A N 1
ATOM 1732 C CA . ASP A 1 218 ? -5.793 -16.933 -6.813 1.00 94.38 218 ASP A CA 1
ATOM 1733 C C . ASP A 1 218 ? -4.817 -15.878 -6.264 1.00 94.38 218 ASP A C 1
ATOM 1735 O O . ASP A 1 218 ? -4.206 -16.078 -5.215 1.00 94.38 218 ASP A O 1
ATOM 1739 N N . SER A 1 219 ? -4.682 -14.723 -6.927 1.00 94.94 219 SER A N 1
ATOM 1740 C CA . SER A 1 219 ? -3.840 -13.631 -6.429 1.00 94.94 219 SER A CA 1
ATOM 1741 C C . SER A 1 219 ? -4.481 -12.979 -5.203 1.00 94.94 219 SER A C 1
ATOM 1743 O O . SER A 1 219 ? -5.419 -12.183 -5.321 1.00 94.94 219 SER A O 1
ATOM 1745 N N . ALA A 1 220 ? -3.962 -13.296 -4.012 1.00 94.56 220 ALA A N 1
ATOM 1746 C CA . ALA A 1 220 ? -4.405 -12.685 -2.761 1.00 94.56 220 ALA A CA 1
ATOM 1747 C C . ALA A 1 220 ? -4.341 -11.142 -2.790 1.00 94.56 220 ALA A C 1
ATOM 1749 O O . ALA A 1 220 ? -5.341 -10.523 -2.410 1.00 94.56 220 ALA A O 1
ATOM 1750 N N . PRO A 1 221 ? -3.277 -10.497 -3.325 1.00 92.62 221 PRO A N 1
ATOM 1751 C CA . PRO A 1 221 ? -3.260 -9.046 -3.496 1.00 92.62 221 PRO A CA 1
ATOM 1752 C C . PRO A 1 221 ? -4.442 -8.516 -4.312 1.00 92.62 221 PRO A C 1
ATOM 1754 O O . PRO A 1 221 ? -5.118 -7.582 -3.884 1.00 92.62 221 PRO A O 1
ATOM 1757 N N . LEU A 1 222 ? -4.739 -9.109 -5.472 1.00 96.12 222 LEU A N 1
ATOM 1758 C CA . LEU A 1 222 ? -5.821 -8.630 -6.338 1.00 96.12 222 LEU A CA 1
ATOM 1759 C C . LEU A 1 222 ? -7.210 -8.890 -5.737 1.00 96.12 222 LEU A C 1
ATOM 1761 O O . LEU A 1 222 ? -8.105 -8.055 -5.870 1.00 96.12 222 LEU A O 1
ATOM 1765 N N . LEU A 1 223 ? -7.381 -9.994 -5.006 1.00 98.12 223 LEU A N 1
ATOM 1766 C CA . LEU A 1 223 ? -8.605 -10.280 -4.253 1.00 98.12 223 LEU A CA 1
ATOM 1767 C C . LEU A 1 223 ? -8.830 -9.284 -3.104 1.00 98.12 223 LEU A C 1
ATOM 1769 O O . LEU A 1 223 ? -9.969 -8.873 -2.874 1.00 98.12 223 LEU A O 1
ATOM 1773 N N . VAL A 1 224 ? -7.767 -8.843 -2.420 1.00 96.12 224 VAL A N 1
ATOM 1774 C CA . VAL A 1 224 ? -7.838 -7.766 -1.416 1.00 96.12 224 VAL A CA 1
ATOM 1775 C C . VAL A 1 224 ? -8.302 -6.458 -2.050 1.00 96.12 224 VAL A C 1
ATOM 1777 O O . VAL A 1 224 ? -9.218 -5.820 -1.529 1.00 96.12 224 VAL A O 1
ATOM 1780 N N . TRP A 1 225 ? -7.728 -6.074 -3.192 1.00 95.75 225 TRP A N 1
ATOM 1781 C CA . TRP A 1 225 ? -8.135 -4.861 -3.908 1.00 95.75 225 TRP A CA 1
ATOM 1782 C C . TRP A 1 225 ? -9.585 -4.922 -4.396 1.00 95.75 225 TRP A C 1
ATOM 1784 O O . TRP A 1 225 ? -10.311 -3.929 -4.293 1.00 95.75 225 TRP A O 1
ATOM 1794 N N . LEU A 1 226 ? -10.046 -6.089 -4.858 1.00 97.75 226 LEU A N 1
ATOM 1795 C CA . LEU A 1 226 ? -11.458 -6.310 -5.166 1.00 97.75 226 LEU A CA 1
ATOM 1796 C C . LEU A 1 226 ? -12.327 -6.115 -3.915 1.00 97.75 226 LEU A C 1
ATOM 1798 O O . LEU A 1 226 ? -13.290 -5.354 -3.961 1.00 97.75 226 LEU A O 1
ATOM 1802 N N . GLY A 1 227 ? -11.960 -6.728 -2.787 1.00 97.44 227 GLY A N 1
ATOM 1803 C CA . GLY A 1 227 ? -12.671 -6.564 -1.517 1.00 97.44 227 GLY A CA 1
ATOM 1804 C C . GLY A 1 227 ? -12.758 -5.104 -1.057 1.00 97.44 227 GLY A C 1
ATOM 1805 O O . GLY A 1 227 ? -13.826 -4.651 -0.649 1.00 97.44 227 GLY A O 1
ATOM 1806 N N . MET A 1 228 ? -11.671 -4.336 -1.180 1.00 95.06 228 MET A N 1
ATOM 1807 C CA . MET A 1 228 ? -11.644 -2.904 -0.851 1.00 95.06 228 MET A CA 1
ATOM 1808 C C . MET A 1 228 ? -12.552 -2.076 -1.772 1.00 95.06 228 MET A C 1
ATOM 1810 O O . MET A 1 228 ? -13.322 -1.243 -1.292 1.00 95.06 228 MET A O 1
ATOM 1814 N N . SER A 1 229 ? -12.527 -2.339 -3.082 1.00 94.75 229 SER A N 1
ATOM 1815 C CA . SER A 1 229 ? -13.412 -1.654 -4.033 1.00 94.75 229 SER A CA 1
ATOM 1816 C C . SER A 1 229 ? -14.893 -1.932 -3.728 1.00 94.75 229 SER A C 1
ATOM 1818 O O . SER A 1 229 ? -15.702 -1.008 -3.619 1.00 94.75 229 SER A O 1
ATOM 1820 N N . LEU A 1 230 ? -15.238 -3.193 -3.444 1.00 95.75 230 LEU A N 1
ATOM 1821 C CA . LEU A 1 230 ? -16.592 -3.605 -3.057 1.00 95.75 230 LEU A CA 1
ATOM 1822 C C . LEU A 1 230 ? -17.027 -3.007 -1.704 1.00 95.75 230 LEU A C 1
ATOM 1824 O O . LEU A 1 230 ? -18.185 -2.606 -1.554 1.00 95.75 230 LEU A O 1
ATOM 1828 N N . LEU A 1 231 ? -16.112 -2.882 -0.729 1.00 93.94 231 LEU A N 1
ATOM 1829 C CA . LEU A 1 231 ? -16.363 -2.158 0.528 1.00 93.94 231 LEU A CA 1
ATOM 1830 C C . LEU A 1 231 ? -16.746 -0.704 0.260 1.00 93.94 231 LEU A C 1
ATOM 1832 O O . LEU A 1 231 ? -17.737 -0.218 0.806 1.00 93.94 231 LEU A O 1
ATOM 1836 N N . ARG A 1 232 ? -15.997 -0.022 -0.611 1.00 91.50 232 ARG A N 1
ATOM 1837 C CA . ARG A 1 232 ? -16.274 1.368 -0.993 1.00 91.50 232 ARG A CA 1
ATOM 1838 C C . ARG A 1 232 ? -17.637 1.523 -1.663 1.00 91.50 232 ARG A C 1
ATOM 1840 O O . ARG A 1 232 ? -18.327 2.520 -1.453 1.00 91.50 232 ARG A O 1
ATOM 1847 N N . ARG A 1 233 ? -18.062 0.506 -2.412 1.00 91.81 233 ARG A N 1
ATOM 1848 C CA . ARG A 1 233 ? -19.388 0.404 -3.039 1.00 91.81 233 ARG A CA 1
ATOM 1849 C C . ARG A 1 233 ? -20.491 -0.067 -2.093 1.00 91.81 233 ARG A C 1
ATOM 1851 O O . ARG A 1 233 ? -21.646 -0.140 -2.507 1.00 91.81 233 ARG A O 1
ATOM 1858 N N . LYS A 1 234 ? -20.167 -0.363 -0.830 1.00 93.50 234 LYS A N 1
ATOM 1859 C CA . LYS A 1 234 ? -21.100 -0.888 0.178 1.00 93.50 234 LYS A CA 1
ATOM 1860 C C . LYS A 1 234 ? -21.728 -2.233 -0.218 1.00 93.50 234 LYS A C 1
ATOM 1862 O O . LYS A 1 234 ? -22.799 -2.596 0.265 1.00 93.50 234 LYS A O 1
ATOM 1867 N N . GLN A 1 235 ? -21.055 -2.997 -1.079 1.00 95.50 235 GLN A N 1
ATOM 1868 C CA . GLN A 1 235 ? -21.438 -4.354 -1.478 1.00 95.50 235 GLN A CA 1
ATOM 1869 C C . GLN A 1 235 ? -20.872 -5.362 -0.474 1.00 95.50 235 GLN A C 1
ATOM 1871 O O . GLN A 1 235 ? -19.977 -6.154 -0.762 1.00 95.50 235 GLN A O 1
ATOM 1876 N N . TRP A 1 236 ? -21.389 -5.297 0.752 1.00 96.31 236 TRP A N 1
ATOM 1877 C CA . TRP A 1 236 ? -20.781 -5.917 1.928 1.00 96.31 236 TRP A CA 1
ATOM 1878 C C . TRP A 1 236 ? -20.569 -7.433 1.818 1.00 96.31 236 TRP A C 1
ATOM 1880 O O . TRP A 1 236 ? -19.517 -7.942 2.193 1.00 96.31 236 TRP A O 1
ATOM 1890 N N . GLN A 1 237 ? -21.548 -8.167 1.283 1.00 97.06 237 GLN A N 1
ATOM 1891 C CA . GLN A 1 237 ? -21.453 -9.627 1.169 1.00 97.06 237 GLN A CA 1
ATOM 1892 C C . GLN A 1 237 ? -20.413 -10.057 0.127 1.00 97.06 237 GLN A C 1
ATOM 1894 O O . GLN A 1 237 ? -19.619 -10.960 0.386 1.00 97.06 237 GLN A O 1
ATOM 1899 N N . GLU A 1 238 ? -20.376 -9.382 -1.025 1.00 97.12 238 GLU A N 1
ATOM 1900 C CA . GLU A 1 238 ? -19.384 -9.647 -2.073 1.00 97.12 238 GLU A CA 1
ATOM 1901 C C . GLU A 1 238 ? -17.974 -9.272 -1.597 1.00 97.12 238 GLU A C 1
ATOM 1903 O O . GLU A 1 238 ? -17.033 -10.037 -1.805 1.00 97.12 238 GLU A O 1
ATOM 1908 N N . ALA A 1 239 ? -17.834 -8.147 -0.884 1.00 97.81 239 ALA A N 1
ATOM 1909 C CA . ALA A 1 239 ? -16.570 -7.737 -0.280 1.00 97.81 239 ALA A CA 1
ATOM 1910 C C . ALA A 1 239 ? -16.048 -8.788 0.712 1.00 97.81 239 ALA A C 1
ATOM 1912 O O . ALA A 1 239 ? -14.890 -9.199 0.635 1.00 97.81 239 ALA A O 1
ATOM 1913 N N . ALA A 1 240 ? -16.915 -9.265 1.614 1.00 97.81 240 ALA A N 1
ATOM 1914 C CA . ALA A 1 240 ? -16.563 -10.306 2.573 1.00 97.81 240 ALA A CA 1
ATOM 1915 C C . ALA A 1 240 ? -16.104 -11.595 1.877 1.00 97.81 240 ALA A C 1
ATOM 1917 O O . ALA A 1 240 ? -15.143 -12.222 2.325 1.00 97.81 240 ALA A O 1
ATOM 1918 N N . GLU A 1 241 ? -16.751 -11.990 0.777 1.00 97.75 241 GLU A N 1
ATOM 1919 C CA . GLU A 1 241 ? -16.344 -13.177 0.024 1.00 97.75 241 GLU A CA 1
ATOM 1920 C C . GLU A 1 241 ? -15.007 -12.983 -0.699 1.00 97.75 241 GLU A C 1
ATOM 1922 O O . GLU A 1 241 ? -14.158 -13.873 -0.644 1.00 97.75 241 GLU A O 1
ATOM 1927 N N . ALA A 1 242 ? -14.769 -11.819 -1.310 1.00 97.75 242 ALA A N 1
ATOM 1928 C CA . ALA A 1 242 ? -13.485 -11.500 -1.935 1.00 97.75 242 ALA A CA 1
ATOM 1929 C C . ALA A 1 242 ? -12.330 -11.581 -0.922 1.00 97.75 242 ALA A C 1
ATOM 1931 O O . ALA A 1 242 ? -11.320 -12.239 -1.178 1.00 97.75 242 ALA A O 1
ATOM 1932 N N . PHE A 1 243 ? -12.510 -11.015 0.273 1.00 97.56 243 PHE A N 1
ATOM 1933 C CA . PHE A 1 243 ? -11.514 -11.108 1.336 1.00 97.56 243 PHE A CA 1
ATOM 1934 C C . PHE A 1 243 ? -11.318 -12.531 1.865 1.00 97.56 243 PHE A C 1
ATOM 1936 O O . PHE A 1 243 ? -10.186 -12.955 2.076 1.00 97.56 243 PHE A O 1
ATOM 1943 N N . ARG A 1 244 ? -12.386 -13.315 2.048 1.00 97.50 244 ARG A N 1
ATOM 1944 C CA . ARG A 1 244 ? -12.246 -14.727 2.447 1.00 97.50 244 ARG A CA 1
ATOM 1945 C C . ARG A 1 244 ? -11.520 -15.553 1.393 1.00 97.50 244 ARG A C 1
ATOM 1947 O O . ARG A 1 244 ? -10.761 -16.448 1.749 1.00 97.50 244 ARG A O 1
ATOM 1954 N N . ARG A 1 245 ? -11.739 -15.270 0.105 1.00 97.56 245 ARG A N 1
ATOM 1955 C CA . ARG A 1 245 ? -10.954 -15.879 -0.975 1.00 97.56 245 ARG A CA 1
ATOM 1956 C C . ARG A 1 245 ? -9.482 -15.506 -0.844 1.00 97.56 245 ARG A C 1
ATOM 1958 O O . ARG A 1 245 ? -8.668 -16.418 -0.842 1.00 97.56 245 ARG A O 1
ATOM 1965 N N . ALA A 1 246 ? -9.165 -14.226 -0.632 1.00 96.38 246 ALA A N 1
ATOM 1966 C CA . ALA A 1 246 ? -7.785 -13.786 -0.416 1.00 96.38 246 ALA A CA 1
ATOM 1967 C C . ALA A 1 246 ? -7.125 -14.515 0.766 1.00 96.38 246 ALA A C 1
ATOM 1969 O O . ALA A 1 246 ? -6.002 -14.983 0.644 1.00 96.38 246 ALA A O 1
ATOM 1970 N N . GLN A 1 247 ? -7.840 -14.696 1.884 1.00 93.81 247 GLN A N 1
ATOM 1971 C CA . GLN A 1 247 ? -7.326 -15.445 3.040 1.00 93.81 247 GLN A CA 1
ATOM 1972 C C . GLN A 1 247 ? -7.017 -16.914 2.722 1.00 93.81 247 GLN A C 1
ATOM 1974 O O . GLN A 1 247 ? -6.098 -17.481 3.302 1.00 93.81 247 GLN A O 1
ATOM 1979 N N . ARG A 1 248 ? -7.795 -17.549 1.833 1.00 95.44 248 ARG A N 1
ATOM 1980 C CA . ARG A 1 248 ? -7.590 -18.953 1.440 1.00 95.44 248 ARG A CA 1
ATOM 1981 C C . ARG A 1 248 ? -6.422 -19.133 0.474 1.00 95.44 248 ARG A C 1
ATOM 1983 O O . ARG A 1 248 ? -5.860 -20.223 0.444 1.00 95.44 248 ARG A O 1
ATOM 1990 N N . THR A 1 249 ? -6.105 -18.117 -0.327 1.00 92.69 249 THR A N 1
ATOM 1991 C CA . THR A 1 249 ? -5.067 -18.201 -1.364 1.00 92.69 249 THR A CA 1
ATOM 1992 C C . THR A 1 249 ? -3.748 -17.541 -0.969 1.00 92.69 249 THR A C 1
ATOM 1994 O O . THR A 1 249 ? -2.736 -17.817 -1.604 1.00 92.69 249 THR A O 1
ATOM 1997 N N . ALA A 1 250 ? -3.736 -16.703 0.073 1.00 86.06 250 ALA A N 1
ATOM 1998 C CA . ALA A 1 250 ? -2.535 -16.033 0.561 1.00 86.06 250 ALA A CA 1
ATOM 1999 C C . ALA A 1 250 ? -1.459 -17.035 1.007 1.00 86.06 250 ALA A C 1
ATOM 2001 O O . ALA A 1 250 ? -1.712 -17.923 1.826 1.00 86.06 250 ALA A O 1
ATOM 2002 N N . GLY A 1 251 ? -0.247 -16.866 0.476 1.00 79.50 251 GLY A N 1
ATOM 2003 C CA . GLY A 1 251 ? 0.933 -17.615 0.892 1.00 79.50 251 GLY A CA 1
ATOM 2004 C C . GLY A 1 251 ? 1.717 -16.912 2.002 1.00 79.50 251 GLY A C 1
ATOM 2005 O O . GLY A 1 251 ? 1.370 -15.828 2.463 1.00 79.50 251 GLY A O 1
ATOM 2006 N N . VAL A 1 252 ? 2.849 -17.507 2.393 1.00 70.75 252 VAL A N 1
ATOM 2007 C CA . VAL A 1 252 ? 3.774 -16.933 3.396 1.00 70.75 252 VAL A CA 1
ATOM 2008 C C . VAL A 1 252 ? 4.328 -15.567 2.965 1.00 70.75 252 VAL A C 1
ATOM 2010 O O . VAL A 1 252 ? 4.683 -14.752 3.808 1.00 70.75 252 VAL A O 1
ATOM 2013 N N . VAL A 1 253 ? 4.386 -15.290 1.661 1.00 70.75 253 VAL A N 1
ATOM 2014 C CA . VAL A 1 253 ? 4.851 -14.000 1.124 1.00 70.75 253 VAL A CA 1
ATOM 2015 C C . VAL A 1 253 ? 3.779 -12.901 1.151 1.00 70.75 253 VAL A C 1
ATOM 2017 O O . VAL A 1 253 ? 4.123 -11.735 0.993 1.00 70.75 253 VAL A O 1
ATOM 2020 N N . ASP A 1 254 ? 2.514 -13.248 1.415 1.00 76.88 254 ASP A N 1
ATOM 2021 C CA . ASP A 1 254 ? 1.347 -12.351 1.356 1.00 76.88 254 ASP A CA 1
ATOM 2022 C C . ASP A 1 254 ? 0.801 -12.010 2.759 1.00 76.88 254 ASP A C 1
ATOM 2024 O O . ASP A 1 254 ? -0.401 -11.805 2.944 1.00 76.88 254 ASP A O 1
ATOM 2028 N N . LEU A 1 255 ? 1.655 -11.996 3.792 1.00 73.69 255 LEU A N 1
ATOM 2029 C CA . LEU A 1 255 ? 1.226 -11.784 5.187 1.00 73.69 255 LEU A CA 1
ATOM 2030 C C . LEU A 1 255 ? 0.458 -10.469 5.377 1.00 73.69 255 LEU A C 1
ATOM 2032 O O . LEU A 1 255 ? -0.537 -10.425 6.104 1.00 73.69 255 LEU A O 1
ATOM 2036 N N . PHE A 1 256 ? 0.886 -9.408 4.691 1.00 79.75 256 PHE A N 1
ATOM 2037 C CA . PHE A 1 256 ? 0.211 -8.115 4.739 1.00 79.75 256 PHE A CA 1
ATOM 2038 C C . PHE A 1 256 ? -1.203 -8.200 4.145 1.00 79.75 256 PHE A C 1
ATOM 2040 O O . PHE A 1 256 ? -2.173 -7.775 4.775 1.00 79.75 256 PHE A O 1
ATOM 2047 N N . GLU A 1 257 ? -1.343 -8.788 2.960 1.00 84.94 257 GLU A N 1
ATOM 2048 C CA . GLU A 1 257 ? -2.612 -8.989 2.268 1.00 84.94 257 GLU A CA 1
ATOM 2049 C C . GLU A 1 257 ? -3.552 -9.897 3.063 1.00 84.94 257 GLU A C 1
ATOM 2051 O O . GLU A 1 257 ? -4.738 -9.591 3.178 1.00 84.94 257 GLU A O 1
ATOM 2056 N N . LEU A 1 258 ? -3.034 -10.969 3.666 1.00 85.00 258 LEU A N 1
ATOM 2057 C CA . LEU A 1 258 ? -3.794 -11.848 4.553 1.00 85.00 258 LEU A CA 1
ATOM 2058 C C . LEU A 1 258 ? -4.382 -11.065 5.732 1.00 85.00 258 LEU A C 1
ATOM 2060 O O . LEU A 1 258 ? -5.563 -11.205 6.064 1.00 85.00 258 LEU A O 1
ATOM 2064 N N . HIS A 1 259 ? -3.567 -10.211 6.342 1.00 84.69 259 HIS A N 1
ATOM 2065 C CA . HIS A 1 259 ? -3.971 -9.393 7.472 1.00 84.69 259 HIS A CA 1
ATOM 2066 C C . HIS A 1 259 ? -5.035 -8.352 7.081 1.00 84.69 259 HIS A C 1
ATOM 2068 O O . HIS A 1 259 ? -6.078 -8.247 7.734 1.00 84.69 259 HIS A O 1
ATOM 2074 N N . VAL A 1 260 ? -4.841 -7.649 5.958 1.00 88.69 260 VAL A N 1
ATOM 2075 C CA . VAL A 1 260 ? -5.847 -6.735 5.392 1.00 88.69 260 VAL A CA 1
ATOM 2076 C C . VAL A 1 260 ? -7.136 -7.483 5.055 1.00 88.69 260 VAL A C 1
ATOM 2078 O O . VAL A 1 260 ? -8.224 -7.005 5.379 1.00 88.69 260 VAL A O 1
ATOM 2081 N N . ALA A 1 261 ? -7.040 -8.672 4.459 1.00 92.81 261 ALA A N 1
ATOM 2082 C CA . ALA A 1 261 ? -8.195 -9.486 4.117 1.00 92.81 261 ALA A CA 1
ATOM 2083 C C . ALA A 1 261 ? -8.978 -9.922 5.358 1.00 92.81 261 ALA A C 1
ATOM 2085 O O . ALA A 1 261 ? -10.209 -9.926 5.350 1.00 92.81 261 ALA A O 1
ATOM 2086 N N . ARG A 1 262 ? -8.301 -10.270 6.455 1.00 93.88 262 ARG A N 1
ATOM 2087 C CA . ARG A 1 262 ? -8.962 -10.580 7.728 1.00 93.88 262 ARG A CA 1
ATOM 2088 C C . ARG A 1 262 ? -9.820 -9.425 8.221 1.00 93.88 262 ARG A C 1
ATOM 2090 O O . ARG A 1 262 ? -11.016 -9.603 8.463 1.00 93.88 262 ARG A O 1
ATOM 2097 N N . LEU A 1 263 ? -9.220 -8.248 8.346 1.00 93.81 263 LEU A N 1
ATOM 2098 C CA . LEU A 1 263 ? -9.906 -7.074 8.881 1.00 93.81 263 LEU A CA 1
ATOM 2099 C C . LEU A 1 263 ? -10.977 -6.552 7.922 1.00 93.81 263 LEU A C 1
ATOM 2101 O O . LEU A 1 263 ? -12.062 -6.176 8.359 1.00 93.81 263 LEU A O 1
ATOM 2105 N N . GLY A 1 264 ? -10.716 -6.603 6.616 1.00 95.25 264 GLY A N 1
ATOM 2106 C CA . GLY A 1 264 ? -11.688 -6.272 5.581 1.00 95.25 264 GLY A CA 1
ATOM 2107 C C . GLY A 1 264 ? -12.926 -7.170 5.636 1.00 95.25 264 GLY A C 1
ATOM 2108 O O . GLY A 1 264 ? -14.046 -6.662 5.599 1.00 95.25 264 GLY A O 1
ATOM 2109 N N . ALA A 1 265 ? -12.750 -8.488 5.796 1.00 96.31 265 ALA A N 1
ATOM 2110 C CA . ALA A 1 265 ? -13.864 -9.425 5.949 1.00 96.31 265 ALA A CA 1
ATOM 2111 C C . ALA A 1 265 ? -14.666 -9.158 7.231 1.00 96.31 265 ALA A C 1
ATOM 2113 O O . ALA A 1 265 ? -15.896 -9.156 7.191 1.00 96.31 265 ALA A O 1
ATOM 2114 N N . LEU A 1 266 ? -13.981 -8.910 8.354 1.00 95.25 266 LEU A N 1
ATOM 2115 C CA . LEU A 1 266 ? -14.618 -8.568 9.627 1.00 95.25 266 LEU A CA 1
ATOM 2116 C C . LEU A 1 266 ? -15.488 -7.310 9.491 1.00 95.25 266 LEU A C 1
ATOM 2118 O O . LEU A 1 266 ? -16.662 -7.329 9.861 1.00 95.25 266 LEU A O 1
ATOM 2122 N N . LEU A 1 267 ? -14.931 -6.246 8.906 1.00 94.88 267 LEU A N 1
ATOM 2123 C CA . LEU A 1 267 ? -15.630 -4.983 8.675 1.00 94.88 267 LEU A CA 1
ATOM 2124 C C . LEU A 1 267 ? -16.831 -5.149 7.737 1.00 94.88 267 LEU A C 1
ATOM 2126 O O . LEU A 1 267 ? -17.915 -4.643 8.018 1.00 94.88 267 LEU A O 1
ATOM 2130 N N . ALA A 1 268 ? -16.649 -5.877 6.633 1.00 96.12 268 ALA A N 1
ATOM 2131 C CA . ALA A 1 268 ? -17.702 -6.125 5.658 1.00 96.12 268 ALA A CA 1
ATOM 2132 C C . ALA A 1 268 ? -18.888 -6.874 6.284 1.00 96.12 268 ALA A C 1
ATOM 2134 O O . ALA A 1 268 ? -20.039 -6.517 6.053 1.00 96.12 268 ALA A O 1
ATOM 2135 N N . LEU A 1 269 ? -18.628 -7.894 7.106 1.00 95.12 269 LEU A N 1
ATOM 2136 C CA . LEU A 1 269 ? -19.684 -8.672 7.757 1.00 95.12 269 LEU A CA 1
ATOM 2137 C C . LEU A 1 269 ? -20.422 -7.877 8.837 1.00 95.12 269 LEU A C 1
ATOM 2139 O O . LEU A 1 269 ? -21.639 -8.027 8.955 1.00 95.12 269 LEU A O 1
ATOM 2143 N N . ASP A 1 270 ? -19.717 -7.028 9.587 1.00 93.19 270 ASP A N 1
ATOM 2144 C CA . ASP A 1 270 ? -20.336 -6.130 10.568 1.00 93.19 270 ASP A CA 1
ATOM 2145 C C . ASP A 1 270 ? -21.302 -5.154 9.894 1.00 93.19 270 ASP A C 1
ATOM 2147 O O . ASP A 1 270 ? -22.470 -5.056 10.275 1.00 93.19 270 ASP A O 1
ATOM 2151 N N . GLU A 1 271 ? -20.860 -4.496 8.822 1.00 93.06 271 GLU A N 1
ATOM 2152 C CA . GLU A 1 271 ? -21.712 -3.551 8.101 1.00 93.06 271 GLU A CA 1
ATOM 2153 C C . GLU A 1 271 ? -22.830 -4.255 7.320 1.00 93.06 271 GLU A C 1
ATOM 2155 O O . GLU A 1 271 ? -23.940 -3.727 7.239 1.00 93.06 271 GLU A O 1
ATOM 2160 N N . ALA A 1 272 ? -22.612 -5.482 6.835 1.00 92.75 272 ALA A N 1
ATOM 2161 C CA . ALA A 1 272 ? -23.684 -6.301 6.276 1.00 92.75 272 ALA A CA 1
ATOM 2162 C C . ALA A 1 272 ? -24.772 -6.609 7.316 1.00 92.75 272 ALA A C 1
ATOM 2164 O O . ALA A 1 272 ? -25.963 -6.515 7.010 1.00 92.75 272 ALA A O 1
ATOM 2165 N N . ALA A 1 273 ? -24.376 -6.966 8.542 1.00 89.69 273 ALA A N 1
ATOM 2166 C CA . ALA A 1 273 ? -25.301 -7.237 9.637 1.00 89.69 273 ALA A CA 1
ATOM 2167 C C . ALA A 1 273 ? -26.047 -5.967 10.073 1.00 89.69 273 ALA A C 1
ATOM 2169 O O . ALA A 1 273 ? -27.249 -6.021 10.328 1.00 89.69 273 ALA A O 1
ATOM 2170 N N . ALA A 1 274 ? -25.362 -4.820 10.098 1.00 86.25 274 ALA A N 1
ATOM 2171 C CA . ALA A 1 274 ? -25.967 -3.526 10.404 1.00 86.25 274 ALA A CA 1
ATOM 2172 C C . ALA A 1 274 ? -26.938 -3.040 9.309 1.00 86.25 274 ALA A C 1
ATOM 2174 O O . ALA A 1 274 ? -27.913 -2.353 9.614 1.00 86.25 274 ALA A O 1
ATOM 2175 N N . ALA A 1 275 ? -26.682 -3.387 8.043 1.00 85.88 275 ALA A N 1
ATOM 2176 C CA . ALA A 1 275 ? -27.518 -3.017 6.901 1.00 85.88 275 ALA A CA 1
ATOM 2177 C C . ALA A 1 275 ? -28.712 -3.961 6.673 1.00 85.88 275 ALA A C 1
ATOM 2179 O O . ALA A 1 275 ? -29.645 -3.599 5.951 1.00 85.88 275 ALA A O 1
ATOM 2180 N N . ALA A 1 276 ? -28.698 -5.165 7.255 1.00 83.25 276 ALA A N 1
ATOM 2181 C CA . ALA A 1 276 ? -29.773 -6.132 7.089 1.00 83.25 276 ALA A CA 1
ATOM 2182 C C . ALA A 1 276 ? -31.113 -5.559 7.601 1.00 83.25 276 ALA A C 1
ATOM 2184 O O . ALA A 1 276 ? -31.160 -4.959 8.680 1.00 83.25 276 ALA A O 1
ATOM 2185 N N . PRO A 1 277 ? -32.227 -5.735 6.862 1.00 75.56 277 PRO A N 1
ATOM 2186 C CA . PRO A 1 277 ? -33.531 -5.288 7.330 1.00 75.56 277 PRO A CA 1
ATOM 2187 C C . PRO A 1 277 ? -33.854 -5.973 8.662 1.00 75.56 277 PRO A C 1
ATOM 2189 O O . PRO A 1 277 ? -33.790 -7.197 8.772 1.00 75.56 277 PRO A O 1
ATOM 2192 N N . ILE A 1 278 ? -34.195 -5.175 9.678 1.00 65.31 278 ILE A N 1
ATOM 2193 C CA . ILE A 1 278 ? -34.578 -5.673 11.002 1.00 65.31 278 ILE A CA 1
ATOM 2194 C C . ILE A 1 278 ? -35.812 -6.558 10.808 1.00 65.31 278 ILE A C 1
ATOM 2196 O O . ILE A 1 278 ? -36.903 -6.054 10.535 1.00 65.31 278 ILE A O 1
ATOM 2200 N N . ALA A 1 279 ? -35.634 -7.878 10.897 1.00 55.62 279 ALA A N 1
ATOM 2201 C CA . ALA A 1 279 ? -36.733 -8.826 10.787 1.00 55.62 279 ALA A CA 1
ATOM 2202 C C . ALA A 1 279 ? -37.816 -8.473 11.824 1.00 55.62 279 ALA A C 1
ATOM 2204 O O . ALA A 1 279 ? -37.524 -8.150 12.977 1.00 55.62 279 ALA A O 1
ATOM 2205 N N . SER A 1 280 ? -39.064 -8.494 11.368 1.00 51.66 280 SER A N 1
ATOM 2206 C CA . SER A 1 280 ? -40.247 -7.772 11.854 1.00 51.66 280 SER A CA 1
ATOM 2207 C C . SER A 1 280 ? -40.794 -8.133 13.251 1.00 51.66 280 SER A C 1
ATOM 2209 O O . SER A 1 280 ? -42.004 -8.085 13.454 1.00 51.66 280 SER A O 1
ATOM 2211 N N . SER A 1 281 ? -39.956 -8.494 14.225 1.00 53.62 281 SER A N 1
ATOM 2212 C CA . SER A 1 281 ? -40.383 -8.820 15.598 1.00 53.62 281 SER A CA 1
ATOM 2213 C C . SER A 1 281 ? -39.780 -7.936 16.695 1.00 53.62 281 SER A C 1
ATOM 2215 O O . SER A 1 281 ? -40.297 -7.936 17.809 1.00 53.62 281 SER A O 1
ATOM 2217 N N . ARG A 1 282 ? -38.737 -7.145 16.406 1.00 57.62 282 ARG A N 1
ATOM 2218 C CA . ARG A 1 282 ? -38.243 -6.094 17.314 1.00 57.62 282 ARG A CA 1
ATOM 2219 C C . ARG A 1 282 ? -38.673 -4.733 16.797 1.00 57.62 282 ARG A C 1
ATOM 2221 O O . ARG A 1 282 ? -38.515 -4.451 15.609 1.00 57.62 282 ARG A O 1
ATOM 2228 N N . SER A 1 283 ? -39.211 -3.883 17.671 1.00 65.94 283 SER A N 1
ATOM 2229 C CA . SER A 1 283 ? -39.484 -2.505 17.277 1.00 65.94 283 SER A CA 1
ATOM 2230 C C . SER A 1 283 ? -38.166 -1.843 16.854 1.00 65.94 283 SER A C 1
ATOM 2232 O O . SER A 1 283 ? -37.094 -2.151 17.378 1.00 65.94 283 SER A O 1
ATOM 2234 N N . ARG A 1 284 ? -38.224 -0.918 15.893 1.00 60.06 284 ARG A N 1
ATOM 2235 C CA . ARG A 1 284 ? -37.045 -0.157 15.440 1.00 60.06 284 ARG A CA 1
ATOM 2236 C C . ARG A 1 284 ? -36.361 0.583 16.604 1.00 60.06 284 ARG A C 1
ATOM 2238 O O . ARG A 1 284 ? -35.161 0.821 16.540 1.00 60.06 284 ARG A O 1
ATOM 2245 N N . ALA A 1 285 ? -37.115 0.892 17.665 1.00 63.06 285 ALA A N 1
ATOM 2246 C CA . ALA A 1 285 ? -36.613 1.467 18.909 1.00 63.06 285 ALA A CA 1
ATOM 2247 C C . ALA A 1 285 ? -35.805 0.453 19.741 1.00 63.06 285 ALA A C 1
ATOM 2249 O O . ALA A 1 285 ? -34.715 0.786 20.194 1.00 63.06 285 ALA A O 1
ATOM 2250 N N . ASP A 1 286 ? -36.270 -0.793 19.865 1.00 66.00 286 ASP A N 1
ATOM 2251 C CA . ASP A 1 286 ? -35.538 -1.850 20.585 1.00 66.00 286 ASP A CA 1
ATOM 2252 C C . ASP A 1 286 ? -34.255 -2.258 19.852 1.00 66.00 286 ASP A C 1
ATOM 2254 O O . ASP A 1 286 ? -33.240 -2.557 20.474 1.00 66.00 286 ASP A O 1
ATOM 2258 N N . ALA A 1 287 ? -34.282 -2.243 18.518 1.00 62.38 287 ALA A N 1
ATOM 2259 C CA . ALA A 1 287 ? -33.098 -2.489 17.702 1.00 62.38 287 ALA A CA 1
ATOM 2260 C C . ALA A 1 287 ? -32.090 -1.328 17.762 1.00 62.38 287 ALA A C 1
ATOM 2262 O O . ALA A 1 287 ? -30.890 -1.578 17.755 1.00 62.38 287 ALA A O 1
ATOM 2263 N N . ALA A 1 288 ? -32.557 -0.077 17.868 1.00 63.00 288 ALA A N 1
ATOM 2264 C CA . ALA A 1 288 ? -31.690 1.085 18.079 1.00 63.00 288 ALA A CA 1
ATOM 2265 C C . ALA A 1 288 ? -31.095 1.136 19.500 1.00 63.00 288 ALA A C 1
ATOM 2267 O O . ALA A 1 288 ? -30.029 1.714 19.691 1.00 63.00 288 ALA A O 1
ATOM 2268 N N . ALA A 1 289 ? -31.772 0.535 20.484 1.00 66.12 289 ALA A N 1
ATOM 2269 C CA . ALA A 1 289 ? -31.300 0.434 21.864 1.00 66.12 289 ALA A CA 1
ATOM 2270 C C . ALA A 1 289 ? -30.353 -0.757 22.109 1.00 66.12 289 ALA A C 1
ATOM 2272 O O . ALA A 1 289 ? -29.642 -0.774 23.114 1.00 66.12 289 ALA A O 1
ATOM 2273 N N . ALA A 1 290 ? -30.336 -1.759 21.224 1.00 69.94 290 ALA A N 1
ATOM 2274 C CA . ALA A 1 290 ? -29.439 -2.901 21.344 1.00 69.94 290 ALA A CA 1
ATOM 2275 C C . ALA A 1 290 ? -27.995 -2.483 21.024 1.00 69.94 290 ALA A C 1
ATOM 2277 O O . ALA A 1 290 ? -27.705 -2.015 19.923 1.00 69.94 290 ALA A O 1
ATOM 2278 N N . GLU A 1 291 ? -27.078 -2.671 21.979 1.00 75.25 291 GLU A N 1
ATOM 2279 C CA . GLU A 1 291 ? -25.652 -2.457 21.723 1.00 75.25 291 GLU A CA 1
ATOM 2280 C C . GLU A 1 291 ? -25.185 -3.364 20.567 1.00 75.25 291 GLU A C 1
ATOM 2282 O O . GLU A 1 291 ? -25.486 -4.564 20.580 1.00 75.25 291 GLU A O 1
ATOM 2287 N N . PRO A 1 292 ? -24.439 -2.831 19.578 1.00 77.69 292 PRO A N 1
ATOM 2288 C CA . PRO A 1 292 ? -23.881 -3.651 18.513 1.00 77.69 292 PRO A CA 1
ATOM 2289 C C . PRO A 1 292 ? -22.936 -4.703 19.095 1.00 77.69 292 PRO A C 1
ATOM 2291 O O . PRO A 1 292 ? -22.235 -4.459 20.086 1.00 77.69 292 PRO A O 1
ATOM 2294 N N . ALA A 1 293 ? -22.914 -5.878 18.462 1.00 87.94 293 ALA A N 1
ATOM 2295 C CA . ALA A 1 293 ? -21.973 -6.926 18.824 1.00 87.94 293 ALA A CA 1
ATOM 2296 C C . ALA A 1 293 ? -20.536 -6.377 18.739 1.00 87.94 293 ALA A C 1
ATOM 2298 O O . ALA A 1 293 ? -20.226 -5.607 17.828 1.00 87.94 293 ALA A O 1
ATOM 2299 N N . PRO A 1 294 ? -19.656 -6.718 19.694 1.00 91.38 294 PRO A N 1
ATOM 2300 C CA . PRO A 1 294 ? -18.288 -6.242 19.638 1.00 91.38 294 PRO A CA 1
ATOM 2301 C C . PRO A 1 294 ? -17.539 -6.873 18.460 1.00 91.38 294 PRO A C 1
ATOM 2303 O O . PRO A 1 294 ? -17.606 -8.085 18.252 1.00 91.38 294 PRO A O 1
ATOM 2306 N N . LEU A 1 295 ? -16.766 -6.052 17.755 1.00 92.69 295 LEU A N 1
ATOM 2307 C CA . LEU A 1 295 ? -15.812 -6.488 16.741 1.00 92.69 295 LEU A CA 1
ATOM 2308 C C . LEU A 1 295 ? -14.646 -7.175 17.443 1.00 92.69 295 LEU A C 1
ATOM 2310 O O . LEU A 1 295 ? -13.945 -6.540 18.226 1.00 92.69 295 LEU A O 1
ATOM 2314 N N . ARG A 1 296 ? -14.461 -8.472 17.210 1.00 93.38 296 ARG A N 1
ATOM 2315 C CA . ARG A 1 296 ? -13.349 -9.240 17.779 1.00 93.38 296 ARG A CA 1
ATOM 2316 C C . ARG A 1 296 ? -12.184 -9.229 16.802 1.00 93.38 296 ARG A C 1
ATOM 2318 O O . ARG A 1 296 ? -12.349 -9.678 15.672 1.00 93.38 296 ARG A O 1
ATOM 2325 N N . THR A 1 297 ? -11.048 -8.699 17.235 1.00 89.12 297 THR A N 1
ATOM 2326 C CA . THR A 1 297 ? -9.791 -8.753 16.488 1.00 89.12 297 THR A CA 1
ATOM 2327 C C . THR A 1 297 ? -8.885 -9.837 17.060 1.00 89.12 297 THR A C 1
ATOM 2329 O O . THR A 1 297 ? -9.048 -10.240 18.212 1.00 89.12 297 THR A O 1
ATOM 2332 N N . ASP A 1 298 ? -7.933 -10.317 16.264 1.00 82.00 298 ASP A N 1
ATOM 2333 C CA . ASP A 1 298 ? -7.064 -11.430 16.671 1.00 82.00 298 ASP A CA 1
ATOM 2334 C C . ASP A 1 298 ? -5.720 -10.949 17.218 1.00 82.00 298 ASP A C 1
ATOM 2336 O O . ASP A 1 298 ? -5.004 -11.724 17.850 1.00 82.00 298 ASP A O 1
ATOM 2340 N N . ALA A 1 299 ? -5.346 -9.696 16.951 1.00 77.88 299 ALA A N 1
ATOM 2341 C CA . ALA A 1 299 ? -4.106 -9.116 17.439 1.00 77.88 299 ALA A CA 1
ATOM 2342 C C . ALA A 1 299 ? -4.309 -7.698 18.002 1.00 77.88 299 ALA A C 1
ATOM 2344 O O . ALA A 1 299 ? -5.217 -6.975 17.579 1.00 77.88 299 ALA A O 1
ATOM 2345 N N . PRO A 1 300 ? -3.471 -7.275 18.968 1.00 69.81 300 PRO A N 1
ATOM 2346 C CA . PRO A 1 300 ? -3.435 -5.886 19.410 1.00 69.81 300 PRO A CA 1
ATOM 2347 C C . PRO A 1 300 ? -2.989 -4.969 18.262 1.00 69.81 300 PRO A C 1
ATOM 2349 O O . PRO A 1 300 ? -1.973 -5.240 17.626 1.00 69.81 300 PRO A O 1
ATOM 2352 N N . GLY A 1 301 ? -3.704 -3.868 18.026 1.00 75.25 301 GLY A N 1
ATOM 2353 C CA . GLY A 1 301 ? -3.413 -2.919 16.945 1.00 75.25 301 GLY A CA 1
ATOM 2354 C C . GLY A 1 301 ? -4.260 -3.135 15.688 1.00 75.25 301 GLY A C 1
ATOM 2355 O O . GLY A 1 301 ? -4.396 -2.205 14.888 1.00 75.25 301 GLY A O 1
ATOM 2356 N N . ASP A 1 302 ? -4.902 -4.299 15.550 1.00 82.56 302 ASP A N 1
ATOM 2357 C CA . ASP A 1 302 ? -5.867 -4.588 14.483 1.00 82.56 302 ASP A CA 1
ATOM 2358 C C . ASP A 1 302 ? -6.984 -3.540 14.424 1.00 82.56 302 ASP A C 1
ATOM 2360 O O . ASP A 1 302 ? -7.463 -3.217 13.343 1.00 82.56 302 ASP A O 1
ATOM 2364 N N . GLU A 1 303 ? -7.393 -2.972 15.563 1.00 84.25 303 GLU A N 1
ATOM 2365 C CA . GLU A 1 303 ? -8.405 -1.916 15.623 1.00 84.25 303 GLU A CA 1
ATOM 2366 C C . GLU A 1 303 ? -8.029 -0.699 14.768 1.00 84.25 303 GLU A C 1
ATOM 2368 O O . GLU A 1 303 ? -8.879 -0.090 14.120 1.00 84.25 303 GLU A O 1
ATOM 2373 N N . ALA A 1 304 ? -6.743 -0.357 14.735 1.00 80.12 304 ALA A N 1
ATOM 2374 C CA . ALA A 1 304 ? -6.255 0.842 14.086 1.00 80.12 304 ALA A CA 1
ATOM 2375 C C . ALA A 1 304 ? -6.263 0.644 12.567 1.00 80.12 304 ALA A C 1
ATOM 2377 O O . ALA A 1 304 ? -6.713 1.518 11.822 1.00 80.12 304 ALA A O 1
ATOM 2378 N N . LEU A 1 305 ? -5.851 -0.544 12.115 1.00 82.56 305 LEU A N 1
ATOM 2379 C CA . LEU A 1 305 ? -5.924 -0.923 10.710 1.00 82.56 305 LEU A CA 1
ATOM 2380 C C . LEU A 1 305 ? -7.371 -1.171 10.255 1.00 82.56 305 LEU A C 1
ATOM 2382 O O . LEU A 1 305 ? -7.735 -0.801 9.143 1.00 82.56 305 LEU A O 1
ATOM 2386 N N . LEU A 1 306 ? -8.230 -1.717 11.114 1.00 89.19 306 LEU A N 1
ATOM 2387 C CA . LEU A 1 306 ? -9.658 -1.876 10.841 1.00 89.19 306 LEU A CA 1
ATOM 2388 C C . LEU A 1 306 ? -10.320 -0.519 10.560 1.00 89.19 306 LEU A C 1
ATOM 2390 O O . LEU A 1 306 ? -11.027 -0.364 9.561 1.00 89.19 306 LEU A O 1
ATOM 2394 N N . PHE A 1 307 ? -10.064 0.488 11.402 1.00 88.38 307 PHE A N 1
ATOM 2395 C CA . PHE A 1 307 ? -10.600 1.834 11.192 1.00 88.38 307 PHE A CA 1
ATOM 2396 C C . PHE A 1 307 ? -9.931 2.575 10.032 1.00 88.38 307 PHE A C 1
ATOM 2398 O O . PHE A 1 307 ? -10.610 3.338 9.344 1.00 88.38 307 PHE A O 1
ATOM 2405 N N . PHE A 1 308 ? -8.654 2.305 9.748 1.00 87.06 308 PHE A N 1
ATOM 2406 C CA . PHE A 1 308 ? -8.015 2.761 8.513 1.00 87.06 308 PHE A CA 1
ATOM 2407 C C . PHE A 1 308 ? -8.739 2.240 7.278 1.00 87.06 308 PHE A C 1
ATOM 2409 O O . PHE A 1 308 ? -9.127 3.027 6.421 1.00 87.06 308 PHE A O 1
ATOM 2416 N N . LEU A 1 309 ? -8.975 0.927 7.208 1.00 89.38 309 LEU A N 1
ATOM 2417 C CA . LEU A 1 309 ? -9.678 0.309 6.088 1.00 89.38 309 LEU A CA 1
ATOM 2418 C C . LEU A 1 309 ? -11.085 0.886 5.938 1.00 89.38 309 LEU A C 1
ATOM 2420 O O . LEU A 1 309 ? -11.510 1.169 4.818 1.00 89.38 309 LEU A O 1
ATOM 2424 N N . ALA A 1 310 ? -11.788 1.116 7.048 1.00 92.38 310 ALA A N 1
ATOM 2425 C CA . ALA A 1 310 ? -13.107 1.734 7.018 1.00 92.38 310 ALA A CA 1
ATOM 2426 C C . ALA A 1 310 ? -13.077 3.168 6.470 1.00 92.38 310 ALA A C 1
ATOM 2428 O O . ALA A 1 310 ? -13.939 3.542 5.674 1.00 92.38 310 ALA A O 1
ATOM 2429 N N . ARG A 1 311 ? -12.081 3.961 6.871 1.00 88.62 311 ARG A N 1
ATOM 2430 C CA . ARG A 1 311 ? -11.891 5.3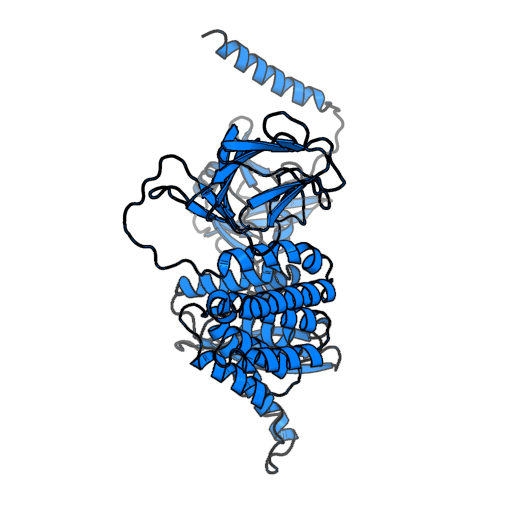42 6.416 1.00 88.62 311 ARG A CA 1
ATOM 2431 C C . ARG A 1 311 ? -11.471 5.411 4.948 1.00 88.62 311 ARG A C 1
ATOM 2433 O O . ARG A 1 311 ? -12.163 6.047 4.165 1.00 88.62 311 ARG A O 1
ATOM 2440 N N . ALA A 1 312 ? -10.415 4.695 4.563 1.00 86.19 312 ALA A N 1
ATOM 2441 C CA . ALA A 1 312 ? -9.870 4.678 3.202 1.00 86.19 312 ALA A CA 1
ATOM 2442 C C . ALA A 1 312 ? -10.879 4.171 2.154 1.00 86.19 312 ALA A C 1
ATOM 2444 O O . ALA A 1 312 ? -10.760 4.456 0.960 1.00 86.19 312 ALA A O 1
ATOM 2445 N N . ASN A 1 313 ? -11.887 3.412 2.591 1.00 88.75 313 ASN A N 1
ATOM 2446 C CA . ASN A 1 313 ? -12.970 2.923 1.742 1.00 88.75 313 ASN A CA 1
ATOM 2447 C C . ASN A 1 313 ? -14.302 3.646 1.981 1.00 88.75 313 ASN A C 1
ATOM 2449 O O . ASN A 1 313 ? -15.330 3.156 1.536 1.00 88.75 313 ASN A O 1
ATOM 2453 N N . ASN A 1 314 ? -14.315 4.804 2.647 1.00 91.56 314 ASN A N 1
ATOM 2454 C CA . ASN A 1 314 ? -15.516 5.620 2.868 1.00 91.56 314 ASN A CA 1
ATOM 2455 C C . ASN A 1 314 ? -16.718 4.835 3.439 1.00 91.56 314 ASN A C 1
ATOM 2457 O O . ASN A 1 314 ? -17.878 5.109 3.113 1.00 91.56 314 ASN A O 1
ATOM 2461 N N . VAL A 1 315 ? -16.457 3.843 4.296 1.00 92.31 315 VAL A N 1
ATOM 2462 C CA . VAL A 1 315 ? -17.491 2.949 4.842 1.00 92.31 315 VAL A CA 1
ATOM 2463 C C . VAL A 1 315 ? -18.521 3.745 5.645 1.00 92.31 315 VAL A C 1
ATOM 2465 O O . VAL A 1 315 ? -19.730 3.573 5.464 1.00 92.31 315 VAL A O 1
ATOM 2468 N N . TYR A 1 316 ? -18.044 4.674 6.477 1.00 91.56 316 TYR A N 1
ATOM 2469 C CA . TYR A 1 316 ? -18.882 5.496 7.354 1.00 91.56 316 TYR A CA 1
ATOM 2470 C C . TYR A 1 316 ? -19.241 6.874 6.784 1.00 91.56 316 TYR A C 1
ATOM 2472 O O . TYR A 1 316 ? -20.094 7.541 7.353 1.00 91.56 316 TYR A O 1
ATOM 2480 N N . GLY A 1 317 ? -18.624 7.293 5.681 1.00 89.94 317 GLY A N 1
ATOM 2481 C CA . GLY A 1 317 ? -18.746 8.638 5.114 1.00 89.94 317 GLY A CA 1
ATOM 2482 C C . GLY A 1 317 ? -17.463 9.033 4.378 1.00 89.94 317 GLY A C 1
ATOM 2483 O O . GLY A 1 317 ? -16.509 8.251 4.395 1.00 89.94 317 GLY A O 1
ATOM 2484 N N . PRO A 1 318 ? -17.419 10.205 3.722 1.00 88.06 318 PRO A N 1
ATOM 2485 C CA . PRO A 1 318 ? -16.211 10.668 3.054 1.00 88.06 318 PRO A CA 1
ATOM 2486 C C . PRO A 1 318 ? -15.094 10.901 4.073 1.00 88.06 318 PRO A C 1
ATOM 2488 O O . PRO A 1 318 ? -15.341 11.447 5.150 1.00 88.06 318 PRO A O 1
ATOM 2491 N N . GLU A 1 319 ? -13.878 10.502 3.718 1.00 84.06 319 GLU A N 1
ATOM 2492 C CA . GLU A 1 319 ? -12.706 10.513 4.594 1.00 84.06 319 GLU A CA 1
ATOM 2493 C C . GLU A 1 319 ? -12.525 11.809 5.411 1.00 84.06 319 GLU A C 1
ATOM 2495 O O . GLU A 1 319 ? -12.322 11.742 6.626 1.00 84.06 319 GLU A O 1
ATOM 2500 N N . ASP A 1 320 ? -12.684 12.975 4.783 1.00 85.50 320 ASP A N 1
ATOM 2501 C CA . ASP A 1 320 ? -12.491 14.286 5.423 1.00 85.50 320 ASP A CA 1
ATOM 2502 C C . ASP A 1 320 ? -13.534 14.621 6.503 1.00 85.50 320 ASP A C 1
ATOM 2504 O O . ASP A 1 320 ? -13.342 15.520 7.328 1.00 85.50 320 ASP A O 1
ATOM 2508 N N . PHE A 1 321 ? -14.653 13.898 6.519 1.00 89.06 321 PHE A N 1
ATOM 2509 C CA . PHE A 1 321 ? -15.788 14.158 7.400 1.00 89.06 321 PHE A CA 1
ATOM 2510 C C . PHE A 1 321 ? -15.947 13.113 8.505 1.00 89.06 321 PHE A C 1
ATOM 2512 O O . PHE A 1 321 ? -16.748 13.330 9.417 1.00 89.06 321 PHE A O 1
ATOM 2519 N N . VAL A 1 322 ? -15.184 12.016 8.472 1.00 89.44 322 VAL A N 1
ATOM 2520 C CA . VAL A 1 322 ? -15.278 10.940 9.465 1.00 89.44 322 VAL A CA 1
ATOM 2521 C C . VAL A 1 322 ? -14.206 11.095 10.546 1.00 89.44 322 VAL A C 1
ATOM 2523 O O . VAL A 1 322 ? -13.005 11.093 10.279 1.00 89.44 322 VAL A O 1
ATOM 2526 N N . GLN A 1 323 ? -14.641 11.174 11.804 1.00 89.06 323 GLN A N 1
ATOM 2527 C CA . GLN A 1 323 ? -13.776 11.201 12.982 1.00 89.06 323 GLN A CA 1
ATOM 2528 C C . GLN A 1 323 ? -13.971 9.939 13.826 1.00 89.06 323 GLN A C 1
ATOM 2530 O O . GLN A 1 323 ? -15.093 9.604 14.197 1.00 89.06 323 GLN A O 1
ATOM 2535 N N . PHE A 1 324 ? -12.868 9.292 14.202 1.00 87.94 324 PHE A N 1
ATOM 2536 C CA . PHE A 1 324 ? -12.847 8.198 15.173 1.00 87.94 324 PHE A CA 1
ATOM 2537 C C . PHE A 1 324 ? -12.377 8.752 16.518 1.00 87.94 324 PHE A C 1
ATOM 2539 O O . PHE A 1 324 ? -11.309 9.357 16.604 1.00 87.94 324 PHE A O 1
ATOM 2546 N N . ARG A 1 325 ? -13.182 8.587 17.566 1.00 86.44 325 ARG A N 1
ATOM 2547 C CA . ARG A 1 325 ? -12.897 9.049 18.926 1.00 86.44 325 ARG A CA 1
ATOM 2548 C C . ARG A 1 325 ? -12.838 7.852 19.863 1.00 86.44 325 ARG A C 1
ATOM 2550 O O . ARG A 1 325 ? -13.805 7.103 19.983 1.00 86.44 325 ARG A O 1
ATOM 2557 N N . PHE A 1 326 ? -11.718 7.693 20.552 1.00 86.31 326 PHE A N 1
ATOM 2558 C CA . PHE A 1 326 ? -11.568 6.680 21.584 1.00 86.31 326 PHE A CA 1
ATOM 2559 C C . PHE A 1 326 ? -12.268 7.138 22.870 1.00 86.31 326 PHE A C 1
ATOM 2561 O O . PHE A 1 326 ? -12.018 8.230 23.369 1.00 86.31 326 PHE A O 1
ATOM 2568 N N . LEU A 1 327 ? -13.177 6.321 23.401 1.00 83.12 327 LEU A N 1
ATOM 2569 C CA . LEU A 1 327 ? -13.938 6.630 24.620 1.00 83.12 327 LEU A CA 1
ATOM 2570 C C . LEU A 1 327 ? -13.350 5.972 25.872 1.00 83.12 327 LEU A C 1
ATOM 2572 O O . LEU A 1 327 ? -13.777 6.274 26.986 1.00 83.12 327 LEU A O 1
ATOM 2576 N N . GLY A 1 328 ? -12.404 5.049 25.703 1.00 83.75 328 GLY A N 1
ATOM 2577 C CA . GLY A 1 328 ? -11.729 4.375 26.802 1.00 83.75 328 GLY A CA 1
ATOM 2578 C C . GLY A 1 328 ? -11.644 2.864 26.636 1.00 83.75 328 GLY A C 1
ATOM 2579 O O . GLY A 1 328 ? -12.242 2.249 25.747 1.00 83.75 328 GLY A O 1
ATOM 2580 N N . ARG A 1 329 ? -10.884 2.265 27.551 1.00 86.81 329 ARG A N 1
ATOM 2581 C CA . ARG A 1 329 ? -10.637 0.828 27.642 1.00 86.81 329 ARG A CA 1
ATOM 2582 C C . ARG A 1 329 ? -11.261 0.284 28.916 1.00 86.81 329 ARG A C 1
ATOM 2584 O O . ARG A 1 329 ? -11.080 0.850 29.990 1.00 86.81 329 ARG A O 1
ATOM 2591 N N . ILE A 1 330 ? -11.964 -0.833 28.793 1.00 87.00 330 ILE A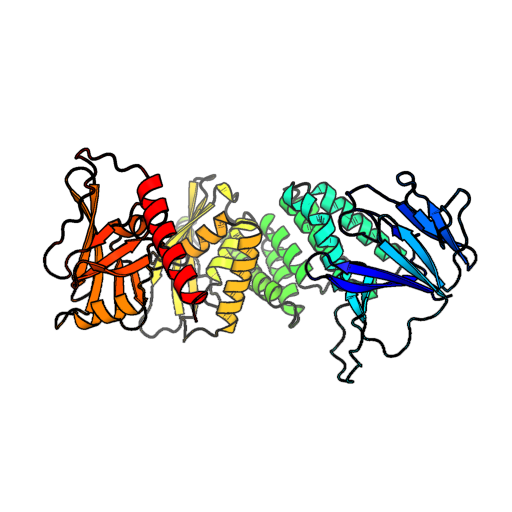 N 1
ATOM 2592 C CA . ILE A 1 330 ? -12.444 -1.615 29.926 1.00 87.00 330 ILE A CA 1
ATOM 2593 C C . ILE A 1 330 ? -11.566 -2.854 30.010 1.00 87.00 330 ILE A C 1
ATOM 2595 O O . ILE A 1 330 ? -11.662 -3.760 29.180 1.00 87.00 330 ILE A O 1
ATOM 2599 N N . GLU A 1 331 ? -10.698 -2.863 31.013 1.00 81.62 331 GLU A N 1
ATOM 2600 C CA . GLU A 1 331 ? -9.962 -4.050 31.424 1.00 81.62 331 GLU A CA 1
ATOM 2601 C C . GLU A 1 331 ? -10.795 -4.777 32.470 1.00 81.62 331 GLU A C 1
ATOM 2603 O O . GLU A 1 331 ? -11.203 -4.189 33.475 1.00 81.62 331 GLU A O 1
ATOM 2608 N N . LYS A 1 332 ? -11.069 -6.057 32.240 1.00 76.50 332 LYS A N 1
ATOM 2609 C CA . LYS A 1 332 ? -11.616 -6.906 33.288 1.00 76.50 332 LYS A CA 1
ATOM 2610 C C . LYS A 1 332 ? -10.456 -7.634 33.965 1.00 76.50 332 LYS A C 1
ATOM 2612 O O . LYS A 1 332 ? -9.695 -8.313 33.275 1.00 76.50 332 LYS A O 1
ATOM 2617 N N . PRO A 1 333 ? -10.293 -7.500 35.291 1.00 68.94 333 PRO A N 1
ATOM 2618 C CA . PRO A 1 333 ? -9.229 -8.182 36.015 1.00 68.94 333 PRO A CA 1
ATOM 2619 C C . PRO A 1 333 ? -9.258 -9.692 35.745 1.00 68.94 333 PRO A C 1
ATOM 2621 O O . PRO A 1 333 ? -10.271 -10.341 35.993 1.00 68.94 333 PRO A O 1
ATOM 2624 N N . GLY A 1 334 ? -8.149 -10.239 35.242 1.00 74.19 334 GLY A N 1
ATOM 2625 C CA . GLY A 1 334 ? -7.998 -11.672 34.968 1.00 74.19 334 GLY A CA 1
ATOM 2626 C C . GLY A 1 334 ? -8.491 -12.152 33.597 1.00 74.19 334 GLY A C 1
ATOM 2627 O O . GLY A 1 334 ? -8.329 -13.334 33.307 1.00 74.19 334 GLY A O 1
ATOM 2628 N N . GLU A 1 335 ? -9.047 -11.284 32.744 1.00 74.81 335 GLU A N 1
ATOM 2629 C CA . GLU A 1 335 ? -9.380 -11.650 31.361 1.00 74.81 335 GLU A CA 1
ATOM 2630 C C . GLU A 1 335 ? -8.205 -11.356 30.414 1.00 74.81 335 GLU A C 1
ATOM 2632 O O . GLU A 1 335 ? -7.559 -10.311 30.488 1.00 74.81 335 GLU A O 1
ATOM 2637 N N . ALA A 1 336 ? -7.946 -12.288 29.493 1.00 80.75 336 ALA A N 1
ATOM 2638 C CA . ALA A 1 336 ? -6.938 -12.164 28.440 1.00 80.75 336 ALA A CA 1
ATOM 2639 C C . ALA A 1 336 ? -7.419 -11.310 27.254 1.00 80.75 336 ALA A C 1
ATOM 2641 O O . ALA A 1 336 ? -6.844 -11.390 26.179 1.00 80.75 336 ALA A O 1
ATOM 2642 N N . GLU A 1 337 ? -8.478 -10.519 27.421 1.00 85.94 337 GLU A N 1
ATOM 2643 C CA . GLU A 1 337 ? -9.069 -9.643 26.408 1.00 85.94 337 GLU A CA 1
ATOM 2644 C C . GLU A 1 337 ? -9.385 -8.288 27.051 1.00 85.94 337 GLU A C 1
ATOM 2646 O O . GLU A 1 337 ? -9.712 -8.205 28.237 1.00 85.94 337 GLU A O 1
ATOM 2651 N N . PHE A 1 338 ? -9.319 -7.209 26.274 1.00 84.81 338 PHE A N 1
ATOM 2652 C CA . PHE A 1 338 ? -9.835 -5.908 26.692 1.00 84.81 338 PHE A CA 1
ATOM 2653 C C . PHE A 1 338 ? -10.845 -5.378 25.686 1.00 84.81 338 PHE A C 1
ATOM 2655 O O . PHE A 1 338 ? -10.758 -5.621 24.483 1.00 84.81 338 PHE A O 1
ATOM 2662 N N . VAL A 1 339 ? -11.814 -4.620 26.198 1.00 90.62 339 VAL A N 1
ATOM 2663 C CA . VAL A 1 339 ? -12.848 -3.991 25.377 1.00 90.62 339 VAL A CA 1
ATOM 2664 C C . VAL A 1 339 ? -12.511 -2.519 25.215 1.00 90.62 339 VAL A C 1
ATOM 2666 O O . VAL A 1 339 ? -12.507 -1.764 26.187 1.00 90.62 339 VAL A O 1
ATOM 2669 N N . GLN A 1 340 ? -12.267 -2.094 23.986 1.00 89.25 340 GLN A N 1
ATOM 2670 C CA . GLN A 1 340 ? -12.177 -0.692 23.613 1.00 89.25 340 GLN A CA 1
ATOM 2671 C C . GLN A 1 340 ? -13.553 -0.165 23.201 1.00 89.25 340 GLN A C 1
ATOM 2673 O O . GLN A 1 340 ? -14.317 -0.852 22.517 1.00 89.25 340 GLN A O 1
ATOM 2678 N N . ARG A 1 341 ? -13.868 1.067 23.603 1.00 90.12 341 ARG A N 1
ATOM 2679 C CA . ARG A 1 341 ? -15.061 1.791 23.154 1.00 90.12 341 ARG A CA 1
ATOM 2680 C C . ARG A 1 341 ? -14.644 2.909 22.212 1.00 90.12 341 ARG A C 1
ATOM 2682 O O . ARG A 1 341 ? -13.795 3.723 22.561 1.00 90.12 341 ARG A O 1
ATOM 2689 N N . TRP A 1 342 ? -15.280 2.956 21.053 1.00 91.06 342 TRP A N 1
ATOM 2690 C CA . TRP A 1 342 ? -15.022 3.928 20.001 1.00 91.06 342 TRP A CA 1
ATOM 2691 C C . TRP A 1 342 ? -16.318 4.621 19.594 1.00 91.06 342 TRP A C 1
ATOM 2693 O O . TRP A 1 342 ? -17.387 4.011 19.571 1.00 91.06 342 TRP A O 1
ATOM 2703 N N . GLU A 1 343 ? -16.210 5.895 19.255 1.00 89.44 343 GLU A N 1
ATOM 2704 C CA . GLU A 1 343 ? -17.266 6.705 18.670 1.00 89.44 343 GLU A CA 1
ATOM 2705 C C . GLU A 1 343 ? -16.833 7.135 17.267 1.00 89.44 343 GLU A C 1
ATOM 2707 O O . GLU A 1 343 ? -15.758 7.701 17.084 1.00 89.44 343 GLU A O 1
ATOM 2712 N N . ILE A 1 344 ? -17.656 6.831 16.271 1.00 91.88 344 ILE A N 1
ATOM 2713 C CA . ILE A 1 344 ? -17.426 7.135 14.862 1.00 91.88 344 ILE A CA 1
ATOM 2714 C C . ILE A 1 344 ? -18.419 8.221 14.477 1.00 91.88 344 ILE A C 1
ATOM 2716 O O . ILE A 1 344 ? -19.629 7.993 14.504 1.00 91.88 344 ILE A O 1
ATOM 2720 N N . ILE A 1 345 ? -17.909 9.403 14.163 1.00 88.69 345 ILE A N 1
ATOM 2721 C CA . ILE A 1 345 ? -18.696 10.604 13.902 1.00 88.69 345 ILE A CA 1
ATOM 2722 C C . ILE A 1 345 ? -18.547 10.940 12.424 1.00 88.69 345 ILE A C 1
ATOM 2724 O O . ILE A 1 345 ? -17.467 11.348 12.002 1.00 88.69 345 ILE A O 1
ATOM 2728 N N . ASP A 1 346 ? -19.618 10.804 11.650 1.00 92.25 346 ASP A N 1
ATOM 2729 C CA . ASP A 1 346 ? -19.691 11.332 10.291 1.00 92.25 346 ASP A CA 1
ATOM 2730 C C . ASP A 1 346 ? -20.304 12.735 10.337 1.00 92.25 346 ASP A C 1
ATOM 2732 O O . ASP A 1 346 ? -21.513 12.924 10.502 1.00 92.25 346 ASP A O 1
ATOM 2736 N N . ARG A 1 347 ? -19.447 13.746 10.195 1.00 91.56 347 ARG A N 1
ATOM 2737 C CA . ARG A 1 347 ? -19.830 15.161 10.245 1.00 91.56 347 ARG A CA 1
ATOM 2738 C C . ARG A 1 347 ? -20.656 15.595 9.040 1.00 91.56 347 ARG A C 1
ATOM 2740 O O . ARG A 1 347 ? -21.364 16.591 9.151 1.00 91.56 347 ARG A O 1
ATOM 2747 N N . SER A 1 348 ? -20.576 14.879 7.917 1.00 90.81 348 SER A N 1
ATOM 2748 C CA . SER A 1 348 ? -21.344 15.219 6.715 1.00 90.81 348 SER A CA 1
ATOM 2749 C C . SER A 1 348 ? -22.835 14.936 6.909 1.00 90.81 348 SER A C 1
ATOM 2751 O O . SER A 1 348 ? -23.681 15.704 6.456 1.00 90.81 348 SER A O 1
ATOM 2753 N N . THR A 1 349 ? -23.155 13.874 7.651 1.00 92.19 349 THR A N 1
ATOM 2754 C CA . THR A 1 349 ? -24.532 13.465 7.959 1.00 92.19 349 THR A CA 1
ATOM 2755 C C . THR A 1 349 ? -24.971 13.828 9.379 1.00 92.19 349 THR A C 1
ATOM 2757 O O . THR A 1 349 ? -26.154 13.728 9.698 1.00 92.19 349 THR A O 1
ATOM 2760 N N . GLY A 1 350 ? -24.035 14.236 10.244 1.00 91.31 350 GLY A N 1
ATOM 2761 C CA . GLY A 1 350 ? -24.276 14.447 11.672 1.00 91.31 350 GLY A CA 1
ATOM 2762 C C . GLY A 1 350 ? -24.543 13.146 12.434 1.00 91.31 350 GLY A C 1
ATOM 2763 O O . GLY A 1 350 ? -25.114 13.184 13.524 1.00 91.31 350 GLY A O 1
ATOM 2764 N N . THR A 1 351 ? -24.179 11.994 11.862 1.00 90.94 351 THR A N 1
ATOM 2765 C CA . THR A 1 351 ? -24.427 10.691 12.483 1.00 90.94 351 THR A CA 1
ATOM 2766 C C . THR A 1 351 ? -23.267 10.278 13.380 1.00 90.94 351 THR A C 1
ATOM 2768 O O . THR A 1 351 ? -22.096 10.463 13.054 1.00 90.94 351 THR A O 1
ATOM 2771 N N . THR A 1 352 ? -23.610 9.684 14.520 1.00 91.12 352 THR A N 1
ATOM 2772 C CA . THR A 1 352 ? -22.647 9.150 15.482 1.00 91.12 352 THR A CA 1
ATOM 2773 C C . THR A 1 352 ? -22.954 7.681 15.727 1.00 91.12 352 THR A C 1
ATOM 2775 O O . THR A 1 352 ? -24.084 7.327 16.067 1.00 91.12 352 THR A O 1
ATOM 2778 N N . ARG A 1 353 ? -21.953 6.814 15.566 1.00 90.50 353 ARG A N 1
ATOM 2779 C CA . ARG A 1 353 ? -22.046 5.375 15.834 1.00 90.50 353 ARG A CA 1
ATOM 2780 C C . ARG A 1 353 ? -21.080 4.993 16.941 1.00 90.50 353 ARG A 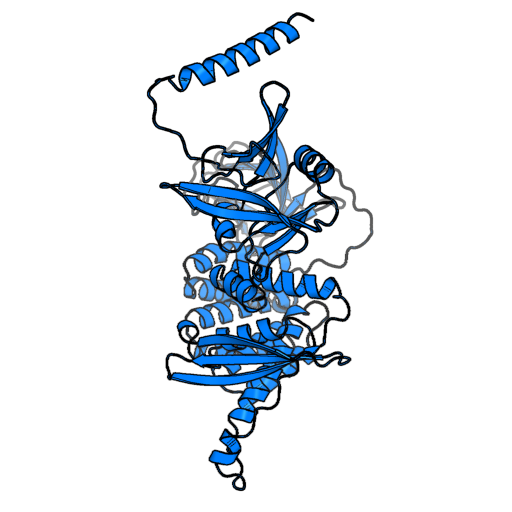C 1
ATOM 2782 O O . ARG A 1 353 ? -19.908 5.341 16.884 1.00 90.50 353 ARG A O 1
ATOM 2789 N N . GLN A 1 354 ? -21.547 4.227 17.918 1.00 90.88 354 GLN A N 1
ATOM 2790 C CA . GLN A 1 354 ? -20.661 3.616 18.904 1.00 90.88 354 GLN A CA 1
ATOM 2791 C C . GLN A 1 354 ? -20.260 2.211 18.450 1.00 90.88 354 GLN A C 1
ATOM 2793 O O . GLN A 1 354 ? -21.083 1.442 17.943 1.00 90.88 354 GLN A O 1
ATOM 2798 N N . ARG A 1 355 ? -18.982 1.877 18.624 1.00 92.00 355 ARG A N 1
ATOM 2799 C CA . ARG A 1 355 ? -18.415 0.561 18.331 1.00 92.00 355 ARG A CA 1
ATOM 2800 C C . ARG A 1 355 ? -17.620 0.061 19.524 1.00 92.00 355 ARG A C 1
ATOM 2802 O O . ARG A 1 355 ? -16.924 0.813 20.205 1.00 92.00 355 ARG A O 1
ATOM 2809 N N . ARG A 1 356 ? -17.743 -1.237 19.777 1.00 93.25 356 ARG A N 1
ATOM 2810 C CA . ARG A 1 356 ? -16.936 -1.949 20.762 1.00 93.25 356 ARG A CA 1
ATOM 2811 C C . ARG A 1 356 ? -15.975 -2.838 19.997 1.00 93.25 356 ARG A C 1
ATOM 2813 O O . ARG A 1 356 ? -16.425 -3.612 19.161 1.00 93.25 356 ARG A O 1
ATOM 2820 N N . VAL A 1 357 ? -14.687 -2.727 20.290 1.00 90.88 357 VAL A N 1
ATOM 2821 C CA . VAL A 1 357 ? -13.662 -3.614 19.735 1.00 90.88 357 VAL A CA 1
ATOM 2822 C C . VAL A 1 357 ? -13.096 -4.436 20.882 1.00 90.88 357 VAL A C 1
ATOM 2824 O O . VAL A 1 357 ? -12.712 -3.886 21.912 1.00 90.88 357 VAL A O 1
ATOM 2827 N N . VAL A 1 358 ? -13.131 -5.752 20.748 1.00 91.50 358 VAL A N 1
ATOM 2828 C CA . VAL A 1 358 ? -12.516 -6.698 21.674 1.00 91.50 358 VAL A CA 1
ATOM 2829 C C . VAL A 1 358 ? -11.201 -7.113 21.047 1.00 91.50 358 VAL A C 1
ATOM 2831 O O . VAL A 1 358 ? -11.204 -7.761 20.005 1.00 91.50 358 VAL A O 1
ATOM 2834 N N . ALA A 1 359 ? -10.106 -6.730 21.688 1.00 84.94 359 ALA A N 1
ATOM 2835 C CA . ALA A 1 359 ? -8.768 -7.130 21.290 1.00 84.94 359 ALA A CA 1
ATOM 2836 C C . ALA A 1 359 ? -8.176 -8.048 22.369 1.00 84.94 359 ALA A C 1
ATOM 2838 O O . ALA A 1 359 ? -8.484 -7.879 23.561 1.00 84.94 359 ALA A O 1
ATOM 2839 N N . PRO A 1 360 ? -7.326 -9.016 21.994 1.00 81.00 360 PRO A N 1
ATOM 2840 C CA . PRO A 1 360 ? -6.622 -9.834 22.967 1.00 81.00 360 PRO A CA 1
ATOM 2841 C C . PRO A 1 360 ? -5.719 -8.946 23.830 1.00 81.00 360 PRO A C 1
ATOM 2843 O O . PRO A 1 360 ? -4.987 -8.082 23.349 1.00 81.00 360 PRO A O 1
ATOM 2846 N N . GLY A 1 361 ? -5.782 -9.151 25.139 1.00 69.88 361 GLY A N 1
ATOM 2847 C CA . GLY A 1 361 ? -4.884 -8.568 26.119 1.00 69.88 361 GLY A CA 1
ATOM 2848 C C . GLY A 1 361 ? -3.466 -9.023 25.848 1.00 69.88 361 GLY A C 1
ATOM 2849 O O . GLY A 1 361 ? -3.219 -10.215 25.759 1.00 69.88 361 GLY A O 1
ATOM 2850 N N . LEU A 1 362 ? -2.551 -8.059 25.722 1.00 60.16 362 LEU A N 1
ATOM 2851 C CA . LEU A 1 362 ? -1.123 -8.275 25.494 1.00 60.16 362 LEU A CA 1
ATOM 2852 C C . LEU A 1 362 ? -0.547 -9.261 26.524 1.00 60.16 362 LEU A C 1
ATOM 2854 O O . LEU A 1 362 ? -0.271 -8.844 27.655 1.00 60.16 362 LEU A O 1
ATOM 2858 N N . PRO A 1 363 ? -0.253 -10.523 26.169 1.00 47.06 363 PRO A N 1
ATOM 2859 C CA . PRO A 1 363 ? 0.637 -11.334 26.961 1.00 47.06 363 PRO A CA 1
ATOM 2860 C C . PRO A 1 363 ? 2.031 -11.054 26.393 1.00 47.06 363 PRO A C 1
ATOM 2862 O O . PRO A 1 363 ? 2.537 -11.836 25.610 1.00 47.06 363 PRO A O 1
ATOM 2865 N N . TRP A 1 364 ? 2.612 -9.894 26.726 1.00 42.66 364 TRP A N 1
ATOM 2866 C CA . TRP A 1 364 ? 4.025 -9.583 26.455 1.00 42.66 364 TRP A CA 1
ATOM 2867 C C . TRP A 1 364 ? 4.400 -9.748 24.968 1.00 42.66 364 TRP A C 1
ATOM 2869 O O . TRP A 1 364 ? 4.998 -10.740 24.578 1.00 42.66 364 TRP A O 1
ATOM 2879 N N . ALA A 1 365 ? 3.996 -8.754 24.166 1.00 40.31 365 ALA A N 1
ATOM 2880 C CA . ALA A 1 365 ? 4.254 -8.567 22.734 1.00 40.31 365 ALA A CA 1
ATOM 2881 C C . ALA A 1 365 ? 5.273 -9.528 22.086 1.00 40.31 365 ALA A C 1
ATOM 2883 O O . ALA A 1 365 ? 6.474 -9.424 22.338 1.00 40.31 365 ALA A O 1
ATOM 2884 N N . ASP A 1 366 ? 4.786 -10.372 21.172 1.00 42.47 366 ASP A N 1
ATOM 2885 C CA . ASP A 1 366 ? 5.622 -10.975 20.137 1.00 42.47 366 ASP A CA 1
ATOM 2886 C C . ASP A 1 366 ? 6.298 -9.836 19.339 1.00 42.47 366 ASP A C 1
ATOM 2888 O O . ASP A 1 366 ? 5.602 -9.001 18.741 1.00 42.47 366 ASP A O 1
ATOM 2892 N N . PRO A 1 367 ? 7.639 -9.738 19.343 1.00 41.03 367 PRO A N 1
ATOM 2893 C CA . PRO A 1 367 ? 8.369 -8.716 18.600 1.00 41.03 367 PRO A CA 1
ATOM 2894 C C . PRO A 1 367 ? 8.051 -8.706 17.096 1.00 41.03 367 PRO A C 1
ATOM 2896 O O . PRO A 1 367 ? 8.173 -7.651 16.468 1.00 41.03 367 PRO A O 1
ATOM 2899 N N . ALA A 1 368 ? 7.620 -9.833 16.516 1.00 39.84 368 ALA A N 1
ATOM 2900 C CA . ALA A 1 368 ? 7.225 -9.921 15.111 1.00 39.84 368 ALA A CA 1
ATOM 2901 C C . ALA A 1 368 ? 5.961 -9.093 14.818 1.00 39.84 368 ALA A C 1
ATOM 2903 O O . ALA A 1 368 ? 5.945 -8.325 13.860 1.00 39.84 368 ALA A O 1
ATOM 2904 N N . LEU A 1 369 ? 4.965 -9.125 15.708 1.00 45.75 369 LEU A N 1
ATOM 2905 C CA . LEU A 1 369 ? 3.728 -8.335 15.608 1.00 45.75 369 LEU A CA 1
ATOM 2906 C C . LEU A 1 369 ? 3.977 -6.831 15.778 1.00 45.75 369 LEU A C 1
ATOM 2908 O O . LEU A 1 369 ? 3.422 -6.011 15.051 1.00 45.75 369 LEU A O 1
ATOM 2912 N N . VAL A 1 370 ? 4.873 -6.448 16.692 1.00 43.62 370 VAL A N 1
ATOM 2913 C CA . VAL A 1 370 ? 5.318 -5.046 16.822 1.00 43.62 370 VAL A CA 1
ATOM 2914 C C . VAL A 1 370 ? 6.044 -4.590 15.557 1.00 43.62 370 VAL A C 1
ATOM 2916 O O . VAL A 1 370 ? 5.911 -3.433 15.151 1.00 43.62 370 VAL A O 1
ATOM 2919 N N . THR A 1 371 ? 6.797 -5.487 14.922 1.00 43.50 371 THR A N 1
ATOM 2920 C CA . THR A 1 371 ? 7.521 -5.217 13.677 1.00 43.50 371 THR A CA 1
ATOM 2921 C C . THR A 1 371 ? 6.569 -5.095 12.492 1.00 43.50 371 THR A C 1
ATOM 2923 O O . THR A 1 371 ? 6.737 -4.160 11.716 1.00 43.50 371 THR A O 1
ATOM 2926 N N . GLU A 1 372 ? 5.536 -5.934 12.393 1.00 45.56 372 GLU A N 1
ATOM 2927 C CA . GLU A 1 372 ? 4.473 -5.833 11.385 1.00 45.56 372 GLU A CA 1
ATOM 2928 C C . GLU A 1 372 ? 3.646 -4.560 11.554 1.00 45.56 372 GLU A C 1
ATOM 2930 O O . GLU A 1 372 ? 3.545 -3.784 10.611 1.00 45.56 372 GLU A O 1
ATOM 2935 N N . VAL A 1 373 ? 3.154 -4.254 12.759 1.00 48.38 373 VAL A N 1
ATOM 2936 C CA . VAL A 1 373 ? 2.445 -2.990 13.034 1.00 48.38 373 VAL A CA 1
ATOM 2937 C C . VAL A 1 373 ? 3.353 -1.788 12.759 1.00 48.38 373 VAL A C 1
ATOM 2939 O O . VAL A 1 373 ? 2.903 -0.784 12.214 1.00 48.38 373 VAL A O 1
ATOM 2942 N N . SER A 1 374 ? 4.653 -1.888 13.053 1.00 43.69 374 SER A N 1
ATOM 2943 C CA . SER A 1 374 ? 5.634 -0.849 12.711 1.00 43.69 374 SER A CA 1
ATOM 2944 C C . SER A 1 374 ? 5.919 -0.756 11.209 1.00 43.69 374 SER A C 1
ATOM 2946 O O . SER A 1 374 ? 6.209 0.336 10.729 1.00 43.69 374 SER A O 1
ATOM 2948 N N . LEU A 1 375 ? 5.870 -1.858 10.459 1.00 44.44 375 LEU A N 1
ATOM 2949 C CA . LEU A 1 375 ? 6.024 -1.904 9.001 1.00 44.44 375 LEU A CA 1
ATOM 2950 C C . LEU A 1 375 ? 4.791 -1.334 8.309 1.00 44.44 375 LEU A C 1
ATOM 2952 O O . 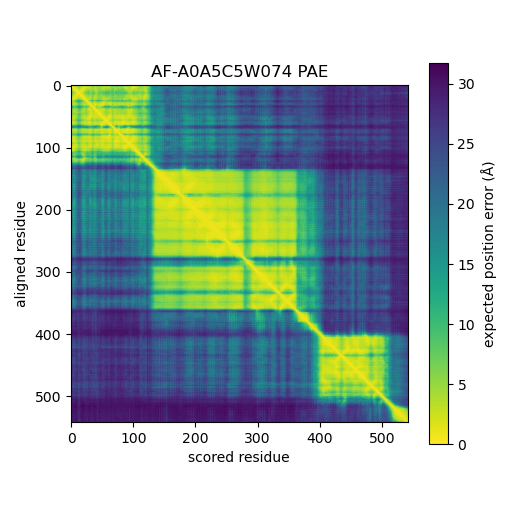LEU A 1 375 ? 4.939 -0.476 7.447 1.00 44.44 375 LEU A O 1
ATOM 2956 N N . VAL A 1 376 ? 3.596 -1.720 8.754 1.00 46.66 376 VAL A N 1
ATOM 2957 C CA . VAL A 1 376 ? 2.315 -1.155 8.326 1.00 46.66 376 VAL A CA 1
ATOM 2958 C C . VAL A 1 376 ? 2.278 0.336 8.647 1.00 46.66 376 VAL A C 1
ATOM 2960 O O . VAL A 1 376 ? 2.028 1.141 7.758 1.00 46.66 376 VAL A O 1
ATOM 2963 N N . ALA A 1 377 ? 2.659 0.743 9.861 1.00 45.47 377 ALA A N 1
ATOM 2964 C CA . ALA A 1 377 ? 2.800 2.153 10.207 1.00 45.47 377 ALA A CA 1
ATOM 2965 C C . ALA A 1 377 ? 3.835 2.862 9.317 1.00 45.47 377 ALA A C 1
ATOM 2967 O O . ALA A 1 377 ? 3.568 3.960 8.847 1.00 45.47 377 ALA A O 1
ATOM 2968 N N . LYS A 1 378 ? 4.991 2.252 9.021 1.00 43.69 378 LYS A N 1
ATOM 2969 C CA . LYS A 1 378 ? 6.009 2.829 8.121 1.00 43.69 378 LYS A CA 1
ATOM 2970 C C . LYS A 1 378 ? 5.516 2.962 6.676 1.00 43.69 378 LYS A C 1
ATOM 2972 O O . LYS A 1 378 ? 5.782 3.980 6.040 1.00 43.69 378 LYS A O 1
ATOM 2977 N N . MET A 1 379 ? 4.796 1.972 6.160 1.00 41.34 379 MET A N 1
ATOM 2978 C CA . MET A 1 379 ? 4.186 2.015 4.830 1.00 41.34 379 MET A CA 1
ATOM 2979 C C . MET A 1 379 ? 3.120 3.111 4.760 1.00 41.34 379 MET A C 1
ATOM 2981 O O . MET A 1 379 ? 3.138 3.917 3.837 1.00 41.34 379 MET A O 1
ATOM 2985 N N . LEU A 1 380 ? 2.284 3.232 5.793 1.00 41.50 380 LEU A N 1
ATOM 2986 C CA . LEU A 1 380 ? 1.276 4.288 5.908 1.00 41.50 380 LEU A CA 1
ATOM 2987 C C . LEU A 1 380 ? 1.909 5.684 6.091 1.00 41.50 380 LEU A C 1
ATOM 2989 O O . LEU A 1 380 ? 1.406 6.660 5.538 1.00 41.50 380 LEU A O 1
ATOM 2993 N N . THR A 1 381 ? 3.070 5.793 6.758 1.00 40.12 381 THR A N 1
ATOM 2994 C CA . THR A 1 381 ? 3.815 7.067 6.885 1.00 40.12 381 THR A CA 1
ATOM 2995 C C . THR A 1 381 ? 4.447 7.553 5.588 1.00 40.12 381 THR A C 1
ATOM 2997 O O . THR A 1 381 ? 4.772 8.738 5.497 1.00 40.12 381 THR A O 1
ATOM 3000 N N . ARG A 1 382 ? 4.663 6.664 4.609 1.00 42.69 382 ARG A N 1
ATOM 3001 C CA . ARG A 1 382 ? 5.303 7.013 3.334 1.00 42.69 382 ARG A CA 1
ATOM 3002 C C . ARG A 1 382 ? 4.349 7.756 2.398 1.00 42.69 382 ARG A C 1
ATOM 3004 O O . ARG A 1 382 ? 4.799 8.683 1.732 1.00 42.69 382 ARG A O 1
ATOM 3011 N N . ASP A 1 383 ? 3.066 7.398 2.420 1.00 39.50 383 ASP A N 1
ATOM 3012 C CA . ASP A 1 383 ? 2.060 7.961 1.514 1.00 39.50 383 ASP A CA 1
ATOM 3013 C C . ASP A 1 383 ? 1.188 9.047 2.173 1.00 39.50 383 ASP A C 1
ATOM 3015 O O . ASP A 1 383 ? 0.782 9.980 1.483 1.00 39.50 383 ASP A O 1
ATOM 3019 N N . GLU A 1 384 ? 0.945 9.001 3.496 1.00 45.44 384 GLU A N 1
ATOM 3020 C CA . GLU A 1 384 ? 0.165 10.024 4.226 1.00 45.44 384 GLU A CA 1
ATOM 3021 C C . GLU A 1 384 ? 0.744 10.329 5.633 1.00 45.44 384 GLU A C 1
ATOM 3023 O O . GLU A 1 384 ? 0.351 9.740 6.653 1.00 45.44 384 GLU A O 1
ATOM 3028 N N . PRO A 1 385 ? 1.689 11.290 5.728 1.00 43.28 385 PRO A N 1
ATOM 3029 C CA . PRO A 1 385 ? 2.379 11.637 6.976 1.00 43.28 385 PRO A CA 1
ATOM 3030 C C . PRO A 1 385 ? 1.463 12.184 8.083 1.00 43.28 385 PRO A C 1
ATOM 3032 O O . PRO A 1 385 ? 1.773 12.049 9.269 1.00 43.28 385 PRO A O 1
ATOM 3035 N N . GLU A 1 386 ? 0.347 12.819 7.712 1.00 43.88 386 GLU A N 1
ATOM 3036 C CA . GLU A 1 386 ? -0.569 13.480 8.652 1.00 43.88 386 GLU A CA 1
ATOM 3037 C C . GLU A 1 386 ? -1.455 12.482 9.406 1.00 43.88 386 GLU A C 1
ATOM 3039 O O . GLU A 1 386 ? -1.615 12.593 10.623 1.00 43.88 386 GLU A O 1
ATOM 3044 N N . TRP A 1 387 ? -1.954 11.447 8.727 1.00 41.81 387 TRP A N 1
ATOM 3045 C CA . TRP A 1 387 ? -2.777 10.416 9.359 1.00 41.81 387 TRP A CA 1
ATOM 3046 C C . TRP A 1 387 ? -1.946 9.460 10.218 1.00 41.81 387 TRP A C 1
ATOM 3048 O O . TRP A 1 387 ? -2.368 9.071 11.302 1.00 41.81 387 TRP A O 1
ATOM 3058 N N . SER A 1 388 ? -0.713 9.161 9.809 1.00 43.56 388 SER A N 1
ATOM 3059 C CA . SER A 1 388 ? 0.206 8.348 10.613 1.00 43.56 388 SER A CA 1
ATOM 3060 C C . SER A 1 388 ? 0.569 9.003 11.947 1.00 43.56 388 SER A C 1
ATOM 3062 O O . SER A 1 388 ? 0.713 8.316 12.958 1.00 43.56 388 SER A O 1
ATOM 3064 N N . ARG A 1 389 ? 0.678 10.340 11.967 1.00 39.16 389 ARG A N 1
ATOM 3065 C CA . ARG A 1 389 ? 0.733 11.112 13.216 1.00 39.16 389 ARG A CA 1
ATOM 3066 C C . ARG A 1 389 ? -0.569 10.949 13.996 1.00 39.16 389 ARG A C 1
ATOM 3068 O O . ARG A 1 389 ? -0.519 10.507 15.133 1.00 39.16 389 ARG A O 1
ATOM 3075 N N . GLY A 1 390 ? -1.720 11.162 13.358 1.00 43.69 390 GLY A N 1
ATOM 3076 C CA . GLY A 1 390 ? -3.035 11.043 13.996 1.00 43.69 390 GLY A CA 1
ATOM 3077 C C . GLY A 1 390 ? -3.377 9.662 14.575 1.00 43.69 390 GLY A C 1
ATOM 3078 O O . GLY A 1 390 ? -4.012 9.597 15.619 1.00 43.69 390 GLY A O 1
ATOM 3079 N N . LEU A 1 391 ? -2.957 8.553 13.957 1.00 37.75 391 LEU A N 1
ATOM 3080 C CA . LEU A 1 391 ? -3.258 7.194 14.426 1.00 37.75 391 LEU A CA 1
ATOM 3081 C C . LEU A 1 391 ? -2.326 6.744 15.557 1.00 37.75 391 LEU A C 1
ATOM 3083 O O . LEU A 1 391 ? -2.770 6.084 16.495 1.00 37.75 391 LEU A O 1
ATOM 3087 N N . ILE A 1 392 ? -1.046 7.125 15.496 1.00 39.69 392 ILE A N 1
ATOM 3088 C CA . ILE A 1 392 ? -0.101 6.950 16.610 1.00 39.69 392 ILE A CA 1
ATOM 3089 C C . ILE A 1 392 ? -0.542 7.816 17.799 1.00 39.69 392 ILE A C 1
ATOM 3091 O O . ILE A 1 392 ? -0.466 7.364 18.939 1.00 39.69 392 ILE A O 1
ATOM 3095 N N . ASP A 1 393 ? -1.076 9.010 17.531 1.00 36.72 393 ASP A N 1
ATOM 3096 C CA . ASP A 1 393 ? -1.591 9.922 18.553 1.00 36.72 393 ASP A CA 1
ATOM 3097 C C . ASP A 1 393 ? -2.958 9.467 19.122 1.00 36.72 393 ASP A C 1
ATOM 3099 O O . ASP A 1 393 ? -3.208 9.654 20.311 1.00 36.72 393 ASP A O 1
ATOM 3103 N N . ALA A 1 394 ? -3.822 8.809 18.331 1.00 33.16 394 ALA A N 1
ATOM 3104 C CA . ALA A 1 394 ? -5.160 8.363 18.756 1.00 33.16 394 ALA A CA 1
ATOM 3105 C C . ALA A 1 394 ? -5.212 6.940 19.354 1.00 33.16 394 ALA A C 1
ATOM 3107 O O . ALA A 1 394 ? -6.017 6.685 20.248 1.00 33.16 394 ALA A O 1
ATOM 3108 N N . SER A 1 395 ? -4.362 6.004 18.908 1.00 35.28 395 SER A N 1
ATOM 3109 C CA . SER A 1 395 ? -4.253 4.653 19.509 1.00 35.28 395 SER A CA 1
ATOM 3110 C C . SER A 1 395 ? -3.484 4.652 20.838 1.00 35.28 395 SER A C 1
ATOM 3112 O O . SER A 1 395 ? -3.593 3.717 21.635 1.00 35.28 395 SER A O 1
ATOM 3114 N N . HIS A 1 396 ? -2.767 5.742 21.123 1.00 34.59 396 HIS A N 1
ATOM 3115 C CA . HIS A 1 396 ? -2.051 5.977 22.370 1.00 34.59 396 HIS A CA 1
ATOM 3116 C C . HIS A 1 396 ? -2.407 7.328 22.988 1.00 34.59 396 HIS A C 1
ATOM 3118 O O . HIS A 1 396 ? -1.538 8.038 23.503 1.00 34.59 396 HIS A O 1
ATOM 3124 N N . GLU A 1 397 ? -3.704 7.630 23.089 1.00 33.69 397 GLU A N 1
ATOM 3125 C CA . GLU A 1 397 ? -4.195 8.710 23.953 1.00 33.69 397 GLU A CA 1
ATOM 3126 C C . GLU A 1 397 ? -4.063 8.366 25.460 1.00 33.69 397 GLU A C 1
ATOM 3128 O O . GLU A 1 397 ? -4.836 8.789 26.309 1.00 33.69 397 GLU A O 1
ATOM 3133 N N . THR A 1 398 ? -2.999 7.652 25.826 1.00 35.97 398 THR A N 1
ATOM 3134 C CA . THR A 1 398 ? -2.244 7.930 27.046 1.00 35.97 398 THR A CA 1
ATOM 3135 C C . THR A 1 398 ? -1.136 8.927 26.698 1.00 35.97 398 THR A C 1
ATOM 3137 O O . THR A 1 398 ? 0.026 8.584 26.865 1.00 35.97 398 THR A O 1
ATOM 3140 N N . ARG A 1 399 ? -1.474 10.115 26.152 1.00 36.84 399 ARG A N 1
ATOM 3141 C CA . ARG A 1 399 ? -0.571 11.259 25.859 1.00 36.84 399 ARG A CA 1
ATOM 3142 C C . ARG A 1 399 ? 0.929 10.907 25.867 1.00 36.84 399 ARG A C 1
ATOM 3144 O O . ARG A 1 399 ? 1.706 11.459 26.644 1.00 36.84 399 ARG A O 1
ATOM 3151 N N . MET A 1 400 ? 1.369 10.013 24.985 1.00 36.66 400 MET A N 1
ATOM 3152 C CA . MET A 1 400 ? 2.779 9.960 24.634 1.00 36.66 400 MET A CA 1
ATOM 3153 C C . MET A 1 400 ? 2.946 10.969 23.515 1.00 36.66 400 MET A C 1
ATOM 3155 O O . MET A 1 400 ? 3.117 10.610 22.355 1.00 36.66 400 MET A O 1
ATOM 3159 N N . LEU A 1 401 ? 2.893 12.257 23.882 1.00 42.22 401 LEU A N 1
ATOM 3160 C CA . LEU A 1 401 ? 3.575 13.282 23.105 1.00 42.22 401 LEU A CA 1
ATOM 3161 C C . LEU A 1 401 ? 4.936 12.665 22.762 1.00 42.22 401 LEU A C 1
ATOM 3163 O O . LEU A 1 401 ? 5.673 12.288 23.679 1.00 42.22 401 LEU A O 1
ATOM 3167 N N . ARG A 1 402 ? 5.269 12.508 21.473 1.00 46.41 402 ARG A N 1
ATOM 3168 C CA . ARG A 1 402 ? 6.652 12.247 21.042 1.00 46.41 402 ARG A CA 1
ATOM 3169 C C . ARG A 1 402 ? 7.482 13.502 21.325 1.00 46.41 402 ARG A C 1
ATOM 3171 O O . ARG A 1 402 ? 8.047 14.124 20.433 1.00 46.41 402 ARG A O 1
ATOM 3178 N N . VAL A 1 403 ? 7.544 13.879 22.597 1.00 53.19 403 VAL A N 1
ATOM 3179 C CA . VAL A 1 403 ? 8.622 14.648 23.178 1.00 53.19 403 VAL A CA 1
ATOM 3180 C C . VAL A 1 403 ? 9.827 13.764 22.929 1.00 53.19 403 VAL A C 1
ATOM 3182 O O . VAL A 1 403 ? 9.928 12.692 23.531 1.00 53.19 403 VAL A O 1
ATOM 3185 N N . GLN A 1 404 ? 10.729 14.140 22.020 1.00 60.53 404 GLN A N 1
ATOM 3186 C CA . GLN A 1 404 ? 12.046 13.532 22.136 1.00 60.53 404 GLN A CA 1
ATOM 3187 C C . GLN A 1 404 ? 12.517 13.837 23.559 1.00 60.53 404 GLN A C 1
ATOM 3189 O O . GLN A 1 404 ? 12.472 15.009 23.962 1.00 60.53 404 GLN A O 1
ATOM 3194 N N . PRO A 1 405 ? 12.869 12.802 24.339 1.00 75.81 405 PRO A N 1
ATOM 3195 C CA . PRO A 1 405 ? 13.173 12.973 25.745 1.00 75.81 405 PRO A CA 1
ATOM 3196 C C . PRO A 1 405 ? 14.260 14.031 25.890 1.00 75.81 405 PRO A C 1
ATOM 3198 O O . PRO A 1 405 ? 15.189 14.080 25.080 1.00 75.81 405 PRO A O 1
ATOM 3201 N N . VAL A 1 406 ? 14.153 14.871 26.922 1.00 85.00 406 VAL A N 1
ATOM 3202 C CA . VAL A 1 406 ? 15.260 15.759 27.290 1.00 85.00 406 VAL A CA 1
ATOM 3203 C C . VAL A 1 406 ? 16.477 14.871 27.496 1.00 85.00 406 VAL A C 1
ATOM 3205 O O . VAL A 1 406 ? 16.454 13.981 28.353 1.00 85.00 406 VAL A O 1
ATOM 3208 N N . GLN A 1 407 ? 17.505 15.070 26.679 1.00 88.88 407 GLN A N 1
ATOM 3209 C CA . GLN A 1 407 ? 18.688 14.228 26.714 1.00 88.88 407 GLN A CA 1
ATOM 3210 C C . GLN A 1 407 ? 19.645 14.778 27.761 1.00 88.88 407 GLN A C 1
ATOM 3212 O O . GLN A 1 407 ? 20.190 15.872 27.612 1.00 88.88 407 GLN A O 1
ATOM 3217 N N . PHE A 1 408 ? 19.866 14.020 28.824 1.00 90.31 408 PHE A N 1
ATOM 3218 C CA . PHE A 1 408 ? 20.900 14.328 29.802 1.00 90.31 408 PHE A CA 1
ATOM 3219 C C . PHE A 1 408 ? 22.235 13.762 29.314 1.00 90.31 408 PHE A C 1
ATOM 3221 O O . PHE A 1 408 ? 22.300 12.620 28.879 1.00 90.31 408 PHE A O 1
ATOM 3228 N N . GLU A 1 409 ? 23.319 14.522 29.378 1.00 91.62 409 GLU A N 1
ATOM 3229 C CA . GLU A 1 409 ? 24.647 13.927 29.195 1.00 91.62 409 GLU A CA 1
ATOM 3230 C C . GLU A 1 409 ? 24.980 13.005 30.376 1.00 91.62 409 GLU A C 1
ATOM 3232 O O . GLU A 1 409 ? 24.506 13.227 31.493 1.00 91.62 409 GLU A O 1
ATOM 3237 N N . ASP A 1 410 ? 25.830 11.998 30.170 1.00 88.81 410 ASP A N 1
ATOM 3238 C CA . ASP A 1 410 ? 26.156 11.012 31.213 1.00 88.81 410 ASP A CA 1
ATOM 3239 C C . ASP A 1 410 ? 26.693 11.667 32.494 1.00 88.81 410 ASP A C 1
ATOM 3241 O O . ASP A 1 410 ? 26.281 11.321 33.604 1.00 88.81 410 ASP A O 1
ATOM 3245 N N . ALA A 1 411 ? 27.530 12.701 32.348 1.00 88.38 411 ALA A N 1
ATOM 3246 C CA . ALA A 1 411 ? 28.032 13.490 33.471 1.00 88.38 411 ALA A CA 1
ATOM 3247 C C . ALA A 1 411 ? 26.908 14.223 34.231 1.00 88.38 411 ALA A C 1
ATOM 3249 O O . ALA A 1 411 ? 26.985 14.387 35.452 1.00 88.38 411 ALA A O 1
ATOM 3250 N N . ALA A 1 412 ? 25.848 14.645 33.532 1.00 87.69 412 ALA A N 1
ATOM 3251 C CA . ALA A 1 412 ? 24.664 15.240 34.142 1.00 87.69 412 ALA A CA 1
ATOM 3252 C C . ALA A 1 412 ? 23.819 14.203 34.873 1.00 87.69 412 ALA A C 1
ATOM 3254 O O . ALA A 1 412 ? 23.427 14.451 36.013 1.00 87.69 412 ALA A O 1
ATOM 3255 N N . VAL A 1 413 ? 23.601 13.028 34.277 1.00 89.44 413 VAL A N 1
ATOM 3256 C CA . VAL A 1 413 ? 22.898 11.918 34.935 1.00 89.44 413 VAL A CA 1
ATOM 3257 C C . VAL A 1 413 ? 23.605 11.533 36.236 1.00 89.44 413 VAL A C 1
ATOM 3259 O O . VAL A 1 413 ? 22.955 11.429 37.279 1.00 89.44 413 VAL A O 1
ATOM 3262 N N . GLU A 1 414 ? 24.931 11.380 36.207 1.00 89.56 414 GLU A N 1
ATOM 3263 C CA . GLU A 1 414 ? 25.731 11.016 37.379 1.00 89.56 414 GLU A CA 1
ATOM 3264 C C . GLU A 1 414 ? 25.676 12.097 38.470 1.00 89.56 414 GLU A C 1
ATOM 3266 O O . GLU A 1 414 ? 25.431 11.795 39.643 1.00 89.56 414 GLU A O 1
ATOM 3271 N N . PHE A 1 415 ? 25.851 13.366 38.088 1.00 89.00 415 PHE A N 1
ATOM 3272 C CA . PHE A 1 415 ? 25.786 14.501 39.008 1.00 89.00 415 PHE A CA 1
ATOM 3273 C C . PHE A 1 415 ? 24.408 14.638 39.673 1.00 89.00 415 PHE A C 1
ATOM 3275 O O . PHE A 1 415 ? 24.312 14.805 40.894 1.00 89.00 415 PHE A O 1
ATOM 3282 N N . ILE A 1 416 ? 23.339 14.524 38.881 1.00 89.31 416 ILE A N 1
ATOM 3283 C CA . ILE A 1 416 ? 21.959 14.618 39.358 1.00 89.31 416 ILE A CA 1
ATOM 3284 C C . ILE A 1 416 ? 21.660 13.462 40.312 1.00 89.31 416 ILE A C 1
ATOM 3286 O O . ILE A 1 416 ? 21.195 13.701 41.425 1.00 89.31 416 ILE A O 1
ATOM 3290 N N . CYS A 1 417 ? 21.980 12.221 39.930 1.00 90.62 417 CYS A N 1
ATOM 3291 C CA . CYS A 1 417 ? 21.694 11.045 40.754 1.00 90.62 417 CYS A CA 1
ATOM 3292 C C . CYS A 1 417 ? 22.432 11.067 42.103 1.00 90.62 417 CYS A C 1
ATOM 3294 O O . CYS A 1 417 ? 21.853 10.649 43.103 1.00 90.62 417 CYS A O 1
ATOM 3296 N N . ARG A 1 418 ? 23.666 11.594 42.166 1.00 91.81 418 ARG A N 1
ATOM 3297 C CA . ARG A 1 418 ? 24.398 11.796 43.436 1.00 91.81 418 ARG A CA 1
ATOM 3298 C C . ARG A 1 418 ? 23.718 12.794 44.373 1.00 91.81 418 ARG A C 1
ATOM 3300 O O . ARG A 1 418 ? 23.902 12.713 45.581 1.00 91.81 418 ARG A O 1
ATOM 3307 N N . SER A 1 419 ? 22.938 13.714 43.815 1.00 88.88 419 SER A N 1
ATOM 3308 C CA . SER A 1 419 ? 22.247 14.779 44.545 1.00 88.88 419 SER A CA 1
ATOM 3309 C C . SER A 1 419 ? 20.789 14.426 44.877 1.00 88.88 419 SER A C 1
ATOM 3311 O O . SER A 1 419 ? 20.020 15.306 45.259 1.00 88.88 419 SER A O 1
ATOM 3313 N N . ARG A 1 420 ? 20.371 13.163 44.690 1.00 93.00 420 ARG A N 1
ATOM 3314 C CA . ARG A 1 420 ? 18.992 12.703 44.916 1.00 93.00 420 ARG A CA 1
ATOM 3315 C C . ARG A 1 420 ? 18.668 12.650 46.419 1.00 93.00 420 ARG A C 1
ATOM 3317 O O . ARG A 1 420 ? 19.300 11.873 47.134 1.00 93.00 420 ARG A O 1
ATOM 3324 N N . PRO A 1 421 ? 17.667 13.407 46.909 1.00 91.88 421 PRO A N 1
ATOM 3325 C CA . PRO A 1 421 ? 17.208 13.302 48.291 1.00 91.88 421 PRO A CA 1
ATOM 3326 C C . PRO A 1 421 ? 16.628 11.915 48.590 1.00 91.88 421 PRO A C 1
ATOM 3328 O O . PRO A 1 421 ? 16.035 11.276 47.714 1.00 91.88 421 PRO A O 1
ATOM 3331 N N . ALA A 1 422 ? 16.737 11.472 49.845 1.00 92.06 422 ALA A N 1
ATOM 3332 C CA . ALA A 1 422 ? 16.072 10.255 50.300 1.00 92.06 422 ALA A CA 1
ATOM 3333 C C . ALA A 1 422 ? 14.548 10.365 50.088 1.00 92.06 422 ALA A C 1
ATOM 3335 O O . ALA A 1 422 ? 13.937 11.367 50.453 1.00 92.06 422 ALA A O 1
ATOM 3336 N N . GLY A 1 423 ? 13.944 9.344 49.475 1.00 91.12 423 GLY A N 1
ATOM 3337 C CA . GLY A 1 423 ? 12.501 9.287 49.209 1.00 91.12 423 GLY A CA 1
ATOM 3338 C C . GLY A 1 423 ? 12.025 9.962 47.916 1.00 91.12 423 GLY A C 1
ATOM 3339 O O . GLY A 1 423 ? 10.862 9.804 47.562 1.00 91.12 423 GLY A O 1
ATOM 3340 N N . ALA A 1 424 ? 12.884 10.666 47.173 1.00 93.19 424 ALA A N 1
ATOM 3341 C CA . ALA A 1 424 ? 12.532 11.121 45.826 1.00 93.19 424 ALA A CA 1
ATOM 3342 C C . ALA A 1 424 ? 12.553 9.935 44.848 1.00 93.19 424 ALA A C 1
ATOM 3344 O O . ALA A 1 424 ? 13.511 9.168 44.887 1.00 93.19 424 ALA A O 1
ATOM 3345 N N . GLU A 1 425 ? 11.573 9.782 43.951 1.00 92.94 425 GLU A N 1
ATOM 3346 C CA . GLU A 1 425 ? 11.564 8.747 42.898 1.00 92.94 425 GLU A CA 1
ATOM 3347 C C . GLU A 1 425 ? 11.923 9.282 41.510 1.00 92.94 425 GLU A C 1
ATOM 3349 O O . GLU A 1 425 ? 12.482 8.535 40.705 1.00 92.94 425 GLU A O 1
ATOM 3354 N N . CYS A 1 426 ? 11.635 10.553 41.218 1.00 95.12 426 CYS A N 1
ATOM 3355 C CA . CYS A 1 426 ? 11.863 11.138 39.897 1.00 95.12 426 CYS A CA 1
ATOM 3356 C C . CYS A 1 426 ? 12.308 12.602 39.954 1.00 95.12 426 CYS A C 1
ATOM 3358 O O . CYS A 1 426 ? 11.971 13.343 40.880 1.00 95.12 426 CYS A O 1
ATOM 3360 N N . LEU A 1 427 ? 13.034 13.033 38.924 1.00 95.06 427 LEU A N 1
ATOM 3361 C CA . LEU A 1 427 ? 13.342 14.434 38.670 1.00 95.06 427 LEU A CA 1
ATOM 3362 C C . LEU A 1 427 ? 12.216 15.042 37.829 1.00 95.06 427 LEU A C 1
ATOM 3364 O O . LEU A 1 427 ? 11.995 14.612 36.699 1.00 95.06 427 LEU A O 1
ATOM 3368 N N . ARG A 1 428 ? 11.505 16.035 38.363 1.00 93.94 428 ARG A N 1
ATOM 3369 C CA . ARG A 1 428 ? 10.414 16.717 37.669 1.00 93.94 428 ARG A CA 1
ATOM 3370 C C . ARG A 1 428 ? 10.890 18.011 37.004 1.00 93.94 428 ARG A C 1
ATOM 3372 O O . ARG A 1 428 ? 11.493 18.855 37.668 1.00 93.94 428 ARG A O 1
ATOM 3379 N N . LEU A 1 429 ? 10.593 18.173 35.715 1.00 93.75 429 LEU A N 1
ATOM 3380 C CA . LEU A 1 429 ? 10.805 19.388 34.923 1.00 93.75 429 LEU A CA 1
ATOM 3381 C C . LEU A 1 429 ? 9.463 20.107 34.754 1.00 93.75 429 LEU A C 1
ATOM 3383 O O . LEU A 1 429 ? 8.521 19.529 34.224 1.00 93.75 429 LEU A O 1
ATOM 3387 N N . SER A 1 430 ? 9.354 21.356 35.197 1.00 92.06 430 SER A N 1
ATOM 3388 C CA . SER A 1 430 ? 8.124 22.153 35.069 1.00 92.06 430 SER A CA 1
ATOM 3389 C C . SER A 1 430 ? 8.432 23.594 34.696 1.00 92.06 430 SER A C 1
ATOM 3391 O O . SER A 1 430 ? 9.483 24.102 35.062 1.00 92.06 430 SER A O 1
ATOM 3393 N N . THR A 1 431 ? 7.534 24.272 33.995 1.00 88.88 431 THR A N 1
ATOM 3394 C CA . THR A 1 431 ? 7.674 25.691 33.652 1.00 88.88 431 THR A CA 1
ATOM 3395 C C . THR A 1 431 ? 6.773 26.537 34.543 1.00 88.88 431 THR A C 1
ATOM 3397 O O . THR A 1 431 ? 5.670 26.128 34.898 1.00 88.88 431 THR A O 1
ATOM 3400 N N . THR A 1 432 ? 7.230 27.732 34.910 1.00 87.94 432 THR A N 1
ATOM 3401 C CA . THR A 1 432 ? 6.384 28.765 35.515 1.00 87.94 432 THR A CA 1
ATOM 3402 C C . THR A 1 432 ? 6.586 30.091 34.793 1.00 87.94 432 THR A C 1
ATOM 3404 O O . THR A 1 432 ? 7.695 30.402 34.355 1.00 87.94 432 THR A O 1
ATOM 3407 N N . SER A 1 433 ? 5.512 30.860 34.627 1.00 80.94 433 SER A N 1
ATOM 3408 C CA . SER A 1 433 ? 5.576 32.203 34.053 1.00 80.94 433 SER A CA 1
ATOM 3409 C C . SER A 1 433 ? 5.814 33.202 35.181 1.00 80.94 433 SER A C 1
ATOM 3411 O O . SER A 1 433 ? 4.992 33.328 36.088 1.00 80.94 433 SER A O 1
ATOM 3413 N N . ALA A 1 434 ? 6.945 33.903 35.146 1.00 78.94 434 ALA A N 1
ATOM 3414 C CA . ALA A 1 434 ? 7.242 34.973 36.091 1.00 78.94 434 ALA A CA 1
ATOM 3415 C C . ALA A 1 434 ? 7.899 36.144 35.357 1.00 78.94 434 ALA A C 1
ATOM 3417 O O . ALA A 1 434 ? 8.875 35.966 34.628 1.00 78.94 434 ALA A O 1
ATOM 3418 N N . SER A 1 435 ? 7.375 37.353 35.568 1.00 67.88 435 SER A N 1
ATOM 3419 C CA . SER A 1 435 ? 8.036 38.609 35.178 1.00 67.88 435 SER A CA 1
ATOM 3420 C C . SER A 1 435 ? 8.421 38.720 33.690 1.00 67.88 435 SER A C 1
ATOM 3422 O O . SER A 1 435 ? 9.475 39.265 33.372 1.00 67.88 435 SER A O 1
ATOM 3424 N N . GLY A 1 436 ? 7.597 38.200 32.772 1.00 66.62 436 GLY A N 1
ATOM 3425 C CA . GLY A 1 436 ? 7.835 38.317 31.324 1.00 66.62 436 GLY A CA 1
ATOM 3426 C C . GLY A 1 436 ? 8.760 37.252 30.719 1.00 66.62 436 GLY A C 1
ATOM 3427 O O . GLY A 1 436 ? 9.283 37.452 29.624 1.00 66.62 436 GLY A O 1
ATOM 3428 N N . GLY A 1 437 ? 8.969 36.119 31.399 1.00 75.38 437 GLY A N 1
ATOM 3429 C CA . GLY A 1 437 ? 9.715 34.983 30.856 1.00 75.38 437 GLY A CA 1
ATOM 3430 C C . GLY A 1 437 ? 9.242 33.628 31.381 1.00 75.38 437 GLY A C 1
ATOM 3431 O O . GLY A 1 437 ? 8.595 33.533 32.424 1.00 75.38 437 GLY A O 1
ATOM 3432 N N . ILE A 1 438 ? 9.595 32.577 30.639 1.00 71.94 438 ILE A N 1
ATOM 3433 C CA . ILE A 1 438 ? 9.394 31.184 31.044 1.00 71.94 438 ILE A CA 1
ATOM 3434 C C . ILE A 1 438 ? 10.570 30.774 31.928 1.00 71.94 438 ILE A C 1
ATOM 3436 O O . ILE A 1 438 ? 11.728 30.848 31.516 1.00 71.94 438 ILE A O 1
ATOM 3440 N N . VAL A 1 439 ? 10.264 30.338 33.145 1.00 78.12 439 VAL A N 1
ATOM 3441 C CA . VAL A 1 439 ? 11.236 29.820 34.104 1.00 78.12 439 VAL A CA 1
ATOM 3442 C C . VAL A 1 439 ? 11.120 28.305 34.138 1.00 78.12 439 VAL A C 1
ATOM 3444 O O . VAL A 1 439 ? 10.067 27.783 34.500 1.00 78.12 439 VAL A O 1
ATOM 3447 N N . LEU A 1 440 ? 12.194 27.591 33.799 1.00 81.88 440 LEU A N 1
ATOM 3448 C CA . LEU A 1 440 ? 12.252 26.146 33.995 1.00 81.88 440 LEU A CA 1
ATOM 3449 C C . LEU A 1 440 ? 12.647 25.827 35.441 1.00 81.88 440 LEU A C 1
ATOM 3451 O O . LEU A 1 440 ? 13.710 26.220 35.917 1.00 81.88 440 LEU A O 1
ATOM 3455 N N . VAL A 1 441 ? 11.786 25.084 36.118 1.00 83.69 441 VAL A N 1
ATOM 3456 C CA . VAL A 1 441 ? 11.957 24.575 37.474 1.00 83.69 441 VAL A CA 1
ATOM 3457 C C . VAL A 1 441 ? 12.289 23.090 37.392 1.00 83.69 441 VAL A C 1
ATOM 3459 O O . VAL A 1 441 ? 11.518 22.300 36.845 1.00 83.69 441 VAL A O 1
ATOM 3462 N N . VAL A 1 442 ? 13.430 22.719 37.967 1.00 87.56 442 VAL A N 1
ATOM 3463 C CA . VAL A 1 442 ? 13.910 21.338 38.067 1.00 87.56 442 VAL A CA 1
ATOM 3464 C C . VAL A 1 442 ? 13.899 20.935 39.537 1.00 87.56 442 VAL A C 1
ATOM 3466 O O . VAL A 1 442 ? 14.602 21.539 40.348 1.00 87.56 442 VAL A O 1
ATOM 3469 N N . ALA A 1 443 ? 13.089 19.943 39.902 1.00 90.75 443 ALA A N 1
ATOM 3470 C CA . ALA A 1 443 ? 12.913 19.546 41.297 1.00 90.75 443 ALA A CA 1
ATOM 3471 C C . ALA A 1 443 ? 12.750 18.033 41.453 1.00 90.75 443 ALA A C 1
ATOM 3473 O O . ALA A 1 443 ? 12.031 17.395 40.693 1.00 90.75 443 ALA A O 1
ATOM 3474 N N . TRP A 1 444 ? 13.374 17.459 42.479 1.00 94.69 444 TRP A N 1
ATOM 3475 C CA . TRP A 1 444 ? 13.116 16.077 42.880 1.00 94.69 444 TRP A CA 1
ATOM 3476 C C . TRP A 1 444 ? 11.714 15.935 43.475 1.00 94.69 444 TRP A C 1
ATOM 3478 O O . TRP A 1 444 ? 11.303 16.767 44.281 1.00 94.69 444 TRP A O 1
ATOM 3488 N N . GLN A 1 445 ? 10.999 14.877 43.092 1.00 94.19 445 GLN A N 1
ATOM 3489 C CA . GLN A 1 445 ? 9.658 14.565 43.583 1.00 94.19 445 GLN A CA 1
ATOM 3490 C C . GLN A 1 445 ? 9.581 13.116 44.076 1.00 94.19 445 GLN A C 1
ATOM 3492 O O . GLN A 1 445 ? 10.246 12.242 43.507 1.00 94.19 445 GLN A O 1
ATOM 3497 N N . PRO A 1 446 ? 8.772 12.833 45.116 1.00 92.25 446 PRO A N 1
ATOM 3498 C CA . PRO A 1 446 ? 8.579 11.478 45.614 1.00 92.25 446 PRO A CA 1
ATOM 3499 C C . PRO A 1 446 ? 7.875 10.591 44.595 1.00 92.25 446 PRO A C 1
ATOM 3501 O O . PRO A 1 446 ? 8.174 9.412 44.557 1.00 92.25 446 PRO A O 1
ATOM 3504 N N . LYS A 1 447 ? 6.988 11.139 43.753 1.00 93.06 447 LYS A N 1
ATOM 3505 C CA . LYS A 1 447 ? 6.339 10.448 42.629 1.00 93.06 447 LYS A CA 1
ATOM 3506 C C . LYS A 1 447 ? 6.025 11.448 41.505 1.00 93.06 447 LYS A C 1
ATOM 3508 O O . LYS A 1 447 ? 5.897 12.639 41.799 1.00 93.06 447 LYS A O 1
ATOM 3513 N N . PRO A 1 448 ? 5.881 10.998 40.245 1.00 92.50 448 PRO A N 1
ATOM 3514 C CA . PRO A 1 448 ? 5.350 11.836 39.169 1.00 92.50 448 PRO A CA 1
ATOM 3515 C C . PRO A 1 448 ? 3.938 12.336 39.496 1.00 92.50 448 PRO A C 1
ATOM 3517 O O . PRO A 1 448 ? 3.174 11.631 40.161 1.00 92.50 448 PRO A O 1
ATOM 3520 N N . HIS A 1 449 ? 3.576 13.530 39.028 1.00 92.19 449 HIS A N 1
ATOM 3521 C CA . HIS A 1 449 ? 2.205 14.026 39.143 1.00 92.19 449 HIS A CA 1
ATOM 3522 C C . HIS A 1 449 ? 1.322 13.463 38.021 1.00 92.19 449 HIS A C 1
ATOM 3524 O O . HIS A 1 449 ? 1.809 13.073 36.959 1.00 92.19 449 HIS A O 1
ATOM 3530 N N . SER A 1 450 ? 0.005 13.444 38.250 1.00 85.56 450 SER A N 1
ATOM 3531 C CA . SER A 1 450 ? -0.965 13.094 37.208 1.00 85.56 450 SER A CA 1
ATOM 3532 C C . SER A 1 450 ? -0.829 14.055 36.024 1.00 85.56 450 SER A C 1
ATOM 3534 O O . SER A 1 450 ? -0.886 15.269 36.216 1.00 85.56 450 SER A O 1
ATOM 3536 N N . GLY A 1 451 ? -0.652 13.510 34.819 1.00 82.06 451 GLY A N 1
ATOM 3537 C CA . GLY A 1 451 ? -0.453 14.281 33.587 1.00 82.06 451 GLY A CA 1
ATOM 3538 C C . GLY A 1 451 ? 1.006 14.607 33.245 1.00 82.06 451 GLY A C 1
ATOM 3539 O O . GLY A 1 451 ? 1.256 15.155 32.175 1.00 82.06 451 GLY A O 1
ATOM 3540 N N . ASP A 1 452 ? 1.977 14.260 34.098 1.00 89.88 452 ASP A N 1
ATOM 3541 C CA . ASP A 1 452 ? 3.390 14.361 33.722 1.00 89.88 452 ASP A CA 1
ATOM 3542 C C . ASP A 1 452 ? 3.748 13.294 32.662 1.00 89.88 452 ASP A C 1
ATOM 3544 O O . ASP A 1 452 ? 3.360 12.130 32.776 1.00 89.88 452 ASP A O 1
ATOM 3548 N N . VAL A 1 453 ? 4.565 13.664 31.672 1.00 85.69 453 VAL A N 1
ATOM 3549 C CA . VAL A 1 453 ? 5.179 12.720 30.724 1.00 85.69 453 VAL A CA 1
ATOM 3550 C C . VAL A 1 453 ? 6.415 12.111 31.380 1.00 85.69 453 VAL A C 1
ATOM 3552 O O . VAL A 1 453 ? 7.375 12.820 31.688 1.00 85.69 453 VAL A O 1
ATOM 3555 N N . VAL A 1 454 ? 6.401 10.799 31.621 1.00 89.06 454 VAL A N 1
ATOM 3556 C CA . VAL A 1 454 ? 7.460 10.108 32.371 1.00 89.06 454 VAL A CA 1
ATOM 3557 C C . VAL A 1 454 ? 8.299 9.238 31.449 1.00 89.06 454 VAL A C 1
ATOM 3559 O O . VAL A 1 454 ? 7.768 8.418 30.707 1.00 89.06 454 VAL A O 1
ATOM 3562 N N . TYR A 1 455 ? 9.618 9.360 31.550 1.00 88.69 455 TYR A N 1
ATOM 3563 C CA . TYR A 1 455 ? 10.557 8.467 30.879 1.00 88.69 455 TYR A CA 1
ATOM 3564 C C . TYR A 1 455 ? 11.773 8.185 31.765 1.00 88.69 455 TYR A C 1
ATOM 3566 O O . TYR A 1 455 ? 11.967 8.796 32.820 1.00 88.69 455 TYR A O 1
ATOM 3574 N N . GLN A 1 456 ? 12.591 7.219 31.355 1.00 90.38 456 GLN A N 1
ATOM 3575 C CA . GLN A 1 456 ? 13.781 6.808 32.090 1.00 90.38 456 GLN A CA 1
ATOM 3576 C C . GLN A 1 456 ? 15.022 6.928 31.206 1.00 90.38 456 GLN A C 1
ATOM 3578 O O . GLN A 1 456 ? 15.051 6.397 30.100 1.00 90.38 456 GLN A O 1
ATOM 3583 N N . GLN A 1 457 ? 16.055 7.603 31.714 1.00 88.25 457 GLN A N 1
ATOM 3584 C CA . GLN A 1 457 ? 17.369 7.681 31.084 1.00 88.25 457 GLN A CA 1
ATOM 3585 C C . GLN A 1 457 ? 18.426 7.113 32.037 1.00 88.25 457 GLN A C 1
ATOM 3587 O O . GLN A 1 457 ? 18.818 7.737 33.028 1.00 88.25 457 GLN A O 1
ATOM 3592 N N . GLY A 1 458 ? 18.859 5.879 31.769 1.00 90.94 458 GLY A N 1
ATOM 3593 C CA . GLY A 1 458 ? 19.721 5.128 32.681 1.00 90.94 458 GLY A CA 1
ATOM 3594 C C . GLY A 1 458 ? 19.062 4.947 34.055 1.00 90.94 458 GLY A C 1
ATOM 3595 O O . GLY A 1 458 ? 17.995 4.344 34.175 1.00 90.94 458 GLY A O 1
ATOM 3596 N N . ARG A 1 459 ? 19.693 5.478 35.110 1.00 89.19 459 ARG A N 1
ATOM 3597 C CA . ARG A 1 459 ? 19.180 5.425 36.498 1.00 89.19 459 ARG A CA 1
ATOM 3598 C C . ARG A 1 459 ? 18.260 6.593 36.866 1.00 89.19 459 ARG A C 1
ATOM 3600 O O . ARG A 1 459 ? 17.716 6.613 37.971 1.00 89.19 459 ARG A O 1
ATOM 3607 N N . LEU A 1 460 ? 18.107 7.571 35.978 1.00 89.81 460 LEU A N 1
ATOM 3608 C CA . LEU A 1 460 ? 17.317 8.768 36.226 1.00 89.81 460 LEU A CA 1
ATOM 3609 C C . LEU A 1 460 ? 15.910 8.598 35.649 1.00 89.81 460 LEU A C 1
ATOM 3611 O O . LEU A 1 460 ? 15.733 8.498 34.438 1.00 89.81 460 LEU A O 1
ATOM 3615 N N . LYS A 1 461 ? 14.904 8.599 36.526 1.00 92.50 461 LYS A N 1
ATOM 3616 C CA . LYS A 1 461 ? 13.494 8.715 36.141 1.00 92.50 461 LYS A CA 1
ATOM 3617 C C . LYS A 1 461 ? 13.142 10.197 36.043 1.00 92.50 461 LYS A C 1
ATOM 3619 O O . LYS A 1 461 ? 13.324 10.928 37.018 1.00 92.50 461 LYS A O 1
ATOM 3624 N N . VAL A 1 462 ? 12.658 10.633 34.887 1.00 93.75 462 VAL A N 1
ATOM 3625 C CA . VAL A 1 462 ? 12.341 12.035 34.591 1.00 93.75 462 VAL A CA 1
ATOM 3626 C C . VAL A 1 462 ? 10.841 12.163 34.363 1.00 93.75 462 VAL A C 1
ATOM 3628 O O . VAL A 1 462 ? 10.258 11.360 33.644 1.00 93.75 462 VAL A O 1
ATOM 3631 N N . ALA A 1 463 ? 10.224 13.161 34.988 1.00 93.50 463 ALA A N 1
ATOM 3632 C CA . ALA A 1 463 ? 8.822 13.518 34.804 1.00 93.50 463 ALA A CA 1
ATOM 3633 C C . ALA A 1 463 ? 8.743 14.941 34.236 1.00 93.50 463 ALA A C 1
ATOM 3635 O O . ALA A 1 463 ? 9.244 15.880 34.846 1.00 93.50 463 ALA A O 1
ATOM 3636 N N . VAL A 1 464 ? 8.147 15.131 33.067 1.00 93.00 464 VAL A N 1
ATOM 3637 C CA . VAL A 1 464 ? 7.986 16.452 32.449 1.00 93.00 464 VAL A CA 1
ATOM 3638 C C . VAL A 1 464 ? 6.546 16.892 32.640 1.00 93.00 464 VAL A C 1
ATOM 3640 O O . VAL A 1 464 ? 5.633 16.241 32.145 1.00 93.00 464 VAL A O 1
ATOM 3643 N N . ALA A 1 465 ? 6.339 17.986 33.369 1.00 92.75 465 ALA A N 1
ATOM 3644 C CA . ALA A 1 465 ? 5.018 18.573 33.528 1.00 92.75 465 ALA A CA 1
ATOM 3645 C C . ALA A 1 465 ? 4.446 18.948 32.162 1.00 92.75 465 ALA A C 1
ATOM 3647 O O . ALA A 1 465 ? 5.173 19.479 31.323 1.00 92.75 465 ALA A O 1
ATOM 3648 N N . GLU A 1 466 ? 3.146 18.739 31.967 1.00 86.50 466 GLU A N 1
ATOM 3649 C CA . GLU A 1 466 ? 2.454 19.043 30.710 1.00 86.50 466 GLU A CA 1
ATOM 3650 C C . GLU A 1 466 ? 2.757 20.463 30.199 1.00 86.50 466 GLU A C 1
ATOM 3652 O O . GLU A 1 466 ? 3.113 20.644 29.038 1.00 86.50 466 GLU A O 1
ATOM 3657 N N . SER A 1 467 ? 2.755 21.460 31.093 1.00 86.81 467 SER A N 1
ATOM 3658 C CA . SER A 1 467 ? 3.058 22.860 30.759 1.00 86.81 467 SER A CA 1
ATOM 3659 C C . SER A 1 467 ? 4.490 23.103 30.264 1.00 86.81 467 SER A C 1
ATOM 3661 O O . SER A 1 467 ? 4.789 24.164 29.717 1.00 86.81 467 SER A O 1
ATOM 3663 N N . ALA A 1 468 ? 5.404 22.163 30.507 1.00 88.19 468 ALA A N 1
ATOM 3664 C CA . ALA A 1 468 ? 6.813 22.260 30.148 1.00 88.19 468 ALA A CA 1
ATOM 3665 C C . ALA A 1 468 ? 7.165 21.495 28.876 1.00 88.19 468 ALA A C 1
ATOM 3667 O O . ALA A 1 468 ? 8.231 21.755 28.320 1.00 88.19 468 ALA A O 1
ATOM 3668 N N . VAL A 1 469 ? 6.305 20.579 28.419 1.00 85.12 469 VAL A N 1
ATOM 3669 C CA . VAL A 1 469 ? 6.604 19.649 27.326 1.00 85.12 469 VAL A CA 1
ATOM 3670 C C . VAL A 1 469 ? 7.096 20.386 26.081 1.00 85.12 469 VAL A C 1
ATOM 3672 O O . VAL A 1 469 ? 8.213 20.137 25.630 1.00 85.12 469 VAL A O 1
ATOM 3675 N N . GLU A 1 470 ? 6.336 21.359 25.583 1.00 81.50 470 GLU A N 1
ATOM 3676 C CA . GLU A 1 470 ? 6.710 22.126 24.386 1.00 81.50 470 GLU A CA 1
ATOM 3677 C C . GLU A 1 470 ? 8.017 22.911 24.564 1.00 81.50 470 GLU A C 1
ATOM 3679 O O . GLU A 1 470 ? 8.774 23.098 23.617 1.00 81.50 470 GLU A O 1
ATOM 3684 N N . THR A 1 471 ? 8.317 23.343 25.793 1.00 81.94 471 THR A N 1
ATOM 3685 C CA . THR A 1 471 ? 9.516 24.140 26.084 1.00 81.94 471 THR A CA 1
ATOM 3686 C C . THR A 1 471 ? 10.780 23.286 26.131 1.00 81.94 471 THR A C 1
ATOM 3688 O O . THR A 1 471 ? 11.843 23.744 25.717 1.00 81.94 471 THR A O 1
ATOM 3691 N N . VAL A 1 472 ? 10.704 22.065 26.668 1.00 84.06 472 VAL A N 1
ATOM 3692 C CA . VAL A 1 472 ? 11.898 21.235 26.908 1.00 84.06 472 VAL A CA 1
ATOM 3693 C C . VAL A 1 472 ? 12.104 20.135 25.871 1.00 84.06 472 VAL A C 1
ATOM 3695 O O . VAL A 1 472 ? 13.154 19.498 25.878 1.00 84.06 472 VAL A O 1
ATOM 3698 N N . THR A 1 473 ? 11.153 19.916 24.961 1.00 82.00 473 THR A N 1
ATOM 3699 C CA . THR A 1 473 ? 11.310 18.935 23.876 1.00 82.00 473 THR A CA 1
ATOM 3700 C C . THR A 1 473 ? 12.579 19.224 23.064 1.00 82.00 473 THR A C 1
ATOM 3702 O O . THR A 1 473 ? 12.846 20.373 22.715 1.00 82.00 473 THR A O 1
ATOM 3705 N N . ASN A 1 474 ? 13.370 18.185 22.764 1.00 80.69 474 ASN A N 1
ATOM 3706 C CA . ASN A 1 474 ? 14.675 18.269 22.079 1.00 80.69 474 ASN A CA 1
ATOM 3707 C C . ASN A 1 474 ? 15.782 19.027 22.840 1.00 80.69 474 ASN A C 1
ATOM 3709 O O . ASN A 1 474 ? 16.843 19.299 22.271 1.00 80.69 474 ASN A O 1
ATOM 3713 N N . ALA A 1 475 ? 15.576 19.383 24.110 1.00 86.56 475 ALA A N 1
ATOM 3714 C CA . ALA A 1 475 ? 16.630 20.010 24.892 1.00 86.56 475 ALA A CA 1
ATOM 3715 C C . ALA A 1 475 ? 17.699 18.993 25.326 1.00 86.56 475 ALA A C 1
ATOM 3717 O O . ALA A 1 475 ? 17.405 17.832 25.622 1.00 86.56 475 ALA A O 1
ATOM 3718 N N . ARG A 1 476 ? 18.948 19.453 25.417 1.00 88.00 476 ARG A N 1
ATOM 3719 C CA . ARG A 1 476 ? 20.076 18.711 25.991 1.00 88.00 476 ARG A CA 1
ATOM 3720 C C . ARG A 1 476 ? 20.500 19.363 27.299 1.00 88.00 476 ARG A C 1
ATOM 3722 O O . ARG A 1 476 ? 20.703 20.575 27.348 1.00 88.00 476 ARG A O 1
ATOM 3729 N N . ILE A 1 477 ? 20.639 18.574 28.358 1.00 86.75 477 ILE A N 1
ATOM 3730 C CA . ILE A 1 477 ? 21.108 19.042 29.665 1.00 86.75 477 ILE A CA 1
ATOM 3731 C C . ILE A 1 477 ? 22.517 18.508 29.901 1.00 86.75 477 ILE A C 1
ATOM 3733 O O . ILE A 1 477 ? 22.729 17.300 30.000 1.00 86.75 477 ILE A O 1
ATOM 3737 N N . ALA A 1 478 ? 23.464 19.430 30.038 1.00 86.88 478 ALA A N 1
ATOM 3738 C CA . ALA A 1 478 ? 24.873 19.152 30.288 1.00 86.88 478 ALA A CA 1
ATOM 3739 C C . ALA A 1 478 ? 25.305 19.705 31.653 1.00 86.88 478 ALA A C 1
ATOM 3741 O O . ALA A 1 478 ? 24.702 20.647 32.173 1.00 86.88 478 ALA A O 1
ATOM 3742 N N . VAL A 1 479 ? 26.380 19.159 32.227 1.00 86.50 479 VAL A N 1
ATOM 3743 C CA . VAL A 1 479 ? 27.057 19.759 33.391 1.00 86.50 479 VAL A CA 1
ATOM 3744 C C . VAL A 1 479 ? 28.260 20.549 32.904 1.00 86.50 479 VAL A C 1
ATOM 3746 O O . VAL A 1 479 ? 29.199 19.991 32.346 1.00 86.50 479 VAL A O 1
ATOM 3749 N N . VAL A 1 480 ? 28.272 21.847 33.187 1.00 83.12 480 VAL A N 1
ATOM 3750 C CA . VAL A 1 480 ? 29.397 22.742 32.908 1.00 83.12 480 VAL A CA 1
ATOM 3751 C C . VAL A 1 480 ? 30.010 23.192 34.234 1.00 83.12 480 VAL A C 1
ATOM 3753 O O . VAL A 1 480 ? 29.302 23.477 35.195 1.00 83.12 480 VAL A O 1
ATOM 3756 N N . ARG A 1 481 ? 31.343 23.266 34.328 1.00 79.81 481 ARG A N 1
ATOM 3757 C CA . ARG A 1 481 ? 32.015 23.813 35.520 1.00 79.81 481 ARG A CA 1
ATOM 3758 C C . ARG A 1 481 ? 32.151 25.329 35.408 1.00 79.81 481 ARG A C 1
ATOM 3760 O O . ARG A 1 481 ? 32.992 25.813 34.656 1.00 79.81 481 ARG A O 1
ATOM 3767 N N . VAL A 1 482 ? 31.412 26.077 36.223 1.00 76.69 482 VAL A N 1
ATOM 3768 C CA . VAL A 1 482 ? 31.555 27.536 36.345 1.00 76.69 482 VAL A CA 1
ATOM 3769 C C . VAL A 1 482 ? 32.264 27.848 37.663 1.00 76.69 482 VAL A C 1
ATOM 3771 O O . VAL A 1 482 ? 31.774 27.520 38.740 1.00 76.69 482 VAL A O 1
ATOM 3774 N N . ARG A 1 483 ? 33.465 28.447 37.605 1.00 78.50 483 ARG A N 1
ATOM 3775 C CA . ARG A 1 483 ? 34.281 28.796 38.797 1.00 78.50 483 ARG A CA 1
ATOM 3776 C C . ARG A 1 483 ? 34.436 27.635 39.802 1.00 78.50 483 ARG A C 1
ATOM 3778 O O . ARG A 1 483 ? 34.306 27.824 41.008 1.00 78.50 483 ARG A O 1
ATOM 3785 N N . ARG A 1 484 ? 34.727 26.428 39.295 1.00 77.19 484 ARG A N 1
ATOM 3786 C CA . ARG A 1 484 ? 34.865 25.158 40.048 1.00 77.19 484 ARG A CA 1
ATOM 3787 C C . ARG A 1 484 ? 33.578 24.578 40.653 1.00 77.19 484 ARG A C 1
ATOM 3789 O O . ARG A 1 484 ? 33.660 23.520 41.271 1.00 77.19 484 ARG A O 1
ATOM 3796 N N . ARG A 1 485 ? 32.406 25.185 40.454 1.00 72.94 485 ARG A N 1
ATOM 3797 C CA . ARG A 1 485 ? 31.124 24.572 40.826 1.00 72.94 485 ARG A CA 1
ATOM 3798 C C . ARG A 1 485 ? 30.499 23.887 39.603 1.00 72.94 485 ARG A C 1
ATOM 3800 O O . ARG A 1 485 ? 30.513 24.484 38.526 1.00 72.94 485 ARG A O 1
ATOM 3807 N N . PRO A 1 486 ? 30.034 22.631 39.716 1.00 73.75 486 PRO A N 1
ATOM 3808 C CA . PRO A 1 486 ? 29.243 22.001 38.665 1.00 73.75 486 PRO A CA 1
ATOM 3809 C C . PRO A 1 486 ? 27.887 22.708 38.570 1.00 73.75 486 PRO A C 1
ATOM 3811 O O . PRO A 1 486 ? 27.177 22.828 39.566 1.00 73.75 486 PRO A O 1
ATOM 3814 N N . THR A 1 487 ? 27.549 23.177 37.375 1.00 78.25 487 THR A N 1
ATOM 3815 C CA . THR A 1 487 ? 26.317 23.903 37.069 1.00 78.25 487 THR A CA 1
ATOM 3816 C C . THR A 1 487 ? 25.637 23.211 35.895 1.00 78.25 487 THR A C 1
ATOM 3818 O O . THR A 1 487 ? 26.293 22.877 34.908 1.00 78.25 487 THR A O 1
ATOM 3821 N N . LEU A 1 488 ? 24.331 22.972 35.990 1.00 80.62 488 LEU A N 1
ATOM 3822 C CA . LEU A 1 488 ? 23.584 22.384 34.882 1.00 80.62 488 LEU A CA 1
ATOM 3823 C C . LEU A 1 488 ? 23.270 23.468 33.851 1.00 80.62 488 LEU A C 1
ATOM 3825 O O . LEU A 1 488 ? 22.875 24.577 34.204 1.00 80.62 488 LEU A O 1
ATOM 3829 N N . VAL A 1 489 ? 23.444 23.154 32.573 1.00 80.06 489 VAL A N 1
ATOM 3830 C CA . VAL A 1 489 ? 23.099 24.049 31.468 1.00 80.06 489 VAL A CA 1
ATOM 3831 C C . VAL A 1 489 ? 22.179 23.307 30.520 1.00 80.06 489 VAL A C 1
ATOM 3833 O O . VAL A 1 489 ? 22.497 22.205 30.072 1.00 80.06 489 VAL A O 1
ATOM 3836 N N . LEU A 1 490 ? 21.036 23.920 30.227 1.00 83.38 490 LEU A N 1
ATOM 3837 C CA . LEU A 1 490 ? 20.075 23.410 29.266 1.00 83.38 490 LEU A CA 1
ATOM 3838 C C . LEU A 1 490 ? 20.250 24.128 27.928 1.00 83.38 490 LEU A C 1
ATOM 3840 O O . LEU A 1 490 ? 20.172 25.356 27.848 1.00 83.38 490 LEU A O 1
ATOM 3844 N N . TRP A 1 491 ? 20.473 23.337 26.886 1.00 79.50 491 TRP A N 1
ATOM 3845 C CA . TRP A 1 491 ? 20.646 23.763 25.505 1.00 79.50 491 TRP A CA 1
ATOM 3846 C C . TRP A 1 491 ? 19.427 23.332 24.700 1.00 79.50 491 TRP A C 1
ATOM 3848 O O . TRP A 1 491 ? 19.027 22.174 24.762 1.00 79.50 491 TRP A O 1
ATOM 3858 N N . SER A 1 492 ? 18.849 24.240 23.925 1.00 80.12 492 SER A N 1
ATOM 3859 C CA . SER A 1 492 ? 17.804 23.921 22.953 1.00 80.12 492 SER A CA 1
ATOM 3860 C C . SER A 1 492 ? 18.073 24.693 21.671 1.00 80.12 492 SER A C 1
ATOM 3862 O O . SER A 1 492 ? 18.646 25.780 21.711 1.00 80.12 492 SER A O 1
ATOM 3864 N N . GLN A 1 493 ? 17.645 24.155 20.532 1.00 70.19 493 GLN A N 1
ATOM 3865 C CA . GLN A 1 493 ? 17.708 24.880 19.260 1.00 70.19 493 GLN A CA 1
ATOM 3866 C C . GLN A 1 493 ? 16.824 26.139 19.276 1.00 70.19 493 GLN A C 1
ATOM 3868 O O . GLN A 1 493 ? 17.090 27.089 18.545 1.00 70.19 493 GLN A O 1
ATOM 3873 N N . SER A 1 494 ? 15.809 26.170 20.143 1.00 65.12 494 SER A N 1
ATOM 3874 C CA . SER A 1 494 ? 14.792 27.222 20.167 1.00 65.12 494 SER A CA 1
ATOM 3875 C C . SER A 1 494 ? 15.131 28.409 21.080 1.00 65.12 494 SER A C 1
ATOM 3877 O O . SER A 1 494 ? 14.401 29.401 21.081 1.00 65.12 494 SER A O 1
ATOM 3879 N N . PHE A 1 495 ? 16.197 28.343 21.890 1.00 70.19 495 PHE A N 1
ATOM 3880 C CA . PHE A 1 495 ? 16.550 29.429 22.814 1.00 70.19 495 PHE A CA 1
ATOM 3881 C C . PHE A 1 495 ? 18.012 29.407 23.280 1.00 70.19 495 PHE A C 1
ATOM 3883 O O . PHE A 1 495 ? 18.691 28.386 23.260 1.00 70.19 495 PHE A O 1
ATOM 3890 N N . SER A 1 496 ? 18.492 30.568 23.740 1.00 70.75 496 SER A N 1
ATOM 3891 C CA . SER A 1 496 ? 19.825 30.728 24.331 1.00 70.75 496 SER A CA 1
ATOM 3892 C C . SER A 1 496 ? 20.023 29.827 25.562 1.00 70.75 496 SER A C 1
ATOM 3894 O O . SER A 1 496 ? 19.052 29.586 26.281 1.00 70.75 496 SER A O 1
ATOM 3896 N N . PRO A 1 497 ? 21.261 29.384 25.857 1.00 71.88 497 PRO A N 1
ATOM 3897 C CA . PRO A 1 497 ? 21.535 28.451 26.949 1.00 71.88 497 PRO A CA 1
ATOM 3898 C C . PRO A 1 497 ? 20.980 28.945 28.288 1.00 71.88 497 PRO A C 1
ATOM 3900 O O . PRO A 1 497 ? 21.219 30.090 28.683 1.00 71.88 497 PRO A O 1
ATOM 3903 N N . ILE A 1 498 ? 20.255 28.078 28.996 1.00 74.25 498 ILE A N 1
ATOM 3904 C CA . ILE A 1 498 ? 19.676 28.387 30.308 1.00 74.25 498 ILE A CA 1
ATOM 3905 C C . ILE A 1 498 ? 20.566 27.776 31.389 1.00 74.25 498 ILE A C 1
ATOM 3907 O O . ILE A 1 498 ? 20.771 26.564 31.423 1.00 74.25 498 ILE A O 1
ATOM 3911 N N . ILE A 1 499 ? 21.085 28.619 32.284 1.00 72.06 499 ILE A N 1
ATOM 3912 C CA . ILE A 1 499 ? 21.883 28.191 33.438 1.00 72.06 499 ILE A CA 1
ATOM 3913 C C . ILE A 1 499 ? 20.942 27.777 34.578 1.00 72.06 499 ILE A C 1
ATOM 3915 O O . ILE A 1 499 ? 20.077 28.550 34.989 1.00 72.06 499 ILE A O 1
ATOM 3919 N N . ILE A 1 500 ? 21.138 26.571 35.107 1.00 70.56 500 ILE A N 1
ATOM 3920 C CA . ILE A 1 500 ? 20.394 25.989 36.228 1.00 70.56 500 ILE A CA 1
ATOM 3921 C C . ILE A 1 500 ? 21.351 25.926 37.429 1.00 70.56 500 ILE A C 1
ATOM 3923 O O . ILE A 1 500 ? 22.197 25.035 37.524 1.00 70.56 500 ILE A O 1
ATOM 3927 N N . ASP A 1 501 ? 21.251 26.913 38.324 1.00 52.28 501 ASP A N 1
ATOM 3928 C CA . ASP A 1 501 ? 22.295 27.183 39.328 1.00 52.28 501 ASP A CA 1
ATOM 3929 C C . ASP A 1 501 ? 22.151 26.370 40.635 1.00 52.28 501 ASP A C 1
ATOM 3931 O O . ASP A 1 501 ? 23.120 26.255 41.381 1.00 52.28 501 ASP A O 1
ATOM 3935 N N . GLN A 1 502 ? 20.993 25.744 40.918 1.00 59.28 502 GLN A N 1
ATOM 3936 C CA . GLN A 1 502 ? 20.805 24.834 42.069 1.00 59.28 502 GLN A CA 1
ATOM 3937 C C . GLN A 1 502 ? 19.747 23.739 41.812 1.00 59.28 502 GLN A C 1
ATOM 3939 O O . GLN A 1 502 ? 18.802 23.927 41.049 1.00 59.28 502 GLN A O 1
ATOM 3944 N N . ILE A 1 503 ? 19.892 22.586 42.475 1.00 54.59 503 ILE A N 1
ATOM 3945 C CA . ILE A 1 503 ? 18.897 21.502 42.503 1.00 54.59 503 ILE A CA 1
ATOM 3946 C C . ILE A 1 503 ? 18.482 21.314 43.967 1.00 54.59 503 ILE A C 1
ATOM 3948 O O . ILE A 1 503 ? 19.212 20.697 44.736 1.00 54.59 503 ILE A O 1
ATOM 3952 N N . GLY A 1 504 ? 17.333 21.871 44.363 1.00 46.78 504 GLY A N 1
ATOM 3953 C CA . GLY A 1 504 ? 16.800 21.773 45.730 1.00 46.78 504 GLY A CA 1
ATOM 3954 C C . GLY A 1 504 ? 16.495 23.138 46.353 1.00 46.78 504 GLY A C 1
ATOM 3955 O O . GLY A 1 504 ? 17.388 23.804 46.862 1.00 46.78 504 GLY A O 1
ATOM 3956 N N . GLY A 1 505 ? 15.216 23.528 46.323 1.00 41.75 505 GLY A N 1
ATOM 3957 C CA . GLY A 1 505 ? 14.722 24.852 46.724 1.00 41.75 505 GLY A CA 1
ATOM 3958 C C . GLY A 1 505 ? 14.547 25.759 45.504 1.00 41.75 505 GLY A C 1
ATOM 3959 O O . GLY A 1 505 ? 15.498 25.982 44.769 1.00 41.75 505 GLY A O 1
ATOM 3960 N N . ALA A 1 506 ? 13.313 26.205 45.240 1.00 34.97 506 ALA A N 1
ATOM 3961 C CA . ALA A 1 506 ? 12.872 26.872 44.007 1.00 34.97 506 ALA A CA 1
ATOM 3962 C C . ALA A 1 506 ? 13.928 27.792 43.351 1.00 34.97 506 ALA A C 1
ATOM 3964 O O . ALA A 1 506 ? 14.216 28.884 43.842 1.00 34.97 506 ALA A O 1
ATOM 3965 N N . VAL A 1 507 ? 14.467 27.369 42.205 1.00 38.59 507 VAL A N 1
ATOM 3966 C CA . VAL A 1 507 ? 15.416 28.164 41.415 1.00 38.59 507 VAL A CA 1
ATOM 3967 C C . VAL A 1 507 ? 14.670 29.040 40.414 1.00 38.59 507 VAL A C 1
ATOM 3969 O O . VAL A 1 507 ? 13.804 28.568 39.681 1.00 38.59 507 VAL A O 1
ATOM 3972 N N . ARG A 1 508 ? 15.032 30.329 40.368 1.00 38.28 508 ARG A N 1
ATOM 3973 C CA . ARG A 1 508 ? 14.599 31.281 39.335 1.00 38.28 508 ARG A CA 1
ATOM 3974 C C . ARG A 1 508 ? 15.642 31.338 38.219 1.00 38.28 508 ARG A C 1
ATOM 3976 O O . ARG A 1 508 ? 16.676 31.977 38.386 1.00 38.28 508 ARG A O 1
ATOM 3983 N N . ALA A 1 509 ? 15.352 30.753 37.065 1.00 45.03 509 ALA A N 1
ATOM 3984 C CA . ALA A 1 509 ? 16.018 31.116 35.815 1.00 45.03 509 ALA A CA 1
ATOM 3985 C C . ALA A 1 509 ? 15.314 32.353 35.228 1.00 45.03 509 ALA A C 1
ATOM 3987 O O . ALA A 1 509 ? 14.148 32.275 34.865 1.00 45.03 509 ALA A O 1
ATOM 3988 N N . THR A 1 510 ? 15.975 33.513 35.161 1.00 38.31 510 THR A N 1
ATOM 3989 C CA . THR A 1 510 ? 15.421 34.710 34.490 1.00 38.31 510 THR A CA 1
ATOM 3990 C C . THR A 1 510 ? 16.177 34.982 33.199 1.00 38.31 510 THR A C 1
ATOM 3992 O O . THR A 1 510 ? 17.407 34.962 33.172 1.00 38.31 510 THR A O 1
ATOM 3995 N N . ARG A 1 511 ? 15.441 35.298 32.128 1.00 38.31 511 ARG A N 1
ATOM 3996 C CA . ARG A 1 511 ? 15.988 35.910 30.912 1.00 38.31 511 ARG A CA 1
ATOM 3997 C C . ARG A 1 511 ? 16.500 37.310 31.296 1.00 38.31 511 ARG A C 1
ATOM 3999 O O . ARG A 1 511 ? 15.725 38.256 31.353 1.00 38.31 511 ARG A O 1
ATOM 4006 N N . ARG A 1 512 ? 17.784 37.457 31.636 1.00 31.27 512 ARG A N 1
ATOM 4007 C CA . ARG A 1 512 ? 18.427 38.773 31.808 1.00 31.27 512 ARG A CA 1
ATOM 4008 C C . ARG A 1 512 ? 19.226 39.117 30.553 1.00 31.27 512 ARG A C 1
ATOM 4010 O O . ARG A 1 512 ? 20.396 38.775 30.450 1.00 31.27 512 ARG A O 1
ATOM 4017 N N . LEU A 1 513 ? 18.599 39.843 29.632 1.00 32.75 513 LEU A N 1
ATOM 4018 C CA . LEU A 1 513 ? 19.293 40.749 28.716 1.00 32.75 513 LEU A CA 1
ATOM 4019 C C . LEU A 1 513 ? 18.661 42.126 28.905 1.00 32.75 513 LEU A C 1
ATOM 4021 O O . LEU A 1 513 ? 17.524 42.360 28.514 1.00 32.75 513 LEU A O 1
ATOM 4025 N N . GLY A 1 514 ? 19.386 42.992 29.606 1.00 30.75 514 GLY A N 1
ATOM 4026 C CA . GLY A 1 514 ? 18.916 44.312 30.011 1.00 30.75 514 GLY A CA 1
ATOM 4027 C C . GLY A 1 514 ? 19.930 45.042 30.888 1.00 30.75 514 GLY A C 1
ATOM 4028 O O . GLY A 1 514 ? 19.572 45.540 31.946 1.00 30.75 514 GLY A O 1
ATOM 4029 N N . ALA A 1 515 ? 21.201 45.043 30.486 1.00 27.19 515 ALA A N 1
ATOM 4030 C CA . ALA A 1 515 ? 22.177 46.057 30.879 1.00 27.19 515 ALA A CA 1
ATOM 4031 C C . ALA A 1 515 ? 23.260 46.107 29.791 1.00 27.19 515 ALA A C 1
ATOM 4033 O O . ALA A 1 515 ? 23.893 45.095 29.493 1.00 27.19 515 ALA A O 1
ATOM 4034 N N . GLN A 1 516 ? 23.405 47.269 29.155 1.00 36.09 516 GLN A N 1
ATOM 4035 C CA . GLN A 1 516 ? 24.382 47.552 28.108 1.00 36.09 516 GLN A CA 1
ATOM 4036 C C . GLN A 1 516 ? 25.808 47.228 28.570 1.00 36.09 516 GLN A C 1
ATOM 4038 O O . GLN A 1 516 ? 26.363 47.953 29.387 1.00 36.09 516 GLN A O 1
ATOM 4043 N N . ILE A 1 517 ? 26.426 46.212 27.969 1.00 26.75 517 ILE A N 1
ATOM 4044 C CA . ILE A 1 517 ? 27.822 46.276 27.525 1.00 26.75 517 ILE A CA 1
ATOM 4045 C C . ILE A 1 517 ? 27.840 45.591 26.159 1.00 26.75 517 ILE A C 1
ATOM 4047 O O . ILE A 1 517 ? 27.671 44.377 26.059 1.00 26.75 517 ILE A O 1
ATOM 4051 N N . SER A 1 518 ? 27.992 46.372 25.092 1.00 30.73 518 SER A N 1
ATOM 4052 C CA . SER A 1 518 ? 28.250 45.834 23.762 1.00 30.73 518 SER A CA 1
ATOM 4053 C C . SER A 1 518 ? 29.633 45.183 23.764 1.00 30.73 518 SER A C 1
ATOM 4055 O O . SER A 1 518 ? 30.645 45.877 23.690 1.00 30.73 518 SER A O 1
ATOM 4057 N N . VAL A 1 519 ? 29.690 43.856 23.843 1.00 34.25 519 VAL A N 1
ATOM 4058 C CA . VAL A 1 519 ? 30.862 43.113 23.376 1.00 34.25 519 VAL A CA 1
ATOM 4059 C C . VAL A 1 519 ? 30.476 42.520 22.025 1.00 34.25 519 VAL A C 1
ATOM 4061 O O . VAL A 1 519 ? 29.578 41.678 21.974 1.00 34.25 519 VAL A O 1
ATOM 4064 N N . PRO A 1 520 ? 31.076 42.982 20.919 1.00 38.69 520 PRO A N 1
ATOM 4065 C CA . PRO A 1 520 ? 30.762 42.459 19.601 1.00 38.69 520 PRO A CA 1
ATOM 4066 C C . PRO A 1 520 ? 31.100 40.969 19.492 1.00 38.69 520 PRO A C 1
ATOM 4068 O O . PRO A 1 520 ? 32.116 40.505 20.011 1.00 38.69 520 PRO A O 1
ATOM 4071 N N . SER A 1 521 ? 30.292 40.231 18.740 1.00 35.56 521 SER A N 1
ATOM 4072 C CA . SER A 1 521 ? 30.438 38.797 18.460 1.00 35.56 521 SER A CA 1
ATOM 4073 C C . SER A 1 521 ? 31.807 38.398 17.876 1.00 35.56 521 SER A C 1
ATOM 4075 O O . SER A 1 521 ? 32.223 37.252 18.041 1.00 35.56 521 SER A O 1
ATOM 4077 N N . TRP A 1 522 ? 32.570 39.330 17.291 1.00 46.53 522 TRP A N 1
ATOM 4078 C CA . TRP A 1 522 ? 33.937 39.069 16.821 1.00 46.53 522 TRP A CA 1
ATOM 4079 C C . TRP A 1 522 ? 34.961 38.859 17.954 1.00 46.53 522 TRP A C 1
ATOM 4081 O O . TRP A 1 522 ? 35.949 38.157 17.756 1.00 46.53 522 TRP A O 1
ATOM 4091 N N . LEU A 1 523 ? 34.715 39.374 19.164 1.00 42.50 523 LEU A N 1
ATOM 4092 C CA . LEU A 1 523 ? 35.622 39.217 20.313 1.00 42.50 523 LEU A CA 1
ATOM 4093 C C . LEU A 1 523 ? 35.549 37.805 20.930 1.00 42.50 523 LEU A C 1
ATOM 4095 O O . LEU A 1 523 ? 36.544 37.286 21.435 1.00 42.50 523 LEU A O 1
ATOM 4099 N N . LEU A 1 524 ? 34.391 37.145 20.813 1.00 43.53 524 LEU A N 1
ATOM 4100 C CA . LEU A 1 524 ? 34.201 35.731 21.162 1.00 43.53 524 LEU A CA 1
ATOM 4101 C C . LEU A 1 524 ? 34.847 34.797 20.128 1.00 43.53 524 LEU A C 1
ATOM 4103 O O . LEU A 1 524 ? 35.477 33.812 20.510 1.00 43.53 524 LEU A O 1
ATOM 4107 N N . ILE A 1 525 ? 34.776 35.147 18.840 1.00 50.56 525 ILE A N 1
ATOM 4108 C CA . ILE A 1 525 ? 35.477 34.427 17.763 1.00 50.56 525 ILE A CA 1
ATOM 4109 C C . ILE A 1 525 ? 37.001 34.568 17.924 1.00 50.56 525 ILE A C 1
ATOM 4111 O O . ILE A 1 525 ? 37.726 33.584 17.786 1.00 50.56 525 ILE A O 1
ATOM 4115 N N . GLY A 1 526 ? 37.491 35.749 18.322 1.00 54.38 526 GLY A N 1
ATOM 4116 C CA . GLY A 1 526 ? 38.910 35.991 18.597 1.00 54.38 526 GLY A CA 1
ATOM 4117 C C . GLY A 1 526 ? 39.476 35.140 19.740 1.00 54.38 526 GLY A C 1
ATOM 4118 O O . GLY A 1 526 ? 40.579 34.612 19.623 1.00 54.38 526 GLY A O 1
ATOM 4119 N N . LEU A 1 527 ? 38.722 34.930 20.824 1.00 48.38 527 LEU A N 1
ATOM 4120 C CA . LEU A 1 527 ? 39.172 34.096 21.949 1.00 48.38 527 LEU A CA 1
ATOM 4121 C C . LEU A 1 527 ? 39.218 32.598 21.605 1.00 48.38 527 LEU A C 1
ATOM 4123 O O . LEU A 1 527 ? 40.105 31.892 22.086 1.00 48.38 527 LEU A O 1
ATOM 4127 N N . VAL A 1 528 ? 38.323 32.125 20.731 1.00 52.81 528 VAL A N 1
ATOM 4128 C CA . VAL A 1 528 ? 38.345 30.746 20.213 1.00 52.81 528 VAL A CA 1
ATOM 4129 C C . VAL A 1 528 ? 39.514 30.544 19.241 1.00 52.81 528 VAL A C 1
ATOM 4131 O O . VAL A 1 528 ? 40.232 29.551 19.349 1.00 52.81 528 VAL A O 1
ATOM 4134 N N . LEU A 1 529 ? 39.787 31.516 18.364 1.00 49.97 529 LEU A N 1
ATOM 4135 C CA . LEU A 1 529 ? 40.935 31.485 17.449 1.00 49.97 529 LEU A CA 1
ATOM 4136 C C . LEU A 1 529 ? 42.283 31.571 18.177 1.00 49.97 529 LEU A C 1
ATOM 4138 O O . LEU A 1 529 ? 43.206 30.846 17.818 1.00 49.97 529 LEU A O 1
ATOM 4142 N N . ILE A 1 530 ? 42.402 32.376 19.238 1.00 61.22 530 ILE A N 1
ATOM 4143 C CA . ILE A 1 530 ? 43.617 32.436 20.074 1.00 61.22 530 ILE A CA 1
ATOM 4144 C C . ILE A 1 530 ? 43.824 31.121 20.844 1.00 61.22 530 ILE A C 1
ATOM 4146 O O . ILE A 1 530 ? 44.963 30.683 21.022 1.00 61.22 530 ILE A O 1
ATOM 4150 N N . GLY A 1 531 ? 42.740 30.459 21.262 1.00 58.28 531 GLY A N 1
ATOM 4151 C CA . GLY A 1 531 ? 42.788 29.120 21.851 1.00 58.28 531 GLY A CA 1
ATOM 4152 C C . GLY A 1 531 ? 43.286 28.059 20.865 1.00 58.28 531 GLY A C 1
ATOM 4153 O O . GLY A 1 531 ? 44.178 27.281 21.204 1.00 58.28 531 GLY A O 1
ATOM 4154 N N . LEU A 1 532 ? 42.776 28.074 19.631 1.00 53.69 532 LEU A N 1
ATOM 4155 C CA . LEU A 1 532 ? 43.173 27.143 18.569 1.00 53.69 532 LEU A CA 1
ATOM 4156 C C . LEU A 1 532 ? 44.595 27.409 18.046 1.00 53.69 532 LEU A C 1
ATOM 4158 O O . LEU A 1 532 ? 45.337 26.460 17.807 1.00 53.69 532 LEU A O 1
ATOM 4162 N N . LEU A 1 533 ? 45.028 28.672 17.960 1.00 53.38 533 LEU A N 1
ATOM 4163 C CA . LEU A 1 533 ? 46.405 29.042 17.601 1.00 53.38 533 LEU A CA 1
ATOM 4164 C C . LEU A 1 533 ? 47.416 28.645 18.683 1.00 53.38 533 LEU A C 1
ATOM 4166 O O . LEU A 1 533 ? 48.511 28.188 18.360 1.00 53.38 533 LEU A O 1
ATOM 4170 N N . ARG A 1 534 ? 47.059 28.752 19.971 1.00 53.75 534 ARG A N 1
ATOM 4171 C CA . ARG A 1 534 ? 47.910 28.240 21.058 1.00 53.75 534 ARG A CA 1
ATOM 4172 C C . ARG A 1 534 ? 48.020 26.719 21.034 1.00 53.75 534 ARG A C 1
ATOM 4174 O O . ARG A 1 534 ? 49.118 26.220 21.262 1.00 53.75 534 ARG A O 1
ATOM 4181 N N . LEU A 1 535 ? 46.935 26.009 20.717 1.00 53.94 535 LEU A N 1
ATOM 4182 C CA . LEU A 1 535 ? 46.925 24.548 20.585 1.00 53.94 535 LEU A CA 1
ATOM 4183 C C . LEU A 1 535 ? 47.741 24.081 19.363 1.00 53.94 535 LEU A C 1
ATOM 4185 O O . LEU A 1 535 ? 48.524 23.141 19.469 1.00 53.94 535 LEU A O 1
ATOM 4189 N N . GLY A 1 536 ? 47.639 24.791 18.235 1.00 56.72 536 GLY A N 1
ATOM 4190 C CA . GLY A 1 536 ? 48.440 24.538 17.032 1.00 56.72 536 GLY A CA 1
ATOM 4191 C C . GLY A 1 536 ? 49.939 24.784 17.239 1.00 56.72 536 GLY A C 1
ATOM 4192 O O . GLY A 1 536 ? 50.756 23.964 16.831 1.00 56.72 536 GLY A O 1
ATOM 4193 N N . MET A 1 537 ? 50.322 25.848 17.956 1.00 55.75 537 MET A N 1
ATOM 4194 C CA . MET A 1 537 ? 51.736 26.116 18.266 1.00 55.75 537 MET A CA 1
ATOM 4195 C C . MET A 1 537 ? 52.337 25.163 19.311 1.00 55.75 537 MET A C 1
ATOM 4197 O O . MET A 1 537 ? 53.553 25.009 19.347 1.00 55.75 537 MET A O 1
ATOM 4201 N N . THR A 1 538 ? 51.526 24.489 20.139 1.00 55.94 538 THR A N 1
ATO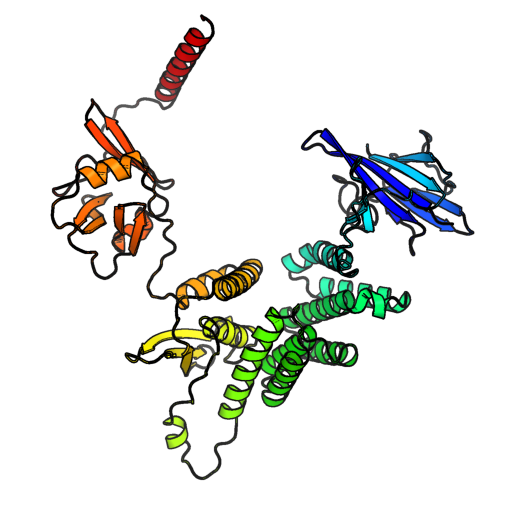M 4202 C CA . THR A 1 538 ? 52.040 23.430 21.035 1.00 55.94 538 THR A CA 1
ATOM 4203 C C . THR A 1 538 ? 52.225 22.088 20.325 1.00 55.94 538 THR A C 1
ATOM 4205 O O . THR A 1 538 ? 53.035 21.282 20.773 1.00 55.94 538 THR A O 1
ATOM 4208 N N . LEU A 1 539 ? 51.512 21.857 19.218 1.00 51.84 539 LEU A N 1
ATOM 4209 C CA . LEU A 1 539 ? 51.624 20.647 18.394 1.00 51.84 539 LEU A CA 1
ATOM 4210 C C . LEU A 1 539 ? 52.719 20.741 17.318 1.00 51.84 539 LEU A C 1
ATOM 4212 O O . LEU A 1 539 ? 53.204 19.712 16.875 1.00 51.84 539 LEU A O 1
ATOM 4216 N N . LEU A 1 540 ? 53.148 21.950 16.943 1.00 48.81 540 LEU A N 1
ATOM 4217 C CA . LEU A 1 540 ? 54.285 22.189 16.035 1.00 48.81 540 LEU A CA 1
ATOM 4218 C C . LEU A 1 540 ? 55.638 22.358 16.757 1.00 48.81 540 LEU A C 1
ATOM 4220 O O . LEU A 1 540 ? 56.659 22.565 16.110 1.00 48.81 540 LEU A O 1
ATOM 4224 N N . GLY A 1 541 ? 55.650 22.284 18.091 1.00 55.66 541 GLY A N 1
ATOM 4225 C CA . GLY A 1 541 ? 56.850 22.376 18.933 1.00 55.66 541 GLY A CA 1
ATOM 4226 C C . GLY A 1 541 ? 57.200 21.083 19.679 1.00 55.66 541 GLY A C 1
ATOM 4227 O O . GLY A 1 541 ? 57.900 21.149 20.690 1.00 55.66 541 GLY A O 1
ATOM 4228 N N . ARG A 1 542 ? 56.683 19.933 19.231 1.00 41.78 542 ARG A N 1
ATOM 4229 C CA . ARG A 1 542 ? 57.036 18.592 19.714 1.00 41.78 542 ARG A CA 1
ATOM 4230 C C . ARG A 1 542 ? 57.385 17.674 18.561 1.00 41.78 542 ARG A C 1
ATOM 4232 O O . ARG A 1 542 ? 56.681 17.764 17.535 1.00 41.78 542 ARG A O 1
#

Solvent-accessible surface area (backbone atoms only — not comparable to full-atom values): 30261 Å² total; per-residue (Å²): 120,47,22,32,40,39,39,48,46,66,40,88,90,75,73,45,78,44,41,35,35,35,72,32,78,56,100,55,61,44,31,34,22,6,56,87,38,62,44,66,47,85,93,46,56,69,72,40,42,38,30,33,40,37,76,56,99,92,39,41,31,40,35,75,31,100,70,48,97,49,41,21,51,69,86,40,72,63,60,93,67,69,41,76,64,52,69,70,39,36,40,34,45,86,93,36,43,31,36,34,38,72,38,75,81,73,89,74,67,45,61,43,84,38,50,64,71,28,25,42,48,52,91,90,51,70,81,71,92,71,81,73,81,77,74,64,80,26,53,33,58,47,50,38,50,48,64,68,40,44,64,34,61,76,69,65,37,35,66,59,43,30,54,50,33,54,48,51,50,55,50,37,58,75,66,71,39,51,80,76,32,41,68,33,50,52,49,34,49,50,49,32,30,50,25,30,50,74,66,69,35,57,71,58,18,40,49,47,25,54,54,46,29,71,77,39,76,62,41,22,64,46,25,31,52,34,16,48,43,27,38,47,70,65,38,21,67,62,13,23,50,30,6,51,50,13,50,73,45,39,53,90,90,32,56,67,45,32,52,51,12,51,42,48,22,54,52,20,50,52,53,39,62,72,66,46,79,78,66,94,81,60,55,74,65,57,59,70,68,50,79,70,80,60,48,73,44,92,44,74,64,45,68,59,54,39,52,46,55,37,40,82,25,37,63,78,36,59,55,96,37,50,45,81,41,78,75,51,73,50,75,50,93,90,52,68,42,32,39,36,36,35,37,40,35,18,63,83,79,70,46,77,44,77,46,38,38,34,28,45,42,79,80,72,73,59,66,65,59,55,47,47,56,48,46,53,48,50,59,44,39,72,81,38,61,69,57,44,49,50,49,59,51,58,79,37,71,75,71,66,68,85,55,51,66,64,41,62,37,70,69,28,50,54,55,51,62,75,66,59,59,90,76,46,62,26,43,33,37,35,54,46,84,55,96,92,38,78,20,66,36,61,40,77,28,60,60,76,59,93,74,38,47,70,52,73,60,88,92,45,36,38,21,32,28,63,86,20,42,85,77,43,43,64,19,37,35,37,63,45,74,57,96,88,40,83,29,41,35,41,39,39,97,91,49,79,75,43,68,44,88,63,83,75,71,94,56,83,42,74,90,84,85,87,74,94,70,93,72,62,74,65,60,59,53,48,55,52,50,54,51,52,51,53,53,51,56,59,62,74,70,109

Foldseek 3Di:
DKKKKWKWDQDPVPRDIWIKIAIDDDPAWFWDFDPPGLHHDPPGDHPDTAWTWHADPNWIWIAGDDHDQFWDWPNHGRDPDIDTDDAQIWITGPNITMGMHPDDDDPFWQFDQALRNITTTDPPDGDDPDDDPDDQPQVSVLVVLCVVCVVCVVVLVLVVLLVSLVVVLVVCVVVVCCVSNVVNNLSSLVSNLVSCLSVVVLVVSLVSLVVSCVVVVLQLVSLLSNLLSCLLVLVLVSSLVSLVSSCVRDDPVCVVSNLSSVLSNLLSVQSVVVPDPDPPPDDPVRVVVDARDAREDEAPPSVLSSVVSCLSSQNPHDNVQKDKAWPDKDDDPPAQKIKTWIWIARRVVRDIDIHIYIYGRDPPDDVVVVVVSVVVLVVCCVSDVVVSVVSVCRSPVVPPPPLVPAAEDPQRVVVVVVVADPQFDAWEWEWDDDDHDIWIWTETHNDADPQWDWDDDPRHIYTYHPRCSVVRRQKYWYFDQDPNDTWIWIDDPVDDIWIHHDYDDTDGTDPDDDDDDDDDPVVVVVVVVVVVVVVVVVVVVD

pLDDT: mean 77.46, std 18.72, range [26.75, 98.12]

Sequence (542 aa):
MDAFIELTYTRRIDDRDVHLVAILPTVRPLSIGGNPSDLRLPGVAAGVSYAIIGHTDGRFTIEREAAGDAVRVNDDPLDDPPRELRDGDIIAIDGYCLQFHEGELPEGEMHFDTPLRWRLRIPGVVQHGESIEIEDASSPYTTEFQTLAQPAWQAKDFDAIEREAARELRRIDRLDEVNQLSRYCQFLWRARITAASRAERADEAEQLCREAVALYPDSAPLLVWLGMSLLRRKQWQEAAEAFRRAQRTAGVVDLFELHVARLGALLALDEAAAAAPIASSRSRADAAAAEPAPLRTDAPGDEALLFFLARANNVYGPEDFVQFRFLGRIEKPGEAEFVQRWEIIDRSTGTTRQRRVVAPGLPWADPALVTEVSLVAKMLTRDEPEWSRGLIDASHETRMLRVQPVQFEDAAVEFICRSRPAGAECLRLSTTSASGGIVLVVAWQPKPHSGDVVYQQGRLKVAVAESAVETVTNARIAVVRVRRRPTLVLWSQSFSPIIIDQIGGAVRATRRLGAQISVPSWLLIGLVLIGLLRLGMTLLGR

Secondary structure (DSSP, 8-state):
--EEEEEEEEETTTTEEEEEEEEE--SS-EEEESSS-SEE-TTPPTT-EEEEEEEETTEEEEEE-TT-TTEEETTEE--SSPEEP-TT-EEEETTEEEEEEESSPPTTEEEEEPTTSEEEEEEEEEPPS-------TTHHHHHHHHHHHHHHHHHT-HHHHHHHHHHHHHHHHHTT-TTTTHHHHHHHHHHHHHHHHHTT-HHHHHHHHHHHHHH-TT-HHHHHHHHHHHHHTT-HHHHHHHHHHHHHH--GGGHHHHHHHHHHHHHHHHHHHHHS---TTS-HHHHHHSPPPPEE-SSTTHHHHHHHHHHHTTSSS-GGGEEEEEEEEEEPTT-SEEEEEEEEEETTTTEEEEEEEEEE--SS--HHHHHHHHHHHHHHHHH-HHHHHHHHHHHTTTT----PPPEE-HHHHHHHHHTPPTT--EEEEEEEEETTEEEEEEEEESSPPTT-EEEEETTEEEEE-GGGHHHHTT-EEEEEEETTEEEEEEEETTEEEEEE--SSS---------S-----HHHHHHHHHHHHHHHHHHHS--